Protein AF-A0A7V5EY12-F1 (afdb_monomer_lite)

Radius of gyration: 41.24 Å; chains: 1; bounding box: 107×88×131 Å

Secondary structure (DSSP, 8-state):
------------------S--------TTPPPPP--S-EEEEESSTTHHHHHHHHHHTT-TTEEEEEEE--TT--------PPTT-SEEEEE-TTS-TTTS---TT---EETTTEEEEEEEEEETTEEEEEEE-TT--TT----------SSHHHHHHHHHHHHHHHTT--GGGEEEEEEPTT-HHHHHHPPTT-----TTS-SB-----TT-S--HHHHHHSSTT---BSSHHHHHHHHHHHHHHH--SEEEEE-TTSSSHHHHHHHHHHHHHHHHHHHH-TT---EEEEE--S--TT-HHHHHHSSPPP-SSSSPPPPPPPPPHHHHHHTT--S--SS-GGG-EEEEPPGGGG-S-TTT-HHHHHHHT-GGGTGGGGHHHHGGG-SSEEEEEEE--SS--B---EEEEEE-TT-EEEES-S-TT-BSSS-EEEEEE--SSEEEEE-TTS-EEEEE-S-S-SEEEEEEEEE-TTS-EEEEEEEEEEPPPPPPPPPPPPP--EEEETTTTEEEEE-TTS-EEEEEE-S-TTPPEEEE-SSSSS--EEEE-

pLDDT: mean 76.14, std 19.93, range [20.84, 98.62]

Foldseek 3Di:
DDDDDDYDDDDDDDDDDDDDDDPDPPFQPDADDQDDWAEEEEEQELQLCLLFDLQNQQPPARYAYEYAALQQQDFQQFWWWDAFPDLKIKTFQPLLPQQLVHDDVPFAWDWPQQKGKDWPADPDSGMTMIRIGHPDDDGPDTDTTTTDGADDSSQLSLVLSQVLVVLSVYHPVSYAYLAAAPLCLLVQQPFDPPDFDQHPNRDFWGDDDDPPDDDHLCCVQPVDPDDTFGSHNVSLLVSLLCVCLVSLTQEYEAADCQEARPSRNSSVVSNLSSLLVNCVVPVQRFHKYWHDHSHDRPVQCQCVQCFQHFDPLPDWFAATDDRDAQVRCVVVVHHDGDPPDSSQKNKHARDPQCRDSPLVRRSSSVSQLSSVSVVRCPVVRRSSSSSHRIRITRIDGRPNFKAQEAAEDEPAEQQAKDKDDFSCPPIHYAQKFKAWDFDKPFWDKDAGGRGIIMTGGNNDQDQKIKTKIWTAHPNGGIDIYIYIYGYDGDDDDDPDPDPQDQWDADLQQQKIFGADSVRHGPDIDHDDHRNWDWDWDPPPPPPDIDIDTD

Structure (mmCIF, N/CA/C/O backbone):
data_AF-A0A7V5EY12-F1
#
_entry.id   AF-A0A7V5EY12-F1
#
loop_
_atom_site.group_PDB
_atom_site.id
_atom_site.type_symbol
_atom_site.label_atom_id
_atom_site.label_alt_id
_atom_site.label_comp_id
_atom_site.label_asym_id
_atom_site.label_entity_id
_atom_site.label_seq_id
_atom_site.pdbx_PDB_ins_code
_atom_site.Cartn_x
_atom_site.Cartn_y
_atom_site.Cartn_z
_atom_site.occupancy
_atom_site.B_iso_or_equiv
_atom_site.auth_seq_id
_atom_site.auth_comp_id
_atom_site.auth_asym_id
_atom_site.auth_atom_id
_atom_site.pdbx_PDB_model_num
ATOM 1 N N . MET A 1 1 ? 23.172 58.862 -14.782 1.00 31.44 1 MET A N 1
ATOM 2 C CA . MET A 1 1 ? 21.941 59.642 -15.037 1.00 31.44 1 MET A CA 1
ATOM 3 C C . MET A 1 1 ? 20.813 58.683 -15.394 1.00 31.44 1 MET A C 1
ATOM 5 O O . MET A 1 1 ? 20.969 57.940 -16.343 1.00 31.44 1 MET A O 1
ATOM 9 N N . ARG A 1 2 ? 19.718 58.744 -14.622 1.00 27.95 2 ARG A N 1
ATOM 10 C CA . ARG A 1 2 ? 18.311 58.471 -14.994 1.00 27.95 2 ARG A CA 1
ATOM 11 C C . ARG A 1 2 ? 17.927 57.091 -15.579 1.00 27.95 2 ARG A C 1
ATOM 13 O O . ARG A 1 2 ? 17.988 56.876 -16.774 1.00 27.95 2 ARG A O 1
ATOM 20 N N . ALA A 1 3 ? 17.404 56.242 -14.687 1.00 24.31 3 ALA A N 1
ATOM 21 C CA . ALA A 1 3 ? 15.990 55.834 -14.587 1.00 24.31 3 ALA A CA 1
ATOM 22 C C . ALA A 1 3 ? 15.218 55.392 -15.857 1.00 24.31 3 ALA A C 1
ATOM 24 O O . ALA A 1 3 ? 15.034 56.201 -16.758 1.00 24.31 3 ALA A O 1
ATOM 25 N N . ARG A 1 4 ? 14.547 54.223 -15.806 1.00 27.75 4 ARG A N 1
ATOM 26 C CA . ARG A 1 4 ? 13.090 54.062 -15.522 1.00 27.75 4 ARG A CA 1
ATOM 27 C C . ARG A 1 4 ? 12.548 52.668 -15.927 1.00 27.75 4 ARG A C 1
ATOM 29 O O . ARG A 1 4 ? 12.465 52.345 -17.097 1.00 27.75 4 ARG A O 1
ATOM 36 N N . CYS A 1 5 ? 12.136 51.890 -14.924 1.00 20.84 5 CYS A N 1
ATOM 37 C CA . CYS A 1 5 ? 10.776 51.371 -14.676 1.00 20.84 5 CYS A CA 1
ATOM 38 C C . CYS A 1 5 ? 9.746 51.168 -15.831 1.00 20.84 5 CYS A C 1
ATOM 40 O O . CYS A 1 5 ? 9.327 52.153 -16.431 1.00 20.84 5 CYS A O 1
ATOM 42 N N . ARG A 1 6 ? 9.164 49.942 -15.860 1.00 26.66 6 ARG A N 1
ATOM 43 C CA . ARG A 1 6 ? 7.715 49.546 -15.848 1.00 26.66 6 ARG A CA 1
ATOM 44 C C . ARG A 1 6 ? 7.112 48.765 -17.047 1.00 26.66 6 ARG A C 1
ATOM 46 O O . ARG A 1 6 ? 6.853 49.331 -18.094 1.00 26.66 6 ARG A O 1
ATOM 53 N N . ARG A 1 7 ? 6.726 47.519 -16.709 1.00 26.61 7 ARG A N 1
ATOM 54 C CA . ARG A 1 7 ? 5.396 46.842 -16.731 1.00 26.61 7 ARG A CA 1
ATOM 55 C C . ARG A 1 7 ? 4.658 46.422 -18.036 1.00 26.61 7 ARG A C 1
ATOM 57 O O . ARG A 1 7 ? 4.161 47.266 -18.759 1.00 26.61 7 ARG A O 1
ATOM 64 N N . TRP A 1 8 ? 4.401 45.097 -18.069 1.00 23.83 8 TRP A N 1
ATOM 65 C CA . TRP A 1 8 ? 3.133 44.328 -18.228 1.00 23.83 8 TRP A CA 1
ATOM 66 C C . TRP A 1 8 ? 2.506 44.022 -19.616 1.00 23.83 8 TRP A C 1
ATOM 68 O O . TRP A 1 8 ? 2.031 44.912 -20.304 1.00 23.83 8 TRP A O 1
ATOM 78 N N . TRP A 1 9 ? 2.430 42.699 -19.881 1.00 24.78 9 TRP A N 1
ATOM 79 C CA . TRP A 1 9 ? 1.362 41.849 -20.464 1.00 24.78 9 TRP A CA 1
ATOM 80 C C . TRP A 1 9 ? 0.656 42.250 -21.775 1.00 24.78 9 TRP A C 1
ATOM 82 O O . TRP A 1 9 ? -0.105 43.212 -21.807 1.00 24.78 9 TRP A O 1
ATOM 92 N N . SER A 1 10 ? 0.742 41.390 -22.807 1.00 25.42 10 SER A N 1
ATOM 93 C CA . SER A 1 10 ? -0.372 40.518 -23.261 1.00 25.42 10 SER A CA 1
ATOM 94 C C . SER A 1 10 ? -0.130 39.849 -24.635 1.00 25.42 10 SER A C 1
ATOM 96 O O . SER A 1 10 ? 0.501 40.426 -25.513 1.00 25.42 10 SER A O 1
ATOM 98 N N . LEU A 1 11 ? -0.741 38.660 -24.780 1.00 26.14 11 LEU A N 1
ATOM 99 C CA . LEU A 1 11 ? -1.191 37.958 -25.998 1.00 26.14 11 LEU A CA 1
ATOM 100 C C . LEU A 1 11 ? -0.190 37.186 -26.880 1.00 26.14 11 LEU A C 1
ATOM 102 O O . LEU A 1 11 ? 0.598 37.760 -27.621 1.00 26.14 11 LEU A O 1
ATOM 106 N N . GLY A 1 12 ? -0.449 35.874 -26.970 1.00 24.56 12 GLY A N 1
ATOM 107 C CA . GLY A 1 12 ? -0.705 35.254 -28.274 1.00 24.56 12 GLY A CA 1
ATOM 108 C C . GLY A 1 12 ? 0.095 33.993 -28.572 1.00 24.56 12 GLY A C 1
ATOM 109 O O . GLY A 1 12 ? 1.246 34.072 -28.977 1.00 24.56 12 GLY A O 1
ATOM 110 N N . ALA A 1 13 ? -0.562 32.846 -28.418 1.00 30.70 13 ALA A N 1
ATOM 111 C CA . ALA A 1 13 ? -0.107 31.517 -28.802 1.00 30.70 13 ALA A CA 1
ATOM 112 C C . ALA A 1 13 ? 0.500 31.433 -30.214 1.00 30.70 13 ALA A C 1
ATOM 114 O O . ALA A 1 13 ? -0.079 31.954 -31.166 1.00 30.70 13 ALA A O 1
ATOM 115 N N . ALA A 1 14 ? 1.580 30.659 -30.353 1.00 27.16 14 ALA A N 1
ATOM 116 C CA . ALA A 1 14 ? 1.804 29.801 -31.513 1.00 27.16 14 ALA A CA 1
ATOM 117 C C . ALA A 1 14 ? 2.917 28.772 -31.242 1.00 27.16 14 ALA A C 1
ATOM 119 O O . ALA A 1 14 ? 4.035 29.138 -30.896 1.00 27.16 14 ALA A O 1
ATOM 120 N N . LEU A 1 15 ? 2.592 27.517 -31.568 1.00 28.02 15 LEU A N 1
ATOM 121 C CA . LEU A 1 15 ? 3.494 26.453 -32.019 1.00 28.02 15 LEU A CA 1
ATOM 122 C C . LEU A 1 15 ? 4.228 25.602 -30.961 1.00 28.02 15 LEU A C 1
ATOM 124 O O . LEU A 1 15 ? 5.379 25.849 -30.620 1.00 28.02 15 LEU A O 1
ATOM 128 N N . ALA A 1 16 ? 3.596 24.488 -30.584 1.00 25.48 16 ALA A N 1
ATOM 129 C CA . ALA A 1 16 ? 4.294 23.231 -30.318 1.00 25.48 16 ALA A CA 1
ATOM 130 C C . ALA A 1 16 ? 3.383 22.056 -30.718 1.00 25.48 16 ALA A C 1
ATOM 132 O O . ALA A 1 16 ? 2.504 21.638 -29.972 1.00 25.48 16 ALA A O 1
ATOM 133 N N . VAL A 1 17 ? 3.571 21.567 -31.943 1.00 31.55 17 VAL A N 1
ATOM 134 C CA . VAL A 1 17 ? 3.220 20.201 -32.345 1.00 31.55 17 VAL A CA 1
ATOM 135 C C . VAL A 1 17 ? 4.549 19.498 -32.588 1.00 31.55 17 VAL A C 1
ATOM 137 O O . VAL A 1 17 ? 5.421 20.074 -33.237 1.00 31.55 17 VAL A O 1
ATOM 140 N N . ALA A 1 18 ? 4.637 18.263 -32.097 1.00 34.91 18 ALA A N 1
ATOM 141 C CA . ALA A 1 18 ? 5.746 17.319 -32.212 1.00 34.91 18 ALA A CA 1
ATOM 142 C C . ALA A 1 18 ? 6.940 17.591 -31.285 1.00 34.91 18 ALA A C 1
ATOM 144 O O . ALA A 1 18 ? 7.866 18.312 -31.637 1.00 34.91 18 ALA A O 1
ATOM 145 N N . LEU A 1 19 ? 6.897 16.975 -30.102 1.00 29.47 19 LEU A N 1
ATOM 146 C CA . LEU A 1 19 ? 7.874 16.020 -29.557 1.00 29.47 19 LEU A CA 1
ATOM 147 C C . LEU A 1 19 ? 7.265 15.448 -28.260 1.00 29.47 19 LEU A C 1
ATOM 149 O O . LEU A 1 19 ? 6.504 16.151 -27.603 1.00 29.47 19 LEU A O 1
ATOM 153 N N . GLY A 1 20 ? 7.535 14.167 -27.988 1.00 28.81 20 GLY A N 1
ATOM 154 C CA . GLY A 1 20 ? 6.926 13.293 -26.972 1.00 28.81 20 GLY A CA 1
ATOM 155 C C . GLY A 1 20 ? 6.259 13.982 -25.783 1.00 28.81 20 GLY A C 1
ATOM 156 O O . GLY A 1 20 ? 6.886 14.769 -25.078 1.00 28.81 20 GLY A O 1
ATOM 157 N N . GLY A 1 21 ? 4.978 13.661 -25.585 1.00 25.55 21 GLY A N 1
ATOM 158 C CA . GLY A 1 21 ? 4.226 14.054 -24.405 1.00 25.55 21 GLY A CA 1
ATOM 159 C C . GLY A 1 21 ? 4.934 13.527 -23.168 1.00 25.55 21 GLY A C 1
ATOM 160 O O . GLY A 1 21 ? 5.032 12.324 -22.959 1.00 25.55 21 GLY A O 1
ATOM 161 N N . TRP A 1 22 ? 5.464 14.453 -22.387 1.00 31.34 22 TRP A N 1
ATOM 162 C CA . TRP A 1 22 ? 5.872 14.193 -21.027 1.00 31.34 22 TRP A CA 1
ATOM 163 C C . TRP A 1 22 ? 4.587 13.916 -20.251 1.00 31.34 22 TRP A C 1
ATOM 165 O O . TRP A 1 22 ? 3.734 14.799 -20.171 1.00 31.34 22 TRP A O 1
ATOM 175 N N . ALA A 1 23 ? 4.446 12.726 -19.675 1.00 28.19 23 ALA A N 1
ATOM 176 C CA . ALA A 1 23 ? 3.759 12.651 -18.398 1.00 28.19 23 ALA A CA 1
ATOM 177 C C . ALA A 1 23 ? 4.710 13.334 -17.409 1.00 28.19 23 ALA A C 1
ATOM 179 O O . ALA A 1 23 ? 5.712 12.767 -16.978 1.00 28.19 23 ALA A O 1
ATOM 180 N N . THR A 1 24 ? 4.492 14.625 -17.168 1.00 30.28 24 THR A N 1
ATOM 181 C CA . THR A 1 24 ? 4.991 15.239 -15.940 1.00 30.28 24 THR A CA 1
ATOM 182 C C . THR A 1 24 ? 4.401 14.452 -14.769 1.00 30.28 24 THR A C 1
ATOM 184 O O . THR A 1 24 ? 3.261 14.001 -14.903 1.00 30.28 24 THR A O 1
ATOM 187 N N . PRO A 1 25 ? 5.107 14.301 -13.633 1.00 35.91 25 PRO A N 1
ATOM 188 C CA . PRO A 1 25 ? 4.427 13.945 -12.392 1.00 35.91 25 PRO A CA 1
ATOM 189 C C . PRO A 1 25 ? 3.216 14.867 -12.272 1.00 35.91 25 PRO A C 1
ATOM 191 O O . PRO A 1 25 ? 3.359 16.063 -12.571 1.00 35.91 25 PRO A O 1
ATOM 194 N N . ALA A 1 26 ? 2.047 14.310 -11.946 1.00 36.25 26 ALA A N 1
ATOM 195 C CA . ALA A 1 26 ? 0.848 15.092 -11.688 1.00 36.25 26 ALA A CA 1
ATOM 196 C C . ALA A 1 26 ? 1.258 16.315 -10.859 1.00 36.25 26 ALA A C 1
ATOM 198 O O . ALA A 1 26 ? 1.960 16.194 -9.849 1.00 36.25 26 ALA A O 1
ATOM 199 N N . ALA A 1 27 ? 0.953 17.517 -11.352 1.00 34.47 27 ALA A N 1
ATOM 200 C CA . ALA A 1 27 ? 1.203 18.705 -10.553 1.00 34.47 27 ALA A CA 1
ATOM 201 C C . ALA A 1 27 ? 0.432 18.515 -9.243 1.00 34.47 27 ALA A C 1
ATOM 203 O O . ALA A 1 27 ? -0.738 18.148 -9.301 1.00 34.47 27 ALA A O 1
ATOM 204 N N . ALA A 1 28 ? 1.075 18.725 -8.089 1.00 38.31 28 ALA A N 1
ATOM 205 C CA . ALA A 1 28 ? 0.439 18.584 -6.779 1.00 38.31 28 ALA A CA 1
ATOM 206 C C . ALA A 1 28 ? -0.976 19.204 -6.791 1.00 38.31 28 ALA A C 1
ATOM 208 O O . ALA A 1 28 ? -1.113 20.426 -6.891 1.00 38.31 28 ALA A O 1
ATOM 209 N N . GLY A 1 29 ? -2.009 18.352 -6.739 1.00 43.53 29 GLY A N 1
ATOM 210 C CA . GLY A 1 29 ? -3.421 18.745 -6.824 1.00 43.53 29 GLY A CA 1
ATOM 211 C C . GLY A 1 29 ? -4.194 18.306 -8.079 1.00 43.53 29 GLY A C 1
ATOM 212 O O . GLY A 1 29 ? -5.379 18.621 -8.171 1.00 43.53 29 GLY A O 1
ATOM 213 N N . GLU A 1 30 ? -3.593 17.594 -9.037 1.00 53.31 30 GLU A N 1
ATOM 214 C CA . GLU A 1 30 ? -4.373 16.799 -9.998 1.00 53.31 30 GLU A CA 1
ATOM 215 C C . GLU A 1 30 ? -4.823 15.495 -9.327 1.00 53.31 30 GLU A C 1
ATOM 217 O O . GLU A 1 30 ? -4.020 14.804 -8.711 1.00 53.31 30 GLU A O 1
ATOM 222 N N . VAL A 1 31 ? -6.124 15.205 -9.401 1.00 60.59 31 VAL A N 1
ATOM 223 C CA . VAL A 1 31 ? -6.710 13.969 -8.869 1.00 60.59 31 VAL A CA 1
ATOM 224 C C . VAL A 1 31 ? -6.180 12.801 -9.692 1.00 60.59 31 VAL A C 1
ATOM 226 O O . VAL A 1 31 ? -6.331 12.805 -10.920 1.00 60.59 31 VAL A O 1
ATOM 229 N N . ASP A 1 32 ? -5.581 11.817 -9.026 1.00 63.62 32 ASP A N 1
ATOM 230 C CA . ASP A 1 32 ? -5.100 10.612 -9.686 1.00 63.62 32 ASP A CA 1
ATOM 231 C C . ASP A 1 32 ? -6.276 9.849 -10.319 1.00 63.62 32 ASP A C 1
ATOM 233 O O . ASP A 1 32 ? -7.423 9.934 -9.851 1.00 63.62 32 ASP A O 1
ATOM 237 N N . PRO A 1 33 ? -6.042 9.111 -11.419 1.00 61.25 33 PRO A N 1
ATOM 238 C CA . PRO A 1 33 ? -7.063 8.225 -11.958 1.00 61.25 33 PRO A CA 1
ATOM 239 C C . PRO A 1 33 ? -7.575 7.268 -10.865 1.00 61.25 33 PRO A C 1
ATOM 241 O O . PRO A 1 33 ? -6.846 6.959 -9.921 1.00 61.25 33 PRO A O 1
ATOM 244 N N . PRO A 1 34 ? -8.825 6.780 -10.969 1.00 67.56 34 PRO A N 1
ATOM 245 C CA . PRO A 1 34 ? -9.364 5.840 -9.994 1.00 67.56 34 PRO A CA 1
ATOM 246 C C . PRO A 1 34 ? -8.422 4.645 -9.804 1.00 67.56 34 PRO A C 1
ATOM 248 O O . PRO A 1 34 ? -7.968 4.080 -10.794 1.00 67.56 34 PRO A O 1
ATOM 251 N N . ILE A 1 35 ? -8.181 4.246 -8.552 1.00 76.88 35 ILE A N 1
ATOM 252 C CA . ILE A 1 35 ? -7.358 3.076 -8.205 1.00 76.88 35 ILE A CA 1
ATOM 253 C C . ILE A 1 35 ? -7.877 1.834 -8.945 1.00 76.88 35 ILE A C 1
ATOM 255 O O . ILE A 1 35 ? -8.994 1.385 -8.697 1.00 76.88 35 ILE A O 1
ATOM 259 N N . GLU A 1 36 ? -7.113 1.284 -9.879 1.00 81.38 36 GLU A N 1
ATOM 260 C CA . GLU A 1 36 ? -7.493 0.039 -10.551 1.00 81.38 36 GLU A CA 1
ATOM 261 C C . GLU A 1 36 ? -7.048 -1.169 -9.716 1.00 81.38 36 GLU A C 1
ATOM 263 O O . GLU A 1 36 ? -6.007 -1.132 -9.072 1.00 81.38 36 GLU A O 1
ATOM 268 N N . GLY A 1 37 ? -7.824 -2.254 -9.743 1.00 85.69 37 GLY A N 1
ATOM 269 C CA . GLY A 1 37 ? -7.493 -3.477 -9.012 1.00 85.69 37 GLY A CA 1
ATOM 270 C C . GLY A 1 37 ? -8.073 -3.546 -7.598 1.00 85.69 37 GLY A C 1
ATOM 271 O O . GLY A 1 37 ? -8.830 -2.688 -7.149 1.00 85.69 37 GLY A O 1
ATOM 272 N N . THR A 1 38 ? -7.729 -4.637 -6.926 1.00 91.38 38 THR A N 1
ATOM 273 C CA . THR A 1 38 ? -8.257 -5.032 -5.619 1.00 91.38 38 THR A CA 1
ATOM 274 C C . THR A 1 38 ? -7.654 -4.209 -4.486 1.00 91.38 38 THR A C 1
ATOM 276 O O . THR A 1 38 ? -6.450 -3.942 -4.452 1.00 91.38 38 THR A O 1
ATOM 279 N N . VAL A 1 39 ? -8.494 -3.829 -3.523 1.00 93.00 39 VAL A N 1
ATOM 280 C CA . VAL A 1 39 ? -8.112 -2.953 -2.410 1.00 93.00 39 VAL A CA 1
ATOM 281 C C . VAL A 1 39 ? -8.256 -3.698 -1.088 1.00 93.00 39 VAL A C 1
ATOM 283 O O . VAL A 1 39 ? -9.282 -4.318 -0.816 1.00 93.00 39 VAL A O 1
ATOM 286 N N . LEU A 1 40 ? -7.242 -3.598 -0.234 1.00 95.81 40 LEU A N 1
ATOM 287 C CA . LEU A 1 40 ? -7.321 -3.964 1.175 1.00 95.81 40 LEU A CA 1
ATOM 288 C C . LEU A 1 40 ? -7.097 -2.714 2.023 1.00 95.81 40 LEU A C 1
ATOM 290 O O . LEU A 1 40 ? -6.038 -2.100 1.953 1.00 95.81 40 LEU A O 1
ATOM 294 N N . VAL A 1 41 ? -8.065 -2.366 2.858 1.00 97.00 41 VAL A N 1
ATOM 295 C CA . VAL A 1 41 ? -7.895 -1.371 3.920 1.00 97.00 41 VAL A CA 1
ATOM 296 C C . VAL A 1 41 ? -7.592 -2.112 5.215 1.00 97.00 41 VAL A C 1
ATOM 298 O O . VAL A 1 41 ? -8.357 -2.988 5.598 1.00 97.00 41 VAL A O 1
ATOM 301 N N . VAL A 1 42 ? -6.493 -1.784 5.891 1.00 97.50 42 VAL A N 1
ATOM 302 C CA . VAL A 1 42 ? -6.160 -2.295 7.227 1.00 97.50 42 VAL A CA 1
ATOM 303 C C . VAL A 1 42 ? -6.227 -1.133 8.213 1.00 97.50 42 VAL A C 1
ATOM 305 O O . VAL A 1 42 ? -5.315 -0.313 8.298 1.00 97.50 42 VAL A O 1
ATOM 308 N N . ALA A 1 43 ? -7.342 -1.049 8.929 1.00 95.62 43 ALA A N 1
ATOM 309 C CA . ALA A 1 43 ? -7.620 -0.029 9.925 1.00 95.62 43 ALA A CA 1
ATOM 310 C C . ALA A 1 43 ? -7.186 -0.502 11.328 1.00 95.62 43 ALA A C 1
ATOM 312 O O . ALA A 1 43 ? -7.431 -1.660 11.686 1.00 95.62 43 ALA A O 1
ATOM 313 N N . PRO A 1 44 ? -6.555 0.356 12.147 1.00 94.31 44 PRO A N 1
ATOM 314 C CA . PRO A 1 44 ? -6.246 0.033 13.539 1.00 94.31 44 PRO A CA 1
ATOM 315 C C . PRO A 1 44 ? -7.514 -0.215 14.360 1.00 94.31 44 PRO A C 1
ATOM 317 O O . PRO A 1 44 ? -7.605 -1.238 15.055 1.00 94.31 44 PRO A O 1
ATOM 320 N N . HIS A 1 45 ? -8.501 0.678 14.234 1.00 90.44 45 HIS A N 1
ATOM 321 C CA . HIS A 1 45 ? -9.742 0.657 15.000 1.00 90.44 45 HIS A CA 1
ATOM 322 C C . HIS A 1 45 ? -10.999 0.749 14.115 1.00 90.44 45 HIS A C 1
ATOM 324 O O . HIS A 1 45 ? -10.922 1.188 12.963 1.00 90.44 45 HIS A O 1
ATOM 330 N N . PRO A 1 46 ? -12.173 0.309 14.619 1.00 88.38 46 PRO A N 1
ATOM 331 C CA . PRO A 1 46 ? -13.434 0.404 13.885 1.00 88.38 46 PRO A CA 1
ATOM 332 C C . PRO A 1 46 ? -13.961 1.843 13.779 1.00 88.38 46 PRO A C 1
ATOM 334 O O . PRO A 1 46 ? -14.826 2.213 14.561 1.00 88.38 46 PRO A O 1
ATOM 337 N N . ASP A 1 47 ? -13.455 2.635 12.836 1.00 86.56 47 ASP A N 1
ATOM 338 C CA . ASP A 1 47 ? -13.846 4.017 12.469 1.00 86.56 47 ASP A CA 1
ATOM 339 C C . ASP A 1 47 ? -12.771 4.660 11.576 1.00 86.56 47 ASP A C 1
ATOM 341 O O . ASP A 1 47 ? -13.077 5.457 10.680 1.00 86.56 47 ASP A O 1
ATOM 345 N N . ASP A 1 48 ? -11.508 4.275 11.785 1.00 90.12 48 ASP A N 1
ATOM 346 C CA . ASP A 1 48 ? -10.361 4.769 11.019 1.00 90.12 48 ASP A CA 1
ATOM 347 C C . ASP A 1 48 ? -10.465 4.466 9.521 1.00 90.12 48 ASP A C 1
ATOM 349 O O . ASP A 1 48 ? -9.974 5.229 8.692 1.00 90.12 48 ASP A O 1
ATOM 353 N N . ASP A 1 49 ? -11.120 3.365 9.153 1.00 92.38 49 ASP A N 1
ATOM 354 C CA . ASP A 1 49 ? -11.388 2.969 7.772 1.00 92.38 49 ASP A CA 1
ATOM 355 C C . ASP A 1 49 ? -12.198 4.032 7.018 1.00 92.38 49 ASP A C 1
ATOM 357 O O . ASP A 1 49 ? -11.876 4.377 5.878 1.00 92.38 49 ASP A O 1
ATOM 361 N N . VAL A 1 50 ? -13.219 4.597 7.667 1.00 90.56 50 VAL A N 1
ATOM 362 C CA . VAL A 1 50 ? -14.063 5.652 7.092 1.00 90.56 50 VAL A CA 1
ATOM 363 C C . VAL A 1 50 ? -13.303 6.976 7.026 1.00 90.56 50 VAL A C 1
ATOM 365 O O . VAL A 1 50 ? -13.438 7.726 6.054 1.00 90.56 50 VAL A O 1
ATOM 368 N N . ILE A 1 51 ? -12.497 7.282 8.045 1.00 86.31 51 ILE A N 1
ATOM 369 C CA . ILE A 1 51 ? -11.717 8.526 8.093 1.00 86.31 51 ILE A CA 1
ATOM 370 C C . ILE A 1 51 ? -10.650 8.520 6.991 1.00 86.31 51 ILE A C 1
ATOM 372 O O . ILE A 1 51 ? -10.514 9.502 6.258 1.00 86.31 51 ILE A O 1
ATOM 376 N N . MET A 1 52 ? -9.948 7.397 6.843 1.00 87.88 52 MET A N 1
ATOM 377 C CA . MET A 1 52 ? -8.835 7.225 5.916 1.00 87.88 52 MET A CA 1
ATOM 378 C C . MET A 1 52 ? -9.269 7.026 4.462 1.00 87.88 52 MET A C 1
ATOM 380 O O . MET A 1 52 ? -8.602 7.541 3.567 1.00 87.88 52 MET A O 1
ATOM 384 N N . ALA A 1 53 ? -10.322 6.237 4.220 1.00 91.56 53 ALA A N 1
ATOM 385 C CA . ALA A 1 53 ? -10.528 5.614 2.911 1.00 91.56 53 ALA A CA 1
ATOM 386 C C . ALA A 1 53 ? -11.993 5.548 2.442 1.00 91.56 53 ALA A C 1
ATOM 388 O O . ALA A 1 53 ? -12.316 4.759 1.550 1.00 91.56 53 ALA A O 1
ATOM 389 N N . ALA A 1 54 ? -12.915 6.338 3.002 1.00 91.31 54 ALA A N 1
ATOM 390 C CA . ALA A 1 54 ? -14.315 6.308 2.563 1.00 91.31 54 ALA A CA 1
ATOM 391 C C . ALA A 1 54 ? -14.483 6.644 1.070 1.00 91.31 54 ALA A C 1
ATOM 393 O O . ALA A 1 54 ? -15.282 6.010 0.388 1.00 91.31 54 ALA A O 1
ATOM 394 N N . GLY A 1 55 ? -13.735 7.611 0.541 1.00 89.25 55 GLY A N 1
ATOM 395 C CA . GLY A 1 55 ? -13.722 7.972 -0.878 1.00 89.25 55 GLY A CA 1
ATOM 396 C C . GLY A 1 55 ? -13.158 6.875 -1.769 1.00 89.25 55 GLY A C 1
ATOM 397 O O . GLY A 1 55 ? -13.714 6.610 -2.836 1.00 89.25 55 GLY A O 1
ATOM 398 N N . ILE A 1 56 ? -12.116 6.191 -1.303 1.00 89.31 56 ILE A N 1
ATOM 399 C CA . ILE A 1 56 ? -11.513 5.044 -1.996 1.00 89.31 56 ILE A CA 1
ATOM 400 C C . ILE A 1 56 ? -12.484 3.855 -2.062 1.00 89.31 56 ILE A C 1
ATOM 402 O O . ILE A 1 56 ? -12.637 3.244 -3.124 1.00 89.31 56 ILE A O 1
ATOM 406 N N . THR A 1 57 ? -13.149 3.546 -0.947 1.00 90.31 57 THR A N 1
ATOM 407 C CA . THR A 1 57 ? -13.956 2.324 -0.750 1.00 90.31 57 THR A CA 1
ATOM 408 C C . THR A 1 57 ? -15.430 2.465 -1.143 1.00 90.31 57 THR A C 1
ATOM 410 O O . THR A 1 57 ? -16.117 1.460 -1.348 1.00 90.31 57 THR A O 1
ATOM 413 N N . TYR A 1 58 ? -15.937 3.691 -1.294 1.00 90.69 58 TYR A N 1
ATOM 414 C CA . TYR A 1 58 ? -17.334 3.941 -1.644 1.00 90.69 58 TYR A CA 1
ATOM 415 C C . TYR A 1 58 ? -17.730 3.277 -2.965 1.00 90.69 58 TYR A C 1
ATOM 417 O O . TYR A 1 58 ? -17.128 3.519 -4.012 1.00 90.69 58 TYR A O 1
ATOM 425 N N . ASP A 1 59 ? -18.784 2.458 -2.910 1.00 80.81 59 ASP A N 1
ATOM 426 C CA . ASP A 1 59 ? -19.314 1.710 -4.058 1.00 80.81 59 ASP A CA 1
ATOM 427 C C . ASP A 1 59 ? -18.279 0.816 -4.787 1.00 80.81 59 ASP A C 1
ATOM 429 O O . ASP A 1 59 ? -18.469 0.457 -5.953 1.00 80.81 59 ASP A O 1
ATOM 433 N N . ARG A 1 60 ? -17.210 0.391 -4.090 1.00 85.81 60 ARG A N 1
ATOM 434 C CA . ARG A 1 60 ? -16.147 -0.473 -4.628 1.00 85.81 60 ARG A CA 1
ATOM 435 C C . ARG A 1 60 ? -16.268 -1.948 -4.179 1.00 85.81 60 ARG A C 1
ATOM 437 O O . ARG A 1 60 ? -15.826 -2.290 -3.085 1.00 85.81 60 ARG A O 1
ATOM 444 N N . PRO A 1 61 ? -16.865 -2.848 -4.992 1.00 79.12 61 PRO A N 1
ATOM 445 C CA . PRO A 1 61 ? -17.156 -4.246 -4.618 1.00 79.12 61 PRO A CA 1
ATOM 446 C C . PRO A 1 61 ? -15.932 -5.163 -4.462 1.00 79.12 61 PRO A C 1
ATOM 448 O O . PRO A 1 61 ? -16.078 -6.323 -4.094 1.00 79.12 61 PRO A O 1
ATOM 451 N N . ASP A 1 62 ? -14.742 -4.682 -4.796 1.00 83.12 62 ASP A N 1
ATOM 452 C CA . ASP A 1 62 ? -13.452 -5.376 -4.740 1.00 83.12 62 ASP A CA 1
ATOM 453 C C . ASP A 1 62 ? -12.579 -4.917 -3.560 1.00 83.12 62 ASP A C 1
ATOM 455 O O . ASP A 1 62 ? -11.369 -5.155 -3.541 1.00 83.12 62 ASP A O 1
ATOM 459 N N . THR A 1 63 ? -13.197 -4.264 -2.572 1.00 90.06 63 THR A N 1
ATOM 460 C CA . THR A 1 63 ? -12.545 -3.830 -1.335 1.00 90.06 63 THR A CA 1
ATOM 461 C C . THR A 1 63 ? -12.770 -4.838 -0.215 1.00 90.06 63 THR A C 1
ATOM 463 O O . THR A 1 63 ? -13.902 -5.232 0.054 1.00 90.06 63 THR A O 1
ATOM 466 N N . ILE A 1 64 ? -11.694 -5.185 0.488 1.00 93.19 64 ILE A N 1
ATOM 467 C CA . ILE A 1 64 ? -11.736 -5.824 1.804 1.00 93.19 64 ILE A CA 1
ATOM 468 C C . ILE A 1 64 ? -11.306 -4.803 2.854 1.00 93.19 64 ILE A C 1
ATOM 470 O O . ILE A 1 64 ? -10.351 -4.057 2.642 1.00 93.19 64 ILE A O 1
ATOM 474 N N . ILE A 1 65 ? -11.994 -4.774 3.991 1.00 94.19 65 ILE A N 1
ATOM 475 C CA . ILE A 1 65 ? -11.689 -3.876 5.107 1.00 94.19 65 ILE A CA 1
ATOM 476 C C . ILE A 1 65 ? -11.392 -4.735 6.326 1.00 94.19 65 ILE A C 1
ATOM 478 O O . ILE A 1 65 ? -12.248 -5.483 6.788 1.00 94.19 65 ILE A O 1
ATOM 482 N N . ALA A 1 66 ? -10.170 -4.653 6.829 1.00 94.69 66 ALA A N 1
ATOM 483 C CA . ALA A 1 66 ? -9.711 -5.386 7.988 1.00 94.69 66 ALA A CA 1
ATOM 484 C C . ALA A 1 66 ? -9.457 -4.442 9.161 1.00 94.69 66 ALA A C 1
ATOM 486 O O . ALA A 1 66 ? -8.819 -3.407 8.999 1.00 94.69 66 ALA A O 1
ATOM 487 N N . PHE A 1 67 ? -9.902 -4.840 10.345 1.00 94.00 67 PHE A N 1
ATOM 488 C CA . PHE A 1 67 ? -9.688 -4.125 11.595 1.00 94.00 67 PHE A CA 1
ATOM 489 C C . PHE A 1 67 ? -8.711 -4.906 12.465 1.00 94.00 67 PHE A C 1
ATOM 491 O O . PHE A 1 67 ? -8.944 -6.084 12.763 1.00 94.00 67 PHE A O 1
ATOM 498 N N . MET A 1 68 ? -7.617 -4.261 12.873 1.00 94.94 68 MET A N 1
ATOM 499 C CA . MET A 1 68 ? -6.622 -4.869 13.758 1.00 94.94 68 MET A CA 1
ATOM 500 C C . MET A 1 68 ? -7.230 -5.146 15.128 1.00 94.94 68 MET A C 1
ATOM 502 O O . MET A 1 68 ? -7.145 -6.266 15.633 1.00 94.94 68 MET A O 1
ATOM 506 N N . THR A 1 69 ? -7.873 -4.133 15.703 1.00 92.12 69 THR A N 1
ATOM 507 C CA . THR A 1 69 ? -8.479 -4.189 17.031 1.00 92.12 69 THR A CA 1
ATOM 508 C C . THR A 1 69 ? -9.993 -4.019 16.953 1.00 92.12 69 THR A C 1
ATOM 510 O O . THR A 1 69 ? -10.529 -3.516 15.966 1.00 92.12 69 THR A O 1
ATOM 513 N N . ASN A 1 70 ? -10.693 -4.415 18.016 1.00 85.12 70 ASN A N 1
ATOM 514 C CA . ASN A 1 70 ? -12.136 -4.176 18.137 1.00 85.12 70 ASN A CA 1
ATOM 515 C C . ASN A 1 70 ? -12.461 -2.845 18.831 1.00 85.12 70 ASN A C 1
ATOM 517 O O . ASN A 1 70 ? -13.632 -2.564 19.083 1.00 85.12 70 ASN A O 1
ATOM 521 N N . GLY A 1 71 ? -11.448 -2.043 19.178 1.00 83.69 71 GLY A N 1
ATOM 522 C CA . GLY A 1 71 ? -11.676 -0.798 19.896 1.00 83.69 71 GLY A CA 1
ATOM 523 C C . GLY A 1 71 ? -12.123 -0.985 21.353 1.00 83.69 71 GLY A C 1
ATOM 524 O O . GLY A 1 71 ? -12.910 -0.194 21.877 1.00 83.69 71 GLY A O 1
ATOM 525 N N . ASP A 1 72 ? -11.688 -2.080 21.976 1.00 79.25 72 ASP A N 1
ATOM 526 C CA . ASP A 1 72 ? -12.199 -2.625 23.234 1.00 79.25 72 ASP A CA 1
ATOM 527 C C . ASP A 1 72 ? -11.585 -2.018 24.501 1.00 79.25 72 ASP A C 1
ATOM 529 O O . ASP A 1 72 ? -11.877 -2.460 25.615 1.00 79.25 72 ASP A O 1
ATOM 533 N N . SER A 1 73 ? -10.742 -1.004 24.327 1.00 71.62 73 SER A N 1
ATOM 534 C CA . SER A 1 73 ? -10.069 -0.284 25.405 1.00 71.62 73 SER A CA 1
ATOM 535 C C . SER A 1 73 ? -10.629 1.124 25.629 1.00 71.62 73 SER A C 1
ATOM 537 O O . SER A 1 73 ? -10.233 1.799 26.582 1.00 71.62 73 SER A O 1
ATOM 539 N N . HIS A 1 74 ? -11.563 1.563 24.774 1.00 58.88 74 HIS A N 1
ATOM 540 C CA . HIS A 1 74 ? -12.204 2.862 24.916 1.00 58.88 74 HIS A CA 1
ATOM 541 C C . HIS A 1 74 ? -13.082 2.887 26.170 1.00 58.88 74 HIS A C 1
ATOM 543 O O . HIS A 1 74 ? -13.956 2.042 26.367 1.00 58.88 74 HIS A O 1
ATOM 549 N N . THR A 1 75 ? -12.825 3.862 27.036 1.00 44.72 75 THR A N 1
ATOM 550 C CA . THR A 1 75 ? -13.639 4.130 28.217 1.00 44.72 75 THR A CA 1
ATOM 551 C C . THR A 1 75 ? -14.918 4.835 27.793 1.00 44.72 75 THR A C 1
ATOM 553 O O . THR A 1 75 ? -14.845 5.895 27.169 1.00 44.72 75 THR A O 1
ATOM 556 N N . ASP A 1 76 ? -16.080 4.332 28.206 1.00 43.56 76 ASP A N 1
ATOM 557 C CA . ASP A 1 76 ? -17.268 5.179 28.274 1.00 43.56 76 ASP A CA 1
ATOM 558 C C . ASP A 1 76 ? -16.960 6.347 29.221 1.00 43.56 76 ASP A C 1
ATOM 560 O O . ASP A 1 76 ? -16.803 6.177 30.435 1.00 43.56 76 ASP A O 1
ATOM 564 N N . PHE A 1 77 ? -16.830 7.555 28.666 1.00 37.47 77 PHE A N 1
ATOM 565 C CA . PHE A 1 77 ? -16.646 8.771 29.450 1.00 37.47 77 PHE A CA 1
ATOM 566 C C . PHE A 1 77 ? -17.931 9.087 30.210 1.00 37.47 77 PHE A C 1
ATOM 568 O O . PHE A 1 77 ? -18.757 9.897 29.789 1.00 37.47 77 PHE A O 1
ATOM 575 N N . VAL A 1 78 ? -18.086 8.496 31.387 1.00 39.25 78 VAL A N 1
ATOM 576 C CA . VAL A 1 78 ? -19.097 8.951 32.332 1.00 39.25 78 VAL A CA 1
ATOM 577 C C . VAL A 1 78 ? -18.521 10.107 33.141 1.00 39.25 78 VAL A C 1
ATOM 579 O O . VAL A 1 78 ? -17.857 9.922 34.159 1.00 39.25 78 VAL A O 1
ATOM 582 N N . THR A 1 79 ? -18.809 11.333 32.711 1.00 36.19 79 THR A N 1
ATOM 583 C CA . THR A 1 79 ? -18.552 12.528 33.523 1.00 36.19 79 THR A CA 1
ATOM 584 C C . THR A 1 79 ? -19.690 12.723 34.527 1.00 36.19 79 THR A C 1
ATOM 586 O O . THR A 1 79 ? -20.774 13.197 34.198 1.00 36.19 79 THR A O 1
ATOM 589 N N . GLY A 1 80 ? -19.452 12.343 35.783 1.00 39.78 80 GLY A N 1
ATOM 590 C CA . GLY A 1 80 ? -20.333 12.663 36.907 1.00 39.78 80 GLY A CA 1
ATOM 591 C C . GLY A 1 80 ? -19.851 13.909 37.651 1.00 39.78 80 GLY A C 1
ATOM 592 O O . GLY A 1 80 ? -18.665 14.041 37.930 1.00 39.78 80 GLY A O 1
ATOM 593 N N . THR A 1 81 ? -20.761 14.817 38.010 1.00 39.59 81 THR A N 1
ATOM 594 C CA . THR A 1 81 ? -20.482 15.910 38.959 1.00 39.59 81 THR A CA 1
ATOM 595 C C . THR A 1 81 ? -20.976 15.504 40.346 1.00 39.59 81 THR A C 1
ATOM 597 O O . THR A 1 81 ? -22.178 15.363 40.574 1.00 39.59 81 THR A O 1
ATOM 600 N N . ALA A 1 82 ? -20.059 15.304 41.294 1.00 43.75 82 ALA A N 1
ATOM 601 C CA . ALA A 1 82 ? -20.419 15.085 42.692 1.00 43.75 82 ALA A CA 1
ATOM 602 C C . ALA A 1 82 ? -20.709 16.429 43.380 1.00 43.75 82 ALA A C 1
ATOM 604 O O . ALA A 1 82 ? -19.941 17.381 43.271 1.00 43.75 82 ALA A O 1
ATOM 605 N N . SER A 1 83 ? -21.823 16.513 44.109 1.00 42.16 83 SER A N 1
ATOM 606 C CA . SER A 1 83 ? -22.148 17.669 44.954 1.00 42.16 83 SER A CA 1
ATOM 607 C C . SER A 1 83 ? -21.736 17.390 46.400 1.00 42.16 83 SER A C 1
ATOM 609 O O . SER A 1 83 ? -21.983 16.296 46.919 1.00 42.16 83 SER A O 1
ATOM 611 N N . ALA A 1 84 ? -21.162 18.386 47.080 1.00 42.88 84 ALA A N 1
ATOM 612 C CA . ALA A 1 84 ? -20.719 18.278 48.470 1.00 42.88 84 ALA A CA 1
ATOM 613 C C . ALA A 1 84 ? -21.787 17.650 49.395 1.00 42.88 84 ALA A C 1
ATOM 615 O O . ALA A 1 84 ? -22.906 18.153 49.503 1.00 42.88 84 ALA A O 1
ATOM 616 N N . GLY A 1 85 ? -21.418 16.573 50.100 1.00 49.94 85 GLY A N 1
ATOM 617 C CA . GLY A 1 85 ? -22.260 15.927 51.117 1.00 49.94 85 GLY A CA 1
ATOM 618 C C . GLY A 1 85 ? -23.133 14.764 50.634 1.00 49.94 85 GLY A C 1
ATOM 619 O O . GLY A 1 85 ? -23.968 14.293 51.405 1.00 49.94 85 GLY A O 1
ATOM 620 N N . THR A 1 86 ? -22.945 14.280 49.404 1.00 52.94 86 THR A N 1
ATOM 621 C CA . THR A 1 86 ? -23.601 13.058 48.911 1.00 52.94 86 THR A CA 1
ATOM 622 C C . THR A 1 86 ? -22.596 11.910 48.789 1.00 52.94 86 THR A C 1
ATOM 624 O O . THR A 1 86 ? -21.522 12.073 48.222 1.00 52.94 86 THR A O 1
ATOM 627 N N . THR A 1 87 ? -22.930 10.742 49.349 1.00 55.00 87 THR A N 1
ATOM 628 C CA . THR A 1 87 ? -22.216 9.469 49.108 1.00 55.00 87 THR A CA 1
ATOM 629 C C . THR A 1 87 ? -22.707 8.774 47.838 1.00 55.00 87 THR A C 1
ATOM 631 O O . THR A 1 87 ? -22.226 7.696 47.515 1.00 55.00 87 THR A O 1
ATOM 634 N N . GLN A 1 88 ? -23.674 9.379 47.139 1.00 55.34 88 GLN A N 1
ATOM 635 C CA . GLN A 1 88 ? -24.342 8.828 45.967 1.00 55.34 88 GLN A CA 1
ATOM 636 C C . GLN A 1 88 ? -24.032 9.660 44.732 1.00 55.34 88 GLN A C 1
ATOM 638 O O . GLN A 1 88 ? -24.267 10.867 44.714 1.00 55.34 88 GLN A O 1
ATOM 643 N N . TRP A 1 89 ? -23.476 9.000 43.724 1.00 58.28 89 TRP A N 1
ATOM 644 C CA . TRP A 1 89 ? -23.061 9.584 42.458 1.00 58.28 89 TRP A CA 1
ATOM 645 C C . TRP A 1 89 ? -24.021 9.109 41.380 1.00 58.28 89 TRP A C 1
ATOM 647 O O . TRP A 1 89 ? -24.294 7.915 41.272 1.00 58.28 89 TRP A O 1
ATOM 657 N N . ARG A 1 90 ? -24.540 10.051 40.593 1.00 56.06 90 ARG A N 1
ATOM 658 C CA . ARG A 1 90 ? -25.476 9.768 39.507 1.00 5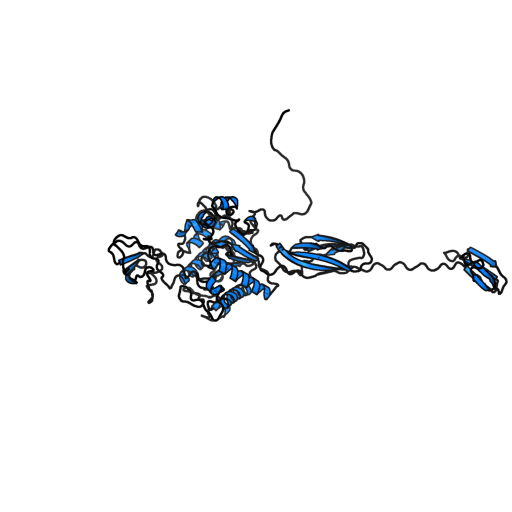6.06 90 ARG A CA 1
ATOM 659 C C . ARG A 1 90 ? -24.702 9.665 38.202 1.00 56.06 90 ARG A C 1
ATOM 661 O O . ARG A 1 90 ? -24.078 10.640 37.786 1.00 56.06 90 ARG A O 1
ATOM 668 N N . ILE A 1 91 ? -24.759 8.500 37.575 1.00 54.78 91 ILE A N 1
ATOM 669 C CA . ILE A 1 91 ? -24.192 8.242 36.257 1.00 54.78 91 ILE A CA 1
ATOM 670 C C . ILE A 1 91 ? -25.331 8.278 35.246 1.00 54.78 91 ILE A C 1
ATOM 672 O O . ILE A 1 91 ? -26.301 7.529 35.360 1.00 54.78 91 ILE A O 1
ATOM 676 N N . VAL A 1 92 ? -25.202 9.167 34.265 1.00 50.34 92 VAL A N 1
ATOM 677 C CA . VAL A 1 92 ? -26.075 9.204 33.094 1.00 50.34 92 VAL A CA 1
ATOM 678 C C . VAL A 1 92 ? -25.282 8.605 31.944 1.00 50.34 92 VAL A C 1
ATOM 680 O O . VAL A 1 92 ? -24.307 9.203 31.494 1.00 50.34 92 VAL A O 1
ATOM 683 N N . ASP A 1 93 ? -25.684 7.417 31.504 1.00 47.25 93 ASP A N 1
ATOM 684 C CA . ASP A 1 93 ? -25.190 6.818 30.271 1.00 47.25 93 ASP A CA 1
ATOM 685 C C . ASP A 1 93 ? -25.781 7.609 29.097 1.00 47.25 93 ASP A C 1
ATOM 687 O O . ASP A 1 93 ? -26.952 7.463 28.742 1.00 47.25 93 ASP A O 1
ATOM 691 N N . ALA A 1 94 ? -24.971 8.499 28.524 1.00 38.88 94 ALA A N 1
ATOM 692 C CA . ALA A 1 94 ? -25.370 9.322 27.389 1.00 38.88 94 ALA A CA 1
ATOM 693 C C . ALA A 1 94 ? -25.560 8.505 26.096 1.00 38.88 94 ALA A C 1
ATOM 695 O O . ALA A 1 94 ? -26.218 8.992 25.176 1.00 38.88 94 ALA A O 1
ATOM 696 N N . SER A 1 95 ? -25.011 7.285 26.031 1.00 42.47 95 SER A N 1
ATOM 697 C CA . SER A 1 95 ? -25.105 6.392 24.871 1.00 42.47 95 SER A CA 1
ATOM 698 C C . SER A 1 95 ? -26.366 5.518 24.885 1.00 42.47 95 SER A C 1
ATOM 700 O O . SER A 1 95 ? -26.802 5.069 23.829 1.00 42.47 95 SER A O 1
ATOM 702 N N . ALA A 1 96 ? -26.974 5.305 26.061 1.00 42.00 96 ALA A N 1
ATOM 703 C CA . ALA A 1 96 ? -28.102 4.393 26.296 1.00 42.00 96 ALA A CA 1
ATOM 704 C C . ALA A 1 96 ? -27.838 2.910 25.950 1.00 42.00 96 ALA A C 1
ATOM 706 O O . ALA A 1 96 ? -28.782 2.117 25.859 1.00 42.00 96 ALA A O 1
ATOM 707 N N . THR A 1 97 ? -26.579 2.523 25.743 1.00 45.25 97 THR A N 1
ATOM 708 C CA . THR A 1 97 ? -26.202 1.165 25.320 1.00 45.25 97 THR A CA 1
ATOM 709 C C . THR A 1 97 ? -25.826 0.263 26.493 1.00 45.25 97 THR A C 1
ATOM 711 O O . THR A 1 97 ? -26.036 -0.943 26.431 1.00 45.25 97 THR A O 1
ATOM 714 N N . PHE A 1 98 ? -25.340 0.829 27.600 1.00 49.62 98 PHE A N 1
ATOM 715 C CA . PHE A 1 98 ? -24.754 0.048 28.687 1.00 49.62 98 PHE A CA 1
ATOM 716 C C . PHE A 1 98 ? -25.804 -0.548 29.640 1.00 49.62 98 PHE A C 1
ATOM 718 O O . PHE A 1 98 ? -25.689 -1.686 30.095 1.00 49.62 98 PHE A O 1
ATOM 725 N N . LEU A 1 99 ? -26.848 0.215 29.972 1.00 48.06 99 LEU A N 1
ATOM 726 C CA . LEU A 1 99 ? -27.843 -0.190 30.976 1.00 48.06 99 LEU A CA 1
ATOM 727 C C . LEU A 1 99 ? -29.079 -0.883 30.384 1.00 48.06 99 LEU A C 1
ATOM 729 O O . LEU A 1 99 ? -29.837 -1.508 31.132 1.00 48.06 99 LEU A O 1
ATOM 733 N N . SER A 1 100 ? -29.270 -0.813 29.065 1.00 42.41 100 SER A N 1
ATOM 734 C CA . SER A 1 100 ? -30.364 -1.470 28.339 1.00 42.41 100 SER A CA 1
ATOM 735 C C . SER A 1 100 ? -30.127 -2.975 28.126 1.00 42.41 100 SER A C 1
ATOM 737 O O . SER A 1 100 ? -31.088 -3.745 28.188 1.00 42.41 100 SER A O 1
ATOM 739 N N . ASP A 1 101 ? -28.868 -3.418 28.016 1.00 42.94 101 ASP A N 1
ATOM 740 C CA . ASP A 1 101 ? -28.489 -4.842 27.902 1.00 42.94 101 ASP A CA 1
ATOM 741 C C . ASP A 1 101 ? -28.415 -5.583 29.257 1.00 42.94 101 ASP A C 1
ATOM 743 O O . ASP A 1 101 ? -28.294 -6.810 29.323 1.00 42.94 101 ASP A O 1
ATOM 747 N N . GLY A 1 102 ? -28.612 -4.844 30.355 1.00 39.41 102 GLY A N 1
ATOM 748 C CA . GLY A 1 102 ? -28.624 -5.342 31.727 1.00 39.41 102 GLY A CA 1
ATOM 749 C C . GLY A 1 102 ? -27.223 -5.442 32.333 1.00 39.41 102 GLY A C 1
ATOM 750 O O . GLY A 1 102 ? -26.285 -5.922 31.708 1.00 39.41 102 GLY A O 1
ATOM 751 N N . LEU A 1 103 ? -27.075 -5.028 33.599 1.00 44.19 103 LEU A N 1
ATOM 752 C CA . LEU A 1 103 ? -25.818 -5.191 34.339 1.00 44.19 103 LEU A CA 1
ATOM 753 C C . LEU A 1 103 ? -25.387 -6.667 34.337 1.00 44.19 103 LEU A C 1
ATOM 755 O O . LEU A 1 103 ? -25.990 -7.500 35.025 1.00 44.19 103 LEU A O 1
ATOM 759 N N . HIS A 1 104 ? -24.331 -6.995 33.593 1.00 40.44 104 HIS A N 1
ATOM 760 C CA . HIS A 1 104 ? -23.750 -8.330 33.617 1.00 40.44 104 HIS A CA 1
ATOM 761 C C . HIS A 1 104 ? -23.251 -8.669 35.037 1.00 40.44 104 HIS A C 1
ATOM 763 O O . HIS A 1 104 ? -22.666 -7.822 35.722 1.00 40.44 104 HIS A O 1
ATOM 769 N N . PRO A 1 105 ? -23.452 -9.908 35.527 1.00 33.19 105 PRO A N 1
ATOM 770 C CA . PRO A 1 105 ? -22.854 -10.338 36.784 1.00 33.19 105 PRO A CA 1
ATOM 771 C C . PRO A 1 105 ? -21.325 -10.313 36.648 1.00 33.19 105 PRO A C 1
ATOM 773 O O . PRO A 1 105 ? -20.757 -11.166 35.972 1.00 33.19 105 PRO A O 1
ATOM 776 N N . GLY A 1 106 ? -20.671 -9.334 37.282 1.00 37.62 106 GLY A N 1
ATOM 777 C CA . GLY A 1 106 ? -19.216 -9.150 37.210 1.00 37.62 106 GLY A CA 1
ATOM 778 C C . GLY A 1 106 ? -18.731 -7.726 36.925 1.00 37.62 106 GLY A C 1
ATOM 779 O O . GLY A 1 106 ? -17.523 -7.532 36.878 1.00 37.62 106 GLY A O 1
ATOM 780 N N . VAL A 1 107 ? -19.621 -6.736 36.762 1.00 39.88 107 VAL A N 1
ATOM 781 C CA . VAL A 1 107 ? -19.220 -5.319 36.659 1.00 39.88 107 VAL A CA 1
ATOM 782 C C . VAL A 1 107 ? -18.526 -4.879 37.957 1.00 39.88 107 VAL A C 1
ATOM 784 O O . VAL A 1 107 ? -19.179 -4.689 38.986 1.00 39.88 107 VAL A O 1
ATOM 787 N N . GLU A 1 108 ? -17.201 -4.728 37.918 1.00 42.00 108 GLU A N 1
ATOM 788 C CA . GLU A 1 108 ? -16.416 -4.094 38.979 1.00 42.00 108 GLU A CA 1
ATOM 789 C C . GLU A 1 108 ? -16.228 -2.609 38.668 1.00 42.00 108 GLU A C 1
ATOM 791 O O . GLU A 1 108 ? -15.722 -2.231 37.616 1.00 42.00 108 GLU A O 1
ATOM 796 N N . VAL A 1 109 ? -16.637 -1.757 39.605 1.00 45.47 109 VAL A N 1
ATOM 797 C CA . VAL A 1 109 ? -16.509 -0.305 39.494 1.00 45.47 109 VAL A CA 1
ATOM 798 C C . VAL A 1 109 ? -15.264 0.124 40.270 1.00 45.47 109 VAL A C 1
ATOM 800 O O . VAL A 1 109 ? -15.262 0.121 41.503 1.00 45.47 109 VAL A O 1
ATOM 803 N N . THR A 1 110 ? -14.200 0.497 39.560 1.00 43.19 110 THR A N 1
ATOM 804 C CA . THR A 1 110 ? -12.936 0.926 40.183 1.00 43.19 110 THR A CA 1
ATOM 805 C C . THR A 1 110 ? -12.840 2.450 40.203 1.00 43.19 110 THR A C 1
ATOM 807 O O . THR A 1 110 ? -13.080 3.096 39.189 1.00 43.19 110 THR A O 1
ATOM 810 N N . VAL A 1 111 ? -12.486 3.035 41.354 1.00 48.00 111 VAL A N 1
ATOM 811 C CA . VAL A 1 111 ? -12.259 4.483 41.510 1.00 48.00 111 VAL A CA 1
ATOM 812 C C . VAL A 1 111 ? -10.754 4.731 41.580 1.00 48.00 111 VAL A C 1
ATOM 814 O O . VAL A 1 111 ? -10.081 4.223 42.474 1.00 48.00 111 VAL A O 1
ATOM 817 N N . THR A 1 112 ? -10.215 5.528 40.660 1.00 41.75 112 THR A N 1
ATOM 818 C CA . THR A 1 112 ? -8.763 5.709 40.454 1.00 41.75 112 THR A CA 1
ATOM 819 C C . THR A 1 112 ? -8.018 6.440 41.586 1.00 41.75 112 THR A C 1
ATOM 821 O O . THR A 1 112 ? -6.791 6.436 41.599 1.00 41.75 112 THR A O 1
ATOM 824 N N . ASN A 1 113 ? -8.720 6.985 42.588 1.00 45.50 113 ASN A N 1
ATOM 825 C CA . ASN A 1 113 ? -8.146 7.760 43.703 1.00 45.50 113 ASN A CA 1
ATOM 826 C C . ASN A 1 113 ? -8.274 7.072 45.085 1.00 45.50 113 ASN A C 1
ATOM 828 O O . ASN A 1 113 ? -8.728 7.691 46.043 1.00 45.50 113 ASN A O 1
ATOM 832 N N . GLU A 1 114 ? -7.902 5.791 45.204 1.00 51.50 114 GLU A N 1
ATOM 833 C CA . GLU A 1 114 ? -7.956 5.007 46.467 1.00 51.50 114 GLU A CA 1
ATOM 834 C C . GLU A 1 114 ? -9.366 4.865 47.094 1.00 51.50 114 GLU A C 1
ATOM 836 O O . GLU A 1 114 ? -9.516 4.578 48.286 1.00 51.50 114 GLU A O 1
ATOM 841 N N . GLY A 1 115 ? -10.418 5.050 46.292 1.00 54.53 115 GLY A N 1
ATOM 842 C CA . GLY A 1 115 ? -11.812 4.884 46.705 1.00 54.53 115 GLY A CA 1
ATOM 843 C C . GLY A 1 115 ? -12.394 3.518 46.340 1.00 54.53 115 GLY A C 1
ATOM 844 O O . GLY A 1 115 ? -11.841 2.772 45.537 1.00 54.53 115 GLY A O 1
ATOM 845 N N . SER A 1 116 ? -13.559 3.205 46.902 1.00 55.44 116 SER A N 1
ATOM 846 C CA . SER A 1 116 ? -14.394 2.080 46.466 1.00 55.44 116 SER A CA 1
ATOM 847 C C . SER A 1 116 ? -15.748 2.594 46.000 1.00 55.44 116 SER A C 1
ATOM 849 O O . SER A 1 116 ? -16.318 3.471 46.654 1.00 55.44 116 SER A O 1
ATOM 851 N N . ALA A 1 117 ? -16.289 2.018 44.930 1.00 58.19 117 ALA A N 1
ATOM 852 C CA . ALA A 1 117 ? -17.653 2.270 44.493 1.00 58.19 117 ALA A CA 1
ATOM 853 C C . ALA A 1 117 ? -18.445 0.961 44.445 1.00 58.19 117 ALA A C 1
ATOM 855 O O . ALA A 1 117 ? -17.935 -0.078 44.030 1.00 58.19 117 ALA A O 1
ATOM 856 N N . THR A 1 118 ? -19.701 1.014 44.869 1.00 59.88 118 THR A N 1
ATOM 857 C CA . THR A 1 118 ? -20.661 -0.083 44.717 1.00 59.88 118 THR A CA 1
ATOM 858 C C . THR A 1 118 ? -21.915 0.437 44.045 1.00 59.88 118 THR A C 1
ATOM 860 O O . THR A 1 118 ? -22.339 1.557 44.312 1.00 59.88 118 THR A O 1
ATOM 863 N N . ILE A 1 119 ? -22.539 -0.371 43.191 1.00 59.28 119 ILE A N 1
ATOM 864 C CA . ILE A 1 119 ? -23.799 0.007 42.546 1.00 59.28 119 ILE A CA 1
ATOM 865 C C . ILE A 1 119 ? -24.901 0.088 43.612 1.00 59.28 119 ILE A C 1
ATOM 867 O O . ILE A 1 119 ? -25.201 -0.911 44.267 1.00 59.28 119 ILE A O 1
ATOM 871 N N . ALA A 1 120 ? -25.485 1.275 43.787 1.00 62.22 120 ALA A N 1
ATOM 872 C CA . ALA A 1 120 ? -26.564 1.533 44.739 1.00 62.22 120 ALA A CA 1
ATOM 873 C C . ALA A 1 120 ? -27.931 1.196 44.128 1.00 62.22 120 ALA A C 1
ATOM 875 O O . ALA A 1 120 ? -28.750 0.514 44.749 1.00 62.22 120 ALA A O 1
ATOM 876 N N . SER A 1 121 ? -28.167 1.644 42.892 1.00 60.03 121 SER A N 1
ATOM 877 C CA . SER A 1 121 ? -29.370 1.338 42.117 1.00 60.03 121 SER A CA 1
ATOM 878 C C . SER A 1 121 ? -29.130 1.466 40.614 1.00 60.03 121 SER A C 1
ATOM 880 O O . SER A 1 121 ? -28.253 2.198 40.164 1.00 60.03 121 SER A O 1
ATOM 882 N N . VAL A 1 122 ? -29.937 0.743 39.837 1.00 60.81 122 VAL A N 1
ATOM 883 C CA . VAL A 1 122 ? -30.148 1.019 38.413 1.00 60.81 122 VAL A CA 1
ATOM 884 C C . VAL A 1 122 ? -31.472 1.753 38.314 1.00 60.81 122 VAL A C 1
ATOM 886 O O . VAL A 1 122 ? -32.515 1.190 38.652 1.00 60.81 122 VAL A O 1
ATOM 889 N N . ASP A 1 123 ? -31.416 3.018 37.923 1.00 59.19 123 ASP A N 1
ATOM 890 C CA . ASP A 1 123 ? -32.561 3.924 37.961 1.00 59.19 123 ASP A CA 1
ATOM 891 C C . ASP A 1 123 ? -33.336 3.902 36.633 1.00 59.19 123 ASP A C 1
ATOM 893 O O . ASP A 1 123 ? -34.554 4.095 36.628 1.00 59.19 123 ASP A O 1
ATOM 897 N N . SER A 1 124 ? -32.659 3.610 35.512 1.00 58.81 124 SER A N 1
ATOM 898 C CA . SER A 1 124 ? -33.267 3.363 34.194 1.00 58.81 124 SER A CA 1
ATOM 899 C C . SER A 1 124 ? -32.316 2.617 33.236 1.00 58.81 124 SER A C 1
ATOM 901 O O . SER A 1 124 ? -31.179 2.333 33.597 1.00 58.81 124 SER A O 1
ATOM 903 N N . GLU A 1 125 ? -32.760 2.356 31.998 1.00 51.62 125 GLU A N 1
ATOM 904 C CA . GLU A 1 125 ? -31.929 1.839 30.886 1.00 51.62 125 GLU A CA 1
ATOM 905 C C . GLU A 1 125 ? -30.767 2.766 30.486 1.00 51.62 125 GLU A C 1
ATOM 907 O O . GLU A 1 125 ? -29.967 2.399 29.635 1.00 51.62 125 GLU A O 1
ATOM 912 N N . THR A 1 126 ? -30.675 3.968 31.061 1.00 48.78 126 THR A N 1
ATOM 913 C CA . THR A 1 126 ? -29.629 4.958 30.758 1.00 48.78 126 THR A CA 1
ATOM 914 C C . THR A 1 126 ? -29.083 5.628 32.019 1.00 48.78 126 THR A C 1
ATOM 916 O O . THR A 1 126 ? -28.386 6.638 31.946 1.00 48.78 126 THR A O 1
ATOM 919 N N . GLU A 1 127 ? -29.456 5.146 33.205 1.00 55.91 127 GLU A N 1
ATOM 920 C CA . GLU A 1 127 ? -29.081 5.791 34.459 1.00 55.91 127 GLU A CA 1
ATOM 921 C C . GLU A 1 127 ? -28.829 4.789 35.587 1.00 55.91 127 GLU A C 1
ATOM 923 O O . GLU A 1 127 ? -29.675 3.938 35.875 1.00 55.91 127 GLU A O 1
ATOM 928 N N . LEU A 1 128 ? -27.682 4.920 36.253 1.00 62.03 128 LEU A N 1
ATOM 929 C CA . LEU A 1 128 ? -27.349 4.155 37.453 1.00 62.03 128 LEU A CA 1
ATOM 930 C C . LEU A 1 128 ? -26.809 5.087 38.543 1.00 62.03 128 LEU A C 1
ATOM 932 O O . LEU A 1 128 ? -26.111 6.065 38.266 1.00 62.03 128 LEU A O 1
ATOM 936 N N . THR A 1 129 ? -27.101 4.762 39.797 1.00 62.44 129 THR A N 1
ATOM 937 C CA . THR A 1 129 ? -26.556 5.451 40.968 1.00 62.44 129 THR A CA 1
ATOM 938 C C . THR A 1 129 ? -25.516 4.563 41.646 1.00 62.44 129 THR A C 1
ATOM 940 O O . THR A 1 129 ? -25.760 3.386 41.924 1.00 62.44 129 THR A O 1
ATOM 943 N N . LEU A 1 130 ? -24.349 5.131 41.945 1.00 62.59 130 LEU A N 1
ATOM 944 C CA . LEU A 1 130 ? -23.266 4.482 42.681 1.00 62.59 130 LEU A CA 1
ATOM 945 C C . LEU A 1 130 ? -23.171 5.032 44.103 1.00 62.59 130 LEU A C 1
ATOM 947 O O . LEU A 1 130 ? -23.195 6.244 44.295 1.00 62.59 130 LEU A O 1
ATOM 951 N N . ASP A 1 131 ? -22.964 4.157 45.083 1.00 61.31 131 ASP A N 1
ATOM 952 C CA . ASP A 1 131 ? -22.452 4.536 46.397 1.00 61.31 131 ASP A CA 1
ATOM 953 C C . ASP A 1 131 ? -20.919 4.590 46.314 1.00 61.31 131 ASP A C 1
ATOM 955 O O . ASP A 1 131 ? -20.264 3.566 46.110 1.00 61.31 131 ASP A O 1
ATOM 959 N N . VAL A 1 132 ? -20.339 5.782 46.459 1.00 60.19 132 VAL A N 1
ATOM 960 C CA . VAL A 1 132 ? -18.893 6.018 46.327 1.00 60.19 132 VAL A CA 1
ATOM 961 C C . VAL A 1 132 ? -18.316 6.453 47.671 1.00 60.19 132 VAL A C 1
ATOM 963 O O . VAL A 1 132 ? -18.770 7.422 48.283 1.00 60.19 132 VAL A O 1
ATOM 966 N N . ALA A 1 133 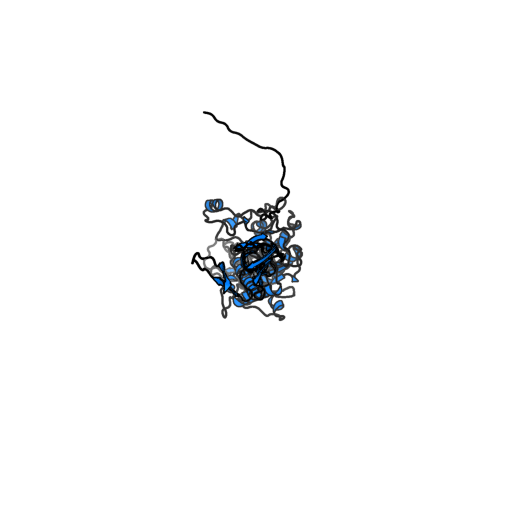? -17.283 5.746 48.126 1.00 58.38 133 ALA A N 1
ATOM 967 C CA . ALA A 1 133 ? -16.536 6.062 49.336 1.00 58.38 133 ALA A CA 1
ATOM 968 C C . ALA A 1 133 ? -15.076 6.361 48.981 1.00 58.38 133 ALA A C 1
ATOM 970 O O . ALA A 1 133 ? -14.314 5.452 48.654 1.00 58.38 133 ALA A O 1
ATOM 971 N N . ILE A 1 134 ? -14.682 7.633 49.073 1.00 56.09 134 ILE A N 1
ATOM 972 C CA . ILE A 1 134 ? -13.293 8.074 48.892 1.00 56.09 134 ILE A CA 1
ATOM 973 C C . ILE A 1 134 ? -12.795 8.635 50.235 1.00 56.09 134 ILE A C 1
ATOM 975 O O . ILE A 1 134 ? -13.372 9.602 50.748 1.00 56.09 134 ILE A O 1
ATOM 979 N N . PRO A 1 135 ? -11.766 8.036 50.859 1.00 54.12 135 PRO A N 1
ATOM 980 C CA . PRO A 1 135 ? -11.203 8.544 52.106 1.00 54.12 135 PRO A CA 1
ATOM 981 C C . PRO A 1 135 ? -10.548 9.924 51.921 1.00 54.12 135 PRO A C 1
ATOM 983 O O . PRO A 1 135 ? -9.640 10.075 51.115 1.00 54.12 135 PRO A O 1
ATOM 986 N N . GLY A 1 136 ? -10.948 10.919 52.723 1.00 54.69 136 GLY A N 1
ATOM 987 C CA . GLY A 1 136 ? -10.215 12.190 52.854 1.00 54.69 136 GLY A CA 1
ATOM 988 C C . GLY A 1 136 ? -10.693 13.379 52.010 1.00 54.69 136 GLY A C 1
ATOM 989 O O . GLY A 1 136 ? -9.973 14.370 51.962 1.00 54.69 136 GLY A O 1
ATOM 990 N N . LEU A 1 137 ? -11.877 13.320 51.389 1.00 54.84 137 LEU A N 1
ATOM 991 C CA . LEU A 1 137 ? -12.431 14.460 50.640 1.00 54.84 137 LEU A CA 1
ATOM 992 C C . LEU A 1 137 ? -13.116 15.485 51.559 1.00 54.84 137 LEU A C 1
ATOM 994 O O . LEU A 1 137 ? -13.910 15.112 52.431 1.00 54.84 137 LEU A O 1
ATOM 998 N N . ASP A 1 138 ? -12.849 16.774 51.330 1.00 51.94 138 ASP A N 1
ATOM 999 C CA . ASP A 1 138 ? -13.519 17.882 52.014 1.00 51.94 138 ASP A CA 1
ATOM 1000 C C . ASP A 1 138 ? -14.832 18.271 51.291 1.00 51.94 138 ASP A C 1
ATOM 1002 O O . ASP A 1 138 ? -14.943 18.168 50.066 1.00 51.94 138 ASP A O 1
ATOM 1006 N N . PRO A 1 139 ? -15.872 18.741 52.011 1.00 46.16 139 PRO A N 1
ATOM 1007 C CA . PRO A 1 139 ? -17.103 19.214 51.381 1.00 46.16 139 PRO A CA 1
ATOM 1008 C C . PRO A 1 139 ? -16.852 20.468 50.522 1.00 46.16 139 PRO A C 1
ATOM 1010 O O . PRO A 1 139 ? -16.648 21.553 51.066 1.00 46.16 139 PRO A O 1
ATOM 1013 N N . GLY A 1 140 ? -16.943 20.342 49.193 1.00 45.94 140 GLY A N 1
ATOM 1014 C CA . GLY A 1 140 ? -16.887 21.482 48.262 1.00 45.94 140 GLY A CA 1
ATOM 1015 C C . GLY A 1 140 ? -16.019 21.285 47.021 1.00 45.94 140 GLY A C 1
ATOM 1016 O O . GLY A 1 140 ? -16.049 22.142 46.143 1.00 45.94 140 GLY A O 1
ATOM 1017 N N . ASP A 1 141 ? -15.285 20.181 46.938 1.00 45.75 141 ASP A N 1
ATOM 1018 C CA . ASP A 1 141 ? -14.432 19.880 45.794 1.00 45.75 141 ASP A CA 1
ATOM 1019 C C . ASP A 1 141 ? -15.235 19.260 44.634 1.00 45.75 141 ASP A C 1
ATOM 1021 O O . ASP A 1 141 ? -16.042 18.349 44.835 1.00 45.75 141 ASP A O 1
ATOM 1025 N N . GLU A 1 142 ? -15.005 19.753 43.415 1.00 46.50 142 GLU A N 1
ATOM 1026 C CA . GLU A 1 142 ? -15.431 19.087 42.180 1.00 46.50 142 GLU A CA 1
ATOM 1027 C C . GLU A 1 142 ? -14.404 18.010 41.816 1.00 46.50 142 GLU A C 1
ATOM 1029 O O . GLU A 1 142 ? -13.202 18.275 41.769 1.00 46.50 142 GLU A O 1
ATOM 1034 N N . TYR A 1 143 ? -14.877 16.799 41.525 1.00 45.88 143 TYR A N 1
ATOM 1035 C CA . TYR A 1 143 ? -14.038 15.696 41.069 1.00 45.88 143 TYR A CA 1
ATOM 1036 C C . TYR A 1 143 ? -14.551 15.173 39.736 1.00 45.88 143 TYR A C 1
ATOM 1038 O O . TYR A 1 143 ? -15.757 15.072 39.525 1.00 45.88 143 TYR A O 1
ATOM 1046 N N . THR A 1 144 ? -13.614 14.796 38.872 1.00 40.19 144 THR A N 1
ATOM 1047 C CA . THR A 1 144 ? -13.884 14.022 37.658 1.00 40.19 144 THR A CA 1
ATOM 1048 C C . THR A 1 144 ? -13.308 12.630 37.910 1.00 40.19 144 THR A C 1
ATOM 1050 O O . THR A 1 144 ? -12.180 12.515 38.388 1.00 40.19 144 THR A O 1
ATOM 1053 N N . THR A 1 145 ? -14.085 11.574 37.689 1.00 40.59 145 THR A N 1
ATOM 1054 C CA . THR A 1 145 ? -13.627 10.179 37.800 1.00 40.59 145 THR A CA 1
ATOM 1055 C C . THR A 1 145 ? -13.906 9.488 36.480 1.00 40.59 145 THR A C 1
ATOM 1057 O O . THR A 1 145 ? -14.988 9.648 35.925 1.00 40.59 145 THR A O 1
ATOM 1060 N N . GLU A 1 146 ? -12.918 8.746 35.996 1.00 40.56 146 GLU A N 1
ATOM 1061 C CA . GLU A 1 146 ? -13.023 7.879 34.827 1.00 40.56 146 GLU A CA 1
ATOM 1062 C C . GLU A 1 146 ? -13.450 6.486 35.296 1.00 40.56 146 GLU A C 1
ATOM 1064 O O . GLU A 1 146 ? -12.893 5.955 36.261 1.00 40.56 146 GLU A O 1
ATOM 1069 N N . TYR A 1 147 ? -14.459 5.913 34.641 1.00 41.84 147 TYR A N 1
ATOM 1070 C CA . TYR A 1 147 ? -14.956 4.576 34.944 1.00 41.84 147 TYR A CA 1
ATOM 1071 C C . TYR A 1 147 ? -14.550 3.609 33.835 1.00 41.84 147 TYR A C 1
ATOM 1073 O O . TYR A 1 147 ? -14.738 3.880 32.654 1.00 41.84 147 TYR A O 1
ATOM 1081 N N . PHE A 1 148 ? -14.011 2.461 34.239 1.00 38.75 148 PHE A N 1
ATOM 1082 C CA . PHE A 1 148 ? -13.723 1.342 33.354 1.00 38.75 148 PHE A CA 1
ATOM 1083 C C . PHE A 1 148 ? -14.846 0.320 33.515 1.00 38.75 148 PHE A C 1
ATOM 1085 O O . PHE A 1 148 ? -15.013 -0.218 34.613 1.00 38.75 148 PHE A O 1
ATOM 1092 N N . ILE A 1 149 ? -15.631 0.072 32.465 1.00 43.38 149 ILE A N 1
ATOM 1093 C CA . ILE A 1 149 ? -16.624 -1.002 32.482 1.00 43.38 149 ILE A CA 1
ATOM 1094 C C . ILE A 1 149 ? -16.238 -2.039 31.430 1.00 43.38 149 ILE A C 1
ATOM 1096 O O . ILE A 1 149 ? -16.437 -1.817 30.238 1.00 43.38 149 ILE A O 1
ATOM 1100 N N . PRO A 1 150 ? -15.647 -3.170 31.843 1.00 45.00 150 PRO A N 1
ATOM 1101 C CA . PRO A 1 150 ? -15.301 -4.222 30.912 1.00 45.00 150 PRO A CA 1
ATOM 1102 C C . PRO A 1 150 ? -16.580 -4.951 30.483 1.00 45.00 150 PRO A C 1
ATOM 1104 O O . PRO A 1 150 ? -17.396 -5.310 31.331 1.00 45.00 150 PRO A O 1
ATOM 1107 N N . THR A 1 151 ? -16.666 -5.253 29.183 1.00 50.44 151 THR A N 1
ATOM 1108 C CA . THR A 1 151 ? -17.602 -6.150 28.461 1.00 50.44 151 THR A CA 1
ATOM 1109 C C . THR A 1 151 ? -18.736 -5.462 27.673 1.00 50.44 151 THR A C 1
ATOM 1111 O O . THR A 1 151 ? -19.633 -4.870 28.258 1.00 50.44 151 THR A O 1
ATOM 1114 N N . GLY A 1 152 ? -18.685 -5.568 26.330 1.00 61.12 152 GLY A N 1
ATOM 1115 C CA . GLY A 1 152 ? -19.748 -5.174 25.382 1.00 61.12 152 GLY A CA 1
ATOM 1116 C C . GLY A 1 152 ? -19.344 -4.171 24.284 1.00 61.12 152 GLY A C 1
ATOM 1117 O O . GLY A 1 152 ? -19.904 -4.179 23.189 1.00 61.12 152 GLY A O 1
ATOM 1118 N N . ILE A 1 153 ? -18.361 -3.303 24.545 1.00 73.19 153 ILE A N 1
ATOM 1119 C CA . ILE A 1 153 ? -18.016 -2.201 23.625 1.00 73.19 153 ILE A CA 1
ATOM 1120 C C . ILE A 1 153 ? -17.416 -2.687 22.294 1.00 73.19 153 ILE A C 1
ATOM 1122 O O . ILE A 1 153 ? -17.652 -2.091 21.245 1.00 73.19 153 ILE A O 1
ATOM 1126 N N . ALA A 1 154 ? -16.691 -3.808 22.322 1.00 78.44 154 ALA A N 1
ATOM 1127 C CA . ALA A 1 154 ? -16.102 -4.435 21.143 1.00 78.44 154 ALA A CA 1
ATOM 1128 C C . ALA A 1 154 ? -17.177 -4.894 20.147 1.00 78.44 154 ALA A C 1
ATOM 1130 O O . ALA A 1 154 ? -17.045 -4.685 18.941 1.00 78.44 154 ALA A O 1
ATOM 1131 N N . GLU A 1 155 ? -18.243 -5.523 20.655 1.00 76.88 155 GLU A N 1
ATOM 1132 C CA . GLU A 1 155 ? -19.406 -5.963 19.882 1.00 76.88 155 GLU A CA 1
ATOM 1133 C C . GLU A 1 155 ? -20.114 -4.761 19.247 1.00 76.88 155 GLU A C 1
ATOM 1135 O O . GLU A 1 155 ? -20.450 -4.782 18.060 1.00 76.88 155 GLU A O 1
ATOM 1140 N N . THR A 1 156 ? -20.312 -3.701 20.035 1.00 78.31 156 THR A N 1
ATOM 1141 C CA . THR A 1 156 ? -20.937 -2.456 19.582 1.00 78.31 156 THR A CA 1
ATOM 1142 C C . THR A 1 156 ? -20.127 -1.820 18.458 1.00 78.31 156 THR A C 1
ATOM 1144 O O . THR A 1 156 ? -20.675 -1.586 17.384 1.00 78.31 156 THR A O 1
ATOM 1147 N N . ARG A 1 157 ? -18.814 -1.622 18.634 1.00 81.94 157 ARG A N 1
ATOM 1148 C CA . ARG A 1 157 ? -17.949 -1.000 17.614 1.00 81.94 157 ARG A CA 1
ATOM 1149 C C . ARG A 1 157 ? -17.853 -1.823 16.328 1.00 81.94 157 ARG A C 1
ATOM 1151 O O . ARG A 1 157 ? -17.832 -1.248 15.243 1.00 81.94 157 ARG A O 1
ATOM 1158 N N . GLN A 1 158 ? -17.875 -3.155 16.417 1.00 83.81 158 GLN A N 1
ATOM 1159 C CA . GLN A 1 158 ? -17.988 -4.017 15.233 1.00 83.81 158 GLN A CA 1
ATOM 1160 C C . GLN A 1 158 ? -19.310 -3.781 14.486 1.00 83.81 158 GLN A C 1
ATOM 1162 O O . GLN A 1 158 ? -19.312 -3.623 13.264 1.00 83.81 158 GLN A O 1
ATOM 1167 N N . ALA A 1 159 ? -20.440 -3.732 15.201 1.00 81.25 159 ALA A N 1
ATOM 1168 C CA . ALA A 1 159 ? -21.749 -3.483 14.597 1.00 81.25 159 ALA A CA 1
ATOM 1169 C C . ALA A 1 159 ? -21.850 -2.079 13.977 1.00 81.25 159 ALA A C 1
ATOM 1171 O O . ALA A 1 159 ? -22.429 -1.920 12.900 1.00 81.25 159 ALA A O 1
ATOM 1172 N N . GLU A 1 160 ? -21.256 -1.076 14.623 1.00 85.88 160 GLU A N 1
ATOM 1173 C CA . GLU A 1 160 ? -21.159 0.290 14.109 1.00 85.88 160 GLU A CA 1
ATOM 1174 C C . GLU A 1 160 ? -20.337 0.354 12.822 1.00 85.88 160 GLU A C 1
ATOM 1176 O O . GLU A 1 160 ? -20.811 0.927 11.843 1.00 85.88 160 GLU A O 1
ATOM 1181 N N . ALA A 1 161 ? -19.176 -0.305 12.769 1.00 88.81 161 ALA A N 1
ATOM 1182 C CA . ALA A 1 161 ? -18.366 -0.380 11.553 1.00 88.81 161 ALA A CA 1
ATOM 1183 C C . ALA A 1 161 ? -19.103 -1.076 10.400 1.00 88.81 161 ALA A C 1
ATOM 1185 O O . ALA A 1 161 ? -19.080 -0.594 9.267 1.00 88.81 161 ALA A O 1
ATOM 1186 N N . VAL A 1 162 ? -19.842 -2.158 10.673 1.00 88.06 162 VAL A N 1
ATOM 1187 C CA . VAL A 1 162 ? -20.703 -2.797 9.662 1.00 88.06 162 VAL A CA 1
ATOM 1188 C C . VAL A 1 162 ? -21.771 -1.826 9.158 1.00 88.06 162 VAL A C 1
ATOM 1190 O O . VAL A 1 162 ? -21.973 -1.709 7.949 1.00 88.06 162 VAL A O 1
ATOM 1193 N N . ALA A 1 163 ? -22.449 -1.109 10.056 1.00 87.88 163 ALA A N 1
ATOM 1194 C CA . ALA A 1 163 ? -23.465 -0.130 9.677 1.00 87.88 163 ALA A CA 1
ATOM 1195 C C . ALA A 1 163 ? -22.870 1.039 8.870 1.00 87.88 163 ALA A C 1
ATOM 1197 O O . ALA A 1 163 ? -23.458 1.456 7.868 1.00 87.88 163 ALA A O 1
ATOM 1198 N N . ALA A 1 164 ? -21.697 1.535 9.266 1.00 89.75 164 ALA A N 1
ATOM 1199 C CA . ALA A 1 164 ? -20.966 2.588 8.573 1.00 89.75 164 ALA A CA 1
ATOM 1200 C C . ALA A 1 164 ? -20.593 2.161 7.149 1.00 89.75 164 ALA A C 1
ATOM 1202 O O . ALA A 1 164 ? -20.884 2.866 6.182 1.00 89.75 164 ALA A O 1
ATOM 1203 N N . GLN A 1 165 ? -20.049 0.957 6.994 1.00 92.44 165 GLN A N 1
ATOM 1204 C CA . GLN A 1 165 ? -19.651 0.433 5.691 1.00 92.44 165 GLN A CA 1
ATOM 1205 C C . GLN A 1 165 ? -20.848 0.114 4.784 1.00 92.44 165 GLN A C 1
ATOM 1207 O O . GLN A 1 165 ? -20.808 0.387 3.582 1.00 92.44 165 GLN A O 1
ATOM 1212 N N . GLN A 1 166 ? -21.979 -0.331 5.340 1.00 91.06 166 GLN A N 1
ATOM 1213 C CA . GLN A 1 166 ? -23.232 -0.462 4.582 1.00 91.06 166 GLN A CA 1
ATOM 1214 C C . GLN A 1 166 ? -23.737 0.876 4.024 1.00 91.06 166 GLN A C 1
ATOM 1216 O O . GLN A 1 166 ? -24.301 0.917 2.928 1.00 91.06 166 GLN A O 1
ATOM 1221 N N . ILE A 1 167 ? -23.520 1.988 4.736 1.00 91.25 167 ILE A N 1
ATOM 1222 C CA . ILE A 1 167 ? -23.837 3.336 4.235 1.00 91.25 167 ILE A CA 1
ATOM 1223 C C . ILE A 1 167 ? -22.951 3.701 3.033 1.00 91.25 167 ILE A C 1
ATOM 1225 O O . ILE A 1 167 ? -23.422 4.386 2.122 1.00 91.25 167 ILE A O 1
ATOM 1229 N N . LEU A 1 168 ? -21.711 3.206 2.994 1.00 92.88 168 LEU A N 1
ATOM 1230 C CA . LEU A 1 168 ? -20.762 3.372 1.884 1.00 92.88 168 LEU A CA 1
ATOM 1231 C C . LEU A 1 168 ? -20.958 2.347 0.746 1.00 92.88 168 LEU A C 1
ATOM 1233 O O . LEU A 1 168 ? -20.150 2.267 -0.183 1.00 92.88 168 LEU A O 1
ATOM 1237 N N . GLY A 1 169 ? -22.046 1.572 0.796 1.00 92.31 169 GLY A N 1
ATOM 1238 C CA . GLY A 1 169 ? -22.407 0.591 -0.228 1.00 92.31 169 GLY A CA 1
ATOM 1239 C C . GLY A 1 169 ? -21.672 -0.745 -0.107 1.00 92.31 169 GLY A C 1
ATOM 1240 O O . GLY A 1 169 ? -21.763 -1.557 -1.027 1.00 92.31 169 GLY A O 1
ATOM 1241 N N . ARG A 1 170 ? -20.948 -0.980 0.993 1.00 90.62 170 ARG A N 1
ATOM 1242 C CA . ARG A 1 170 ? -20.250 -2.242 1.275 1.00 90.62 170 ARG A CA 1
ATOM 1243 C C . ARG A 1 170 ? -21.175 -3.262 1.925 1.00 90.62 170 ARG A C 1
ATOM 1245 O O . ARG A 1 170 ? -22.257 -2.934 2.420 1.00 90.62 170 ARG A O 1
ATOM 1252 N N . VAL A 1 171 ? -20.756 -4.520 1.927 1.00 87.75 171 VAL A N 1
ATOM 1253 C CA . VAL A 1 171 ? -21.491 -5.610 2.584 1.00 87.75 171 VAL A CA 1
ATOM 1254 C C . VAL A 1 171 ? -20.670 -6.224 3.706 1.00 87.75 171 VAL A C 1
ATOM 1256 O O . VAL A 1 171 ? -19.450 -6.240 3.658 1.00 87.75 171 VAL A O 1
ATOM 1259 N N . GLU A 1 172 ? -21.340 -6.787 4.710 1.00 84.19 172 GLU A N 1
ATOM 1260 C CA . GLU A 1 172 ? -20.674 -7.348 5.895 1.00 84.19 172 GLU A CA 1
ATOM 1261 C C . GLU A 1 172 ? -19.596 -8.394 5.554 1.00 84.19 172 GLU A C 1
ATOM 1263 O O . GLU A 1 172 ? -18.588 -8.479 6.242 1.00 84.19 172 GLU A O 1
ATOM 1268 N N . SER A 1 173 ? -19.765 -9.165 4.473 1.00 84.12 173 SER A N 1
ATOM 1269 C CA . SER A 1 173 ? -18.777 -10.165 4.043 1.00 84.12 173 SER A CA 1
ATOM 1270 C C . SER A 1 173 ? -17.455 -9.577 3.537 1.00 84.12 173 SER A C 1
ATOM 1272 O O . SER A 1 173 ? -16.520 -10.335 3.303 1.00 84.12 173 SER A O 1
ATOM 1274 N N . GLU A 1 174 ? -17.388 -8.265 3.321 1.00 88.06 174 GLU A N 1
ATOM 1275 C CA . GLU A 1 174 ? -16.171 -7.539 2.939 1.00 88.06 174 GLU A CA 1
ATOM 1276 C C . GLU A 1 174 ? -15.388 -7.044 4.170 1.00 88.06 174 GLU A C 1
ATOM 1278 O O . GLU A 1 174 ? -14.272 -6.548 4.023 1.00 88.06 174 GLU A O 1
ATOM 1283 N N . LEU A 1 175 ? -15.948 -7.180 5.380 1.00 89.38 175 LEU A N 1
ATOM 1284 C CA . LEU A 1 175 ? -15.334 -6.726 6.627 1.00 89.38 175 LEU A CA 1
ATOM 1285 C C . LEU A 1 175 ? -14.712 -7.899 7.391 1.00 89.38 175 LEU A C 1
ATOM 1287 O O . LEU A 1 175 ? -15.317 -8.961 7.557 1.00 89.38 175 LEU A O 1
ATOM 1291 N N . VAL A 1 176 ? -13.503 -7.684 7.901 1.00 89.69 176 VAL A N 1
ATOM 1292 C CA . VAL A 1 176 ? -12.698 -8.662 8.632 1.00 89.69 176 VAL A CA 1
ATOM 1293 C C . VAL A 1 176 ? -12.275 -8.059 9.966 1.00 89.69 176 VAL A C 1
ATOM 1295 O O . VAL A 1 176 ? -11.636 -7.018 10.005 1.00 89.69 176 VAL A O 1
ATOM 1298 N N . PHE A 1 177 ? -12.573 -8.731 11.073 1.00 89.19 177 PHE A N 1
ATOM 1299 C CA . PHE A 1 177 ? -12.106 -8.323 12.399 1.00 89.19 177 PHE A CA 1
ATOM 1300 C C . PHE A 1 177 ? -11.047 -9.314 12.882 1.00 89.19 177 PHE A C 1
ATOM 1302 O O . PHE A 1 177 ? -11.324 -10.512 12.966 1.00 89.19 177 PHE A O 1
ATOM 1309 N N . LEU A 1 178 ? -9.834 -8.825 13.164 1.00 90.69 178 LEU A N 1
ATOM 1310 C CA . LEU A 1 178 ? -8.744 -9.643 13.709 1.00 90.69 178 LEU A CA 1
ATOM 1311 C C . LEU A 1 178 ? -8.842 -9.777 15.233 1.00 90.69 178 LEU A C 1
ATOM 1313 O O . LEU A 1 178 ? -8.411 -10.782 15.784 1.00 90.69 178 LEU A O 1
ATOM 1317 N N . GLY A 1 179 ? -9.426 -8.796 15.922 1.00 89.19 179 GLY A N 1
ATOM 1318 C CA . GLY A 1 179 ? -9.735 -8.899 17.347 1.00 89.19 179 GLY A CA 1
ATOM 1319 C C . GLY A 1 179 ? -8.530 -8.835 18.284 1.00 89.19 179 GLY A C 1
ATOM 1320 O O . GLY A 1 179 ? -8.584 -9.416 19.366 1.00 89.19 179 GLY A O 1
ATOM 1321 N N . TYR A 1 180 ? -7.446 -8.162 17.888 1.00 93.25 180 TYR A N 1
ATOM 1322 C CA . TYR A 1 180 ? -6.340 -7.826 18.791 1.00 93.25 180 TYR A CA 1
ATOM 1323 C C . TYR A 1 180 ? -6.744 -6.733 19.798 1.00 93.25 180 TYR A C 1
ATOM 1325 O O . TYR A 1 180 ? -7.728 -6.025 19.567 1.00 93.25 180 TYR A O 1
ATOM 1333 N N . PRO A 1 181 ? -6.024 -6.593 20.928 1.00 90.62 181 PRO A N 1
ATOM 1334 C CA . PRO A 1 181 ? -6.430 -5.678 21.984 1.00 90.62 181 PRO A CA 1
ATOM 1335 C C . PRO A 1 181 ? -6.084 -4.233 21.615 1.00 90.62 181 PRO A C 1
ATOM 1337 O O . PRO A 1 181 ? -4.942 -3.926 21.263 1.00 90.62 181 PRO A O 1
ATOM 1340 N N . ASP A 1 182 ? -7.068 -3.354 21.749 1.00 87.25 182 ASP A N 1
ATOM 1341 C CA . ASP A 1 182 ? -6.917 -1.906 21.610 1.00 87.25 182 ASP A CA 1
ATOM 1342 C C . ASP A 1 182 ? -6.036 -1.317 22.741 1.00 87.25 182 ASP A C 1
ATOM 1344 O O . ASP A 1 182 ? -5.964 -1.875 23.840 1.00 87.25 182 ASP A O 1
ATOM 1348 N N . TYR A 1 183 ? -5.282 -0.255 22.441 1.00 87.56 183 TYR A N 1
ATOM 1349 C CA . TYR A 1 183 ? -4.163 0.351 23.189 1.00 87.56 183 TYR A CA 1
ATOM 1350 C C . TYR A 1 183 ? -2.977 -0.566 23.537 1.00 87.56 183 TYR A C 1
ATOM 1352 O O . TYR A 1 183 ? -1.988 -0.101 24.111 1.00 87.56 183 TYR A O 1
ATOM 1360 N N . HIS A 1 184 ? -3.020 -1.847 23.171 1.00 90.25 184 HIS A N 1
ATOM 1361 C CA . HIS A 1 184 ? -1.982 -2.829 23.494 1.00 90.25 184 HIS A CA 1
ATOM 1362 C C . HIS A 1 184 ? -1.293 -3.411 22.252 1.00 90.25 184 HIS A C 1
ATOM 1364 O O . HIS A 1 184 ? -0.434 -4.287 22.388 1.00 90.25 184 HIS A O 1
ATOM 1370 N N . LEU A 1 185 ? -1.593 -2.934 21.037 1.00 93.62 185 LEU A N 1
ATOM 1371 C CA . LEU A 1 185 ? -1.061 -3.535 19.810 1.00 93.62 185 LEU A CA 1
ATOM 1372 C C . LEU A 1 185 ? 0.472 -3.448 19.754 1.00 93.62 185 LEU A C 1
ATOM 1374 O O . LEU A 1 185 ? 1.133 -4.410 19.360 1.00 93.62 185 LEU A O 1
ATOM 1378 N N . THR A 1 186 ? 1.063 -2.342 20.223 1.00 93.81 186 THR A N 1
ATOM 1379 C CA . THR A 1 186 ? 2.529 -2.202 20.346 1.00 93.81 186 THR A CA 1
ATOM 1380 C C . THR A 1 186 ? 3.134 -3.230 21.303 1.00 93.81 186 THR A C 1
ATOM 1382 O O . THR A 1 186 ? 4.202 -3.785 21.030 1.00 93.81 186 THR A O 1
ATOM 1385 N N . GLU A 1 187 ? 2.471 -3.505 22.426 1.00 96.38 187 GLU A N 1
ATOM 1386 C CA . GLU A 1 187 ? 2.931 -4.509 23.391 1.00 96.38 187 GLU A CA 1
ATOM 1387 C C . GLU A 1 187 ? 2.885 -5.902 22.765 1.00 96.38 187 GLU A C 1
ATOM 1389 O O . GLU A 1 187 ? 3.849 -6.661 22.881 1.00 96.38 187 GLU A O 1
ATOM 1394 N N . VAL A 1 188 ? 1.813 -6.217 22.030 1.00 97.62 188 VAL A N 1
ATOM 1395 C CA . VAL A 1 188 ? 1.688 -7.477 21.283 1.00 97.62 188 VAL A CA 1
ATOM 1396 C C . VAL A 1 188 ? 2.822 -7.607 20.271 1.00 97.62 188 VAL A C 1
ATOM 1398 O O . VAL A 1 188 ? 3.516 -8.622 20.251 1.00 97.62 188 VAL A O 1
ATOM 1401 N N . TRP A 1 189 ? 3.059 -6.564 19.473 1.00 97.44 189 TRP A N 1
ATOM 1402 C CA . TRP A 1 189 ? 4.082 -6.549 18.425 1.00 97.44 189 TRP A CA 1
ATOM 1403 C C . TRP A 1 189 ? 5.515 -6.694 18.948 1.00 97.44 189 TRP A C 1
ATOM 1405 O O . TRP A 1 189 ? 6.392 -7.171 18.230 1.00 97.44 189 TRP A O 1
ATOM 1415 N N . THR A 1 190 ? 5.767 -6.306 20.196 1.00 96.25 190 THR A N 1
ATOM 1416 C CA . THR A 1 190 ? 7.099 -6.367 20.823 1.00 96.25 190 THR A CA 1
ATOM 1417 C C . THR A 1 190 ? 7.278 -7.554 21.773 1.00 96.25 190 THR A C 1
ATOM 1419 O O . THR A 1 190 ? 8.366 -7.737 22.322 1.00 96.25 190 THR A O 1
ATOM 1422 N N . THR A 1 191 ? 6.246 -8.385 21.946 1.00 97.19 191 THR A N 1
ATOM 1423 C CA . THR A 1 191 ? 6.269 -9.566 22.817 1.00 97.19 191 THR A CA 1
ATOM 1424 C C . THR A 1 191 ? 6.494 -10.837 22.005 1.00 97.19 191 THR A C 1
ATOM 1426 O O . THR A 1 191 ? 5.642 -11.230 21.213 1.00 97.19 191 THR A O 1
ATOM 1429 N N . ASP A 1 192 ? 7.612 -11.524 22.239 1.00 94.31 192 ASP A N 1
ATOM 1430 C CA . ASP A 1 192 ? 7.898 -12.827 21.629 1.00 94.31 192 ASP A CA 1
ATOM 1431 C C . ASP A 1 192 ? 7.348 -13.999 22.474 1.00 94.31 192 ASP A C 1
ATOM 1433 O O . ASP A 1 192 ? 7.334 -13.930 23.712 1.00 94.31 192 ASP A O 1
ATOM 1437 N N . PRO A 1 193 ? 6.934 -15.117 21.846 1.00 92.25 193 PRO A N 1
ATOM 1438 C CA . PRO A 1 193 ? 6.491 -16.301 22.573 1.00 92.25 193 PRO A CA 1
ATOM 1439 C C . PRO A 1 193 ? 7.606 -16.897 23.460 1.00 92.25 193 PRO A C 1
ATOM 1441 O O . PRO A 1 193 ? 8.796 -16.784 23.156 1.00 92.25 193 PRO A O 1
ATOM 1444 N N . PRO A 1 194 ? 7.252 -17.576 24.570 1.00 94.94 194 PRO A N 1
ATOM 1445 C CA . PRO A 1 194 ? 5.900 -17.975 24.968 1.00 94.94 194 PRO A CA 1
ATOM 1446 C C . PRO A 1 194 ? 5.152 -16.913 25.794 1.00 94.94 194 PRO A C 1
ATOM 1448 O O . PRO A 1 194 ? 4.126 -17.237 26.389 1.00 94.94 194 PRO A O 1
ATOM 1451 N N . ALA A 1 195 ? 5.678 -15.687 25.910 1.00 97.06 195 ALA A N 1
ATOM 1452 C CA . ALA A 1 195 ? 4.974 -14.612 26.600 1.00 97.06 195 ALA A CA 1
ATOM 1453 C C . ALA A 1 195 ? 3.734 -14.182 25.802 1.00 97.06 195 ALA A C 1
ATOM 1455 O O . ALA A 1 195 ? 3.710 -14.282 24.577 1.00 97.06 195 ALA A O 1
ATOM 1456 N N . VAL A 1 196 ? 2.703 -13.729 26.517 1.00 97.06 196 VAL A N 1
ATOM 1457 C CA . VAL A 1 196 ? 1.425 -13.289 25.950 1.00 97.06 196 VAL A CA 1
ATOM 1458 C C . VAL A 1 196 ? 0.984 -12.028 26.685 1.00 97.06 196 VAL A C 1
ATOM 1460 O O . VAL A 1 196 ? 1.079 -11.961 27.913 1.00 97.06 196 VAL A O 1
ATOM 1463 N N . VAL A 1 197 ? 0.525 -11.029 25.938 1.00 94.50 197 VAL A N 1
ATOM 1464 C CA . VAL A 1 197 ? -0.019 -9.780 26.481 1.00 94.50 197 VAL A CA 1
ATOM 1465 C C . VAL A 1 197 ? -1.431 -10.021 27.010 1.00 94.50 197 VAL A C 1
ATOM 1467 O O . VAL A 1 197 ? -2.195 -10.801 26.450 1.00 94.50 197 VAL A O 1
ATOM 1470 N N . THR A 1 198 ? -1.788 -9.357 28.107 1.00 91.25 198 THR A N 1
ATOM 1471 C CA . THR A 1 198 ? -3.171 -9.307 28.598 1.00 91.25 198 THR A CA 1
ATOM 1472 C C . THR A 1 198 ? -3.743 -7.946 28.232 1.00 91.25 198 THR A C 1
ATOM 1474 O O . THR A 1 198 ? -3.237 -6.940 28.718 1.00 91.25 198 THR A O 1
ATOM 1477 N N . GLY A 1 199 ? -4.752 -7.913 27.362 1.00 84.62 199 GLY A N 1
ATOM 1478 C CA . GLY A 1 199 ? -5.404 -6.666 26.957 1.00 84.62 199 GLY A CA 1
ATOM 1479 C C . GLY A 1 199 ? -6.267 -6.066 28.068 1.00 84.62 199 GLY A C 1
ATOM 1480 O O . GLY A 1 199 ? -6.512 -6.703 29.097 1.00 84.62 199 GLY A O 1
ATOM 1481 N N . ALA A 1 200 ? -6.802 -4.868 27.827 1.00 78.44 200 ALA A N 1
ATOM 1482 C CA . ALA A 1 200 ? -7.633 -4.130 28.783 1.00 78.44 200 ALA A CA 1
ATOM 1483 C C . ALA A 1 200 ? -8.867 -4.926 29.267 1.00 78.44 200 ALA A C 1
ATOM 1485 O O . ALA A 1 200 ? -9.281 -4.817 30.419 1.00 78.44 200 ALA A O 1
ATOM 1486 N N . THR A 1 201 ? -9.415 -5.800 28.418 1.00 73.75 201 THR A N 1
ATOM 1487 C CA . THR A 1 201 ? -10.551 -6.686 28.734 1.00 73.75 201 THR A CA 1
ATOM 1488 C C . THR A 1 201 ? -10.168 -7.947 29.525 1.00 73.75 201 THR A C 1
ATOM 1490 O O . THR A 1 201 ? -11.018 -8.797 29.791 1.00 73.75 201 THR A O 1
ATOM 1493 N N . GLY A 1 202 ? -8.891 -8.119 29.886 1.00 80.62 202 GLY A N 1
ATOM 1494 C CA . GLY A 1 202 ? -8.367 -9.317 30.552 1.00 80.62 202 GLY A CA 1
ATOM 1495 C C . GLY A 1 202 ? -8.129 -10.509 29.615 1.00 80.62 202 GLY A C 1
ATOM 1496 O O . GLY A 1 202 ? -7.701 -11.573 30.066 1.00 80.62 202 GLY A O 1
ATOM 1497 N N . LYS A 1 203 ? -8.399 -10.353 28.314 1.00 84.19 203 LYS A N 1
ATOM 1498 C CA . LYS A 1 203 ? -8.157 -11.379 27.292 1.00 84.19 203 LYS A CA 1
ATOM 1499 C C . LYS A 1 203 ? -6.675 -11.482 26.939 1.00 84.19 203 LYS A C 1
ATOM 1501 O O . LYS A 1 203 ? -5.928 -10.514 27.046 1.00 84.19 203 LYS A O 1
ATOM 1506 N N . THR A 1 204 ? -6.274 -12.668 26.495 1.00 92.06 204 THR A N 1
ATOM 1507 C CA . THR A 1 204 ? -4.893 -12.995 26.085 1.00 92.06 204 THR A CA 1
ATOM 1508 C C . THR A 1 204 ? -4.823 -13.578 24.673 1.00 92.06 204 THR A C 1
ATOM 1510 O O . THR A 1 204 ? -3.763 -13.982 24.203 1.00 92.06 204 THR A O 1
ATOM 1513 N N . GLU A 1 205 ? -5.958 -13.625 23.988 1.00 90.25 205 GLU A N 1
ATOM 1514 C CA . GLU A 1 205 ? -6.110 -14.152 22.643 1.00 90.25 205 GLU A CA 1
ATOM 1515 C C . GLU A 1 205 ? -7.207 -13.380 21.920 1.00 90.25 205 GLU A C 1
ATOM 1517 O O . GLU A 1 205 ? -8.067 -12.769 22.572 1.00 90.25 205 GLU A O 1
ATOM 1522 N N . THR A 1 206 ? -7.140 -13.397 20.590 1.00 88.69 206 THR A N 1
ATOM 1523 C CA . THR A 1 206 ? -8.077 -12.696 19.719 1.00 88.69 206 THR A CA 1
ATOM 1524 C C . THR A 1 206 ? -9.497 -13.172 19.936 1.00 88.69 206 THR A C 1
ATOM 1526 O O . THR A 1 206 ? -9.765 -14.208 20.536 1.00 88.69 206 THR A O 1
ATOM 1529 N N . TYR A 1 207 ? -10.443 -12.365 19.489 1.00 79.25 207 TYR A N 1
ATOM 1530 C CA . TYR A 1 207 ? -11.845 -12.717 19.528 1.00 79.25 207 TYR A CA 1
ATOM 1531 C C . TYR A 1 207 ? -12.588 -11.869 18.504 1.00 79.25 207 TYR A C 1
ATOM 1533 O O . TYR A 1 207 ? -12.444 -10.648 18.478 1.00 79.25 207 TYR A O 1
ATOM 1541 N N . ALA A 1 208 ? -13.428 -12.492 17.688 1.00 62.41 208 ALA A N 1
ATOM 1542 C CA . ALA A 1 208 ? -14.500 -11.774 17.017 1.00 62.41 208 ALA A CA 1
ATOM 1543 C C . ALA A 1 208 ? -15.774 -11.923 17.846 1.00 62.41 208 ALA A C 1
ATOM 1545 O O . ALA A 1 208 ? -16.155 -13.036 18.221 1.00 62.41 208 ALA A O 1
ATOM 1546 N N . SER A 1 209 ? -16.461 -10.826 18.147 1.00 57.38 209 SER A N 1
ATOM 1547 C CA . SER A 1 209 ? -17.663 -10.894 18.976 1.00 57.38 209 SER A CA 1
ATOM 1548 C C . SER A 1 209 ? -18.909 -10.528 18.184 1.00 57.38 209 SER A C 1
ATOM 1550 O O . SER A 1 209 ? -19.335 -9.386 18.055 1.00 57.38 209 SER A O 1
ATOM 1552 N N . ARG A 1 210 ? -19.518 -11.573 17.621 1.00 56.97 210 ARG A N 1
ATOM 1553 C CA . ARG A 1 210 ? -20.691 -11.467 16.757 1.00 56.97 210 ARG A CA 1
ATOM 1554 C C . ARG A 1 210 ? -22.010 -11.716 17.481 1.00 56.97 210 ARG A C 1
ATOM 1556 O O . ARG A 1 210 ? -22.605 -12.786 17.367 1.00 56.97 210 ARG A O 1
ATOM 1563 N N . GLY A 1 211 ? -22.595 -10.667 18.039 1.00 43.53 211 GLY A N 1
ATOM 1564 C CA . GLY A 1 211 ? -24.040 -10.659 18.297 1.00 43.53 211 GLY A CA 1
ATOM 1565 C C . GLY A 1 211 ? -24.918 -10.886 17.043 1.00 43.53 211 GLY A C 1
ATOM 1566 O O . GLY A 1 211 ? -26.113 -11.118 17.202 1.00 43.53 211 GLY A O 1
ATOM 1567 N N . LEU A 1 212 ? -24.364 -10.847 15.810 1.00 38.19 212 LEU A N 1
ATOM 1568 C CA . LEU A 1 212 ? -25.113 -10.897 14.533 1.00 38.19 212 LEU A CA 1
ATOM 1569 C C . LEU A 1 212 ? -24.502 -11.751 13.370 1.00 38.19 212 LEU A C 1
ATOM 1571 O O . LEU A 1 212 ? -24.851 -11.532 12.224 1.00 38.19 212 LEU A O 1
ATOM 1575 N N . GLY A 1 213 ? -23.681 -12.785 13.628 1.00 36.19 213 GLY A N 1
ATOM 1576 C CA . GLY A 1 213 ? -23.509 -13.977 12.744 1.00 36.19 213 GLY A CA 1
ATOM 1577 C C . GLY A 1 213 ? -22.728 -13.929 11.395 1.00 36.19 213 GLY A C 1
ATOM 1578 O O . GLY A 1 213 ? -23.298 -13.608 10.361 1.00 36.19 213 GLY A O 1
ATOM 1579 N N . GLY A 1 214 ? -21.506 -14.508 11.368 1.00 42.44 214 GLY A N 1
ATOM 1580 C CA . GLY A 1 214 ? -20.908 -15.145 10.176 1.00 42.44 214 GLY A CA 1
ATOM 1581 C C . GLY A 1 214 ? -19.459 -14.816 9.756 1.00 42.44 214 GLY A C 1
ATOM 1582 O O . GLY A 1 214 ? -19.295 -14.257 8.680 1.00 42.44 214 GLY A O 1
ATOM 1583 N N . THR A 1 215 ? -18.432 -15.274 10.504 1.00 52.38 215 THR A N 1
ATOM 1584 C CA . THR A 1 215 ? -16.958 -15.335 10.206 1.00 52.38 215 THR A CA 1
ATOM 1585 C C . THR A 1 215 ? -15.968 -14.340 10.883 1.00 52.38 215 THR A C 1
ATOM 1587 O O . THR A 1 215 ? -15.716 -13.252 10.365 1.00 52.38 215 THR A O 1
ATOM 1590 N N . ASP A 1 216 ? -15.411 -14.721 12.045 1.00 69.69 216 ASP A N 1
ATOM 1591 C CA . ASP A 1 216 ? -14.108 -14.248 12.578 1.00 69.69 216 ASP A CA 1
ATOM 1592 C C . ASP A 1 216 ? -13.015 -14.470 11.513 1.00 69.69 216 ASP A C 1
ATOM 1594 O O . ASP A 1 216 ? -13.103 -15.449 10.768 1.00 69.69 216 ASP A O 1
ATOM 1598 N N . TRP A 1 217 ? -11.973 -13.637 11.430 1.00 79.31 217 TRP A N 1
ATOM 1599 C CA . TRP A 1 217 ? -10.817 -13.954 10.578 1.00 79.31 217 TRP A CA 1
ATOM 1600 C C . TRP A 1 217 ? -10.237 -15.342 10.882 1.00 79.31 217 TRP A C 1
ATOM 1602 O O . TRP A 1 217 ? -9.855 -16.087 9.977 1.00 79.31 217 TRP A O 1
ATOM 1612 N N . HIS A 1 218 ? -10.205 -15.719 12.155 1.00 76.94 218 HIS A N 1
ATOM 1613 C CA . HIS A 1 218 ? -9.652 -16.992 12.588 1.00 76.94 218 HIS A CA 1
ATOM 1614 C C . HIS A 1 218 ? -10.579 -18.151 12.233 1.00 76.94 218 HIS A C 1
ATOM 1616 O O . HIS A 1 218 ? -10.100 -19.159 11.712 1.00 76.94 218 HIS A O 1
ATOM 1622 N N . ASP A 1 219 ? -11.896 -17.986 12.395 1.00 74.31 219 ASP A N 1
ATOM 1623 C CA . ASP A 1 219 ? -12.885 -18.961 11.920 1.00 74.31 219 ASP A CA 1
ATOM 1624 C C . ASP A 1 219 ? -12.792 -19.129 10.392 1.00 74.31 219 ASP A C 1
ATOM 1626 O O . ASP A 1 219 ? -12.823 -20.251 9.881 1.00 74.31 219 ASP A O 1
ATOM 1630 N N . TYR A 1 220 ? -12.634 -18.021 9.656 1.00 75.88 220 TYR A N 1
ATOM 1631 C CA . TYR A 1 220 ? -12.471 -18.005 8.199 1.00 75.88 220 TYR A CA 1
ATOM 1632 C C . TYR A 1 220 ? -11.224 -18.785 7.779 1.00 75.88 220 TYR A C 1
ATOM 1634 O O . TYR A 1 220 ? -11.290 -19.656 6.909 1.00 75.88 220 TYR A O 1
ATOM 1642 N N . ARG A 1 221 ? -10.084 -18.491 8.414 1.00 77.25 221 ARG A N 1
ATOM 1643 C CA . ARG A 1 221 ? -8.786 -19.072 8.062 1.00 77.25 221 ARG A CA 1
ATOM 1644 C C . ARG A 1 221 ? -8.681 -20.547 8.438 1.00 77.25 221 ARG A C 1
ATOM 1646 O O . ARG A 1 221 ? -8.064 -21.319 7.706 1.00 77.25 221 ARG A O 1
ATOM 1653 N N . THR A 1 222 ? -9.219 -20.935 9.591 1.00 74.12 222 THR A N 1
ATOM 1654 C CA . THR A 1 222 ? -9.002 -22.271 10.179 1.00 74.12 222 THR A CA 1
ATOM 1655 C C . THR A 1 222 ? -10.143 -23.243 9.879 1.00 74.12 222 THR A C 1
ATOM 1657 O O . THR A 1 222 ? -9.960 -24.458 9.965 1.00 74.12 222 THR A O 1
ATOM 1660 N N . GLY A 1 223 ? -11.319 -22.738 9.490 1.00 67.69 223 GLY A N 1
ATOM 1661 C CA . GLY A 1 223 ? -12.524 -23.545 9.290 1.00 67.69 223 GLY A CA 1
ATOM 1662 C C . GLY A 1 223 ? -13.082 -24.148 10.586 1.00 67.69 223 GLY A C 1
ATOM 1663 O O . GLY A 1 223 ? -13.950 -25.025 10.521 1.00 67.69 223 GLY A O 1
ATOM 1664 N N . GLY A 1 224 ? -12.581 -23.717 11.747 1.00 62.19 224 GLY A N 1
ATOM 1665 C CA . GLY A 1 224 ? -13.009 -24.140 13.077 1.00 62.19 224 GLY A CA 1
ATOM 1666 C C . GLY A 1 224 ? -13.590 -22.966 13.857 1.00 62.19 224 GLY A C 1
ATOM 1667 O O . GLY A 1 224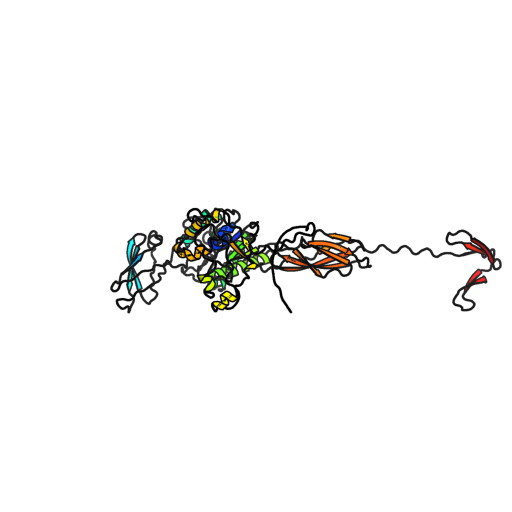 ? -13.079 -21.863 13.765 1.00 62.19 224 GLY A O 1
ATOM 1668 N N . VAL A 1 225 ? -14.662 -23.208 14.616 1.00 63.78 225 VAL A N 1
ATOM 1669 C CA . VAL A 1 225 ? -15.278 -22.188 15.478 1.00 63.78 225 VAL A CA 1
ATOM 1670 C C . VAL A 1 225 ? -14.466 -22.056 16.766 1.00 63.78 225 VAL A C 1
ATOM 1672 O O . VAL A 1 225 ? -14.364 -23.037 17.511 1.00 63.78 225 VAL A O 1
ATOM 1675 N N . GLY A 1 226 ? -13.960 -20.857 17.051 1.00 61.28 226 GLY A N 1
ATOM 1676 C CA . GLY A 1 226 ? -13.312 -20.526 18.328 1.00 61.28 226 GLY A CA 1
ATOM 1677 C C . GLY A 1 226 ? -11.821 -20.860 18.410 1.00 61.28 226 GLY A C 1
ATOM 1678 O O . GLY A 1 226 ? -11.306 -21.060 19.511 1.00 61.28 226 GLY A O 1
ATOM 1679 N N . GLU A 1 227 ? -11.127 -20.956 17.272 1.00 75.25 227 GLU A N 1
ATOM 1680 C CA . GLU A 1 227 ? -9.664 -20.867 17.270 1.00 75.25 227 GLU A CA 1
ATOM 1681 C C . GLU A 1 227 ? -9.267 -19.393 17.342 1.00 75.25 227 GLU A C 1
ATOM 1683 O O . GLU A 1 227 ? -9.656 -18.610 16.487 1.00 75.25 227 GLU A O 1
ATOM 1688 N N . HIS A 1 228 ? -8.492 -19.018 18.356 1.00 84.94 228 HIS A N 1
ATOM 1689 C CA . HIS A 1 228 ? -8.057 -17.644 18.574 1.00 84.94 228 HIS A CA 1
ATOM 1690 C C . HIS A 1 228 ? -6.531 -17.565 18.599 1.00 84.94 228 HIS A C 1
ATOM 1692 O O . HIS A 1 228 ? -5.837 -18.500 19.008 1.00 84.94 228 HIS A O 1
ATOM 1698 N N . ALA A 1 229 ? -5.997 -16.452 18.113 1.00 89.81 229 ALA A N 1
ATOM 1699 C CA . ALA A 1 229 ? -4.573 -16.186 18.089 1.00 89.81 229 ALA A CA 1
ATOM 1700 C C . ALA A 1 229 ? -4.125 -15.589 19.428 1.00 89.81 229 ALA A C 1
ATOM 1702 O O . ALA A 1 229 ? -4.696 -14.595 19.875 1.00 89.81 229 ALA A O 1
ATOM 1703 N N . PRO A 1 230 ? -3.080 -16.130 20.072 1.00 94.88 230 PRO A N 1
ATOM 1704 C CA . PRO A 1 230 ? -2.529 -15.530 21.281 1.00 94.88 230 PRO A CA 1
ATOM 1705 C C . PRO A 1 230 ? -1.963 -14.130 21.001 1.00 94.88 230 PRO A C 1
ATOM 1707 O O . PRO A 1 230 ? -1.410 -13.853 19.935 1.00 94.88 230 PRO A O 1
ATOM 1710 N N . TYR A 1 231 ? -2.047 -13.249 21.993 1.00 96.44 231 TYR A N 1
ATOM 1711 C CA . TYR A 1 231 ? -1.535 -11.878 21.936 1.00 96.44 231 TYR A CA 1
ATOM 1712 C C . TYR A 1 231 ? -0.008 -11.818 22.059 1.00 96.44 231 TYR A C 1
ATOM 1714 O O . TYR A 1 231 ? 0.547 -11.411 23.081 1.00 96.44 231 TYR A O 1
ATOM 1722 N N . HIS A 1 232 ? 0.682 -12.218 20.995 1.00 97.44 232 HIS A N 1
ATOM 1723 C CA . HIS A 1 232 ? 2.125 -12.057 20.839 1.00 97.44 232 HIS A CA 1
ATOM 1724 C C . HIS A 1 232 ? 2.514 -11.826 19.371 1.00 97.44 232 HIS A C 1
ATOM 1726 O O . HIS A 1 232 ? 1.761 -12.148 18.444 1.00 97.44 232 HIS A O 1
ATOM 1732 N N . ARG A 1 233 ? 3.743 -11.362 19.149 1.00 97.06 233 ARG A N 1
ATOM 1733 C CA . ARG A 1 233 ? 4.281 -10.920 17.858 1.00 97.06 233 ARG A CA 1
ATOM 1734 C C . ARG A 1 233 ? 4.111 -11.929 16.725 1.00 97.06 233 ARG A C 1
ATOM 1736 O O . ARG A 1 233 ? 3.675 -11.558 15.640 1.00 97.06 233 ARG A O 1
ATOM 1743 N N . GLU A 1 234 ? 4.464 -13.196 16.960 1.00 96.69 234 GLU A N 1
ATOM 1744 C CA . GLU A 1 234 ? 4.452 -14.220 15.902 1.00 96.69 234 GLU A CA 1
ATOM 1745 C C . GLU A 1 234 ? 3.047 -14.490 15.349 1.00 96.69 234 GLU A C 1
ATOM 1747 O O . GLU A 1 234 ? 2.890 -14.643 14.141 1.00 96.69 234 GLU A O 1
ATOM 1752 N N . ALA A 1 235 ? 2.028 -14.515 16.212 1.00 95.62 235 ALA A N 1
ATOM 1753 C CA . ALA A 1 235 ? 0.646 -14.743 15.809 1.00 95.62 235 ALA A CA 1
ATOM 1754 C C . ALA A 1 235 ? 0.080 -13.522 15.073 1.00 95.62 235 ALA A C 1
ATOM 1756 O O . ALA A 1 235 ? -0.445 -13.680 13.976 1.00 95.62 235 ALA A O 1
ATOM 1757 N N . LEU A 1 236 ? 0.316 -12.316 15.609 1.00 97.00 236 LEU A N 1
ATOM 1758 C CA . LEU A 1 236 ? -0.069 -11.055 14.967 1.00 97.00 236 LEU A CA 1
ATOM 1759 C C . LEU A 1 236 ? 0.478 -10.949 13.543 1.00 97.00 236 LEU A C 1
ATOM 1761 O O . LEU A 1 236 ? -0.270 -10.680 12.604 1.00 97.00 236 LEU A O 1
ATOM 1765 N N . LEU A 1 237 ? 1.771 -11.227 13.360 1.00 97.31 237 LEU A N 1
ATOM 1766 C CA . LEU A 1 237 ? 2.369 -11.230 12.028 1.00 97.31 237 LEU A CA 1
ATOM 1767 C C . LEU A 1 237 ? 1.751 -12.305 11.128 1.00 97.31 237 LEU A C 1
ATOM 1769 O O . LEU A 1 237 ? 1.436 -12.029 9.974 1.00 97.31 237 LEU A O 1
ATOM 1773 N N . ALA A 1 238 ? 1.590 -13.529 11.637 1.00 95.69 238 ALA A N 1
ATOM 1774 C CA . ALA A 1 238 ? 1.063 -14.645 10.857 1.00 95.69 238 ALA A CA 1
ATOM 1775 C C . ALA A 1 238 ? -0.369 -14.394 10.364 1.00 95.69 238 ALA A C 1
ATOM 1777 O O . ALA A 1 238 ? -0.712 -14.798 9.251 1.00 95.69 238 ALA A O 1
ATOM 1778 N N . ASP A 1 239 ? -1.198 -13.717 11.156 1.00 94.94 239 ASP A N 1
ATOM 1779 C CA . ASP A 1 239 ? -2.577 -13.410 10.788 1.00 94.94 239 ASP A CA 1
ATOM 1780 C C . ASP A 1 239 ? -2.652 -12.360 9.681 1.00 94.94 239 ASP A C 1
ATOM 1782 O O . ASP A 1 239 ? -3.362 -12.582 8.700 1.00 94.94 239 ASP A O 1
ATOM 1786 N N . VAL A 1 240 ? -1.858 -11.287 9.764 1.00 96.62 240 VAL A N 1
ATOM 1787 C CA . VAL A 1 240 ? -1.811 -10.256 8.711 1.00 96.62 240 VAL A CA 1
ATOM 1788 C C . VAL A 1 240 ? -1.124 -10.778 7.441 1.00 96.62 240 VAL A C 1
ATOM 1790 O O . VAL A 1 240 ? -1.575 -10.488 6.333 1.00 96.62 240 VAL A O 1
ATOM 1793 N N . VAL A 1 241 ? -0.102 -11.636 7.560 1.00 96.44 241 VAL A N 1
ATOM 1794 C CA . VAL A 1 241 ? 0.477 -12.356 6.408 1.00 96.44 241 VAL A CA 1
ATOM 1795 C C . VAL A 1 241 ? -0.579 -13.219 5.731 1.00 96.44 241 VAL A C 1
ATOM 1797 O O . VAL A 1 241 ? -0.708 -13.185 4.509 1.00 96.44 241 VAL A O 1
ATOM 1800 N N . ALA A 1 242 ? -1.352 -13.982 6.506 1.00 94.06 242 ALA A N 1
ATOM 1801 C CA . ALA A 1 242 ? -2.416 -14.810 5.961 1.00 94.06 242 ALA A CA 1
ATOM 1802 C C . ALA A 1 242 ? -3.514 -13.962 5.302 1.00 94.06 242 ALA A C 1
ATOM 1804 O O . ALA A 1 242 ? -4.026 -14.362 4.258 1.00 94.06 242 ALA A O 1
ATOM 1805 N N . LEU A 1 243 ? -3.849 -12.798 5.867 1.00 93.50 243 LEU A N 1
ATOM 1806 C CA . LEU A 1 243 ? -4.824 -11.858 5.312 1.00 93.50 243 LEU A CA 1
ATOM 1807 C C . LEU A 1 243 ? -4.407 -11.402 3.912 1.00 93.50 243 LEU A C 1
ATOM 1809 O O . LEU A 1 243 ? -5.142 -11.603 2.943 1.00 93.50 243 LEU A O 1
ATOM 1813 N N . ILE A 1 244 ? -3.188 -10.878 3.794 1.00 95.12 244 ILE A N 1
ATOM 1814 C CA . ILE A 1 244 ? -2.643 -10.373 2.529 1.00 95.12 244 ILE A CA 1
ATOM 1815 C C . ILE A 1 244 ? -2.435 -11.518 1.531 1.00 95.12 244 ILE A C 1
ATOM 1817 O O . ILE A 1 244 ? -2.793 -11.386 0.366 1.00 95.12 244 ILE A O 1
ATOM 1821 N N . ALA A 1 245 ? -1.927 -12.673 1.969 1.00 94.38 245 ALA A N 1
ATOM 1822 C CA . ALA A 1 245 ? -1.737 -13.833 1.097 1.00 94.38 245 ALA A CA 1
ATOM 1823 C C . ALA A 1 245 ? -3.059 -14.425 0.581 1.00 94.38 245 ALA A C 1
ATOM 1825 O O . ALA A 1 245 ? -3.077 -15.010 -0.503 1.00 94.38 245 ALA A O 1
ATOM 1826 N N . THR A 1 246 ? -4.149 -14.294 1.344 1.00 92.25 246 THR A N 1
ATOM 1827 C CA . THR A 1 246 ? -5.467 -14.813 0.956 1.00 92.25 246 THR A CA 1
ATOM 1828 C C . THR A 1 246 ? -6.143 -13.920 -0.071 1.00 92.25 246 THR A C 1
ATOM 1830 O O . THR A 1 246 ? -6.642 -14.426 -1.074 1.00 92.25 246 THR A O 1
ATOM 1833 N N . TYR A 1 247 ? -6.158 -12.607 0.167 1.00 92.06 247 TYR A N 1
ATOM 1834 C CA . TYR A 1 247 ? -6.861 -11.667 -0.707 1.00 92.06 247 TYR A CA 1
ATOM 1835 C C . TYR A 1 247 ? -6.006 -11.149 -1.866 1.00 92.06 247 TYR A C 1
ATOM 1837 O O . TYR A 1 247 ? -6.565 -10.774 -2.889 1.00 92.06 247 TYR A O 1
ATOM 1845 N N . ARG A 1 248 ? -4.672 -11.179 -1.732 1.00 92.56 248 ARG A N 1
ATOM 1846 C CA . ARG A 1 248 ? -3.692 -10.687 -2.718 1.00 92.56 248 ARG A CA 1
ATOM 1847 C C . ARG A 1 248 ? -4.051 -9.314 -3.318 1.00 92.56 248 ARG A C 1
ATOM 1849 O O . ARG A 1 248 ? -4.113 -9.211 -4.541 1.00 92.56 248 ARG A O 1
ATOM 1856 N N . PRO A 1 249 ? -4.294 -8.291 -2.477 1.00 92.88 249 PRO A N 1
ATOM 1857 C CA . PRO A 1 249 ? -4.664 -6.957 -2.938 1.00 92.88 249 PRO A CA 1
ATOM 1858 C C . PRO A 1 249 ? -3.591 -6.305 -3.821 1.00 92.88 249 PRO A C 1
ATOM 1860 O O . PRO A 1 249 ? -2.405 -6.366 -3.511 1.00 92.88 249 PRO A O 1
ATOM 1863 N N . ASP A 1 250 ? -4.007 -5.585 -4.858 1.00 88.94 250 ASP A N 1
ATOM 1864 C CA . ASP A 1 250 ? -3.115 -4.730 -5.655 1.00 88.94 250 ASP A CA 1
ATOM 1865 C C . ASP A 1 250 ? -2.697 -3.477 -4.854 1.00 88.94 250 ASP A C 1
ATOM 1867 O O . ASP A 1 250 ? -1.575 -2.978 -4.979 1.00 88.94 250 ASP A O 1
ATOM 1871 N N . HIS A 1 251 ? -3.582 -3.003 -3.968 1.00 90.38 251 HIS A N 1
ATOM 1872 C CA . HIS A 1 251 ? -3.378 -1.832 -3.116 1.00 90.38 251 HIS A CA 1
ATOM 1873 C C . HIS A 1 251 ? -3.713 -2.136 -1.651 1.00 90.38 251 HIS A C 1
ATOM 1875 O O . HIS A 1 251 ? -4.819 -2.577 -1.341 1.00 90.38 251 HIS A O 1
ATOM 1881 N N . VAL A 1 252 ? -2.786 -1.847 -0.735 1.00 94.69 252 VAL A N 1
ATOM 1882 C CA . VAL A 1 252 ? -2.999 -1.941 0.717 1.00 94.69 252 VAL A CA 1
ATOM 1883 C C . VAL A 1 252 ? -2.955 -0.547 1.329 1.00 94.69 252 VAL A C 1
ATOM 1885 O O . VAL A 1 252 ? -1.919 0.109 1.277 1.00 94.69 252 VAL A O 1
ATOM 1888 N N . PHE A 1 253 ? -4.058 -0.106 1.928 1.00 95.50 253 PHE A N 1
ATOM 1889 C CA . PHE A 1 253 ? -4.166 1.156 2.661 1.00 95.50 253 PHE A CA 1
ATOM 1890 C C . PHE A 1 253 ? -4.087 0.903 4.161 1.00 95.50 253 PHE A C 1
ATOM 1892 O O . PHE A 1 253 ? -4.757 0.012 4.675 1.00 95.50 253 PHE A O 1
ATOM 1899 N N . THR A 1 254 ? -3.286 1.687 4.870 1.00 96.31 254 THR A N 1
ATOM 1900 C CA . THR A 1 254 ? -3.127 1.609 6.326 1.00 96.31 254 THR A CA 1
ATOM 1901 C C . THR A 1 254 ? -2.729 2.975 6.884 1.00 96.31 254 THR A C 1
ATOM 1903 O O . THR A 1 254 ? -2.413 3.911 6.149 1.00 96.31 254 THR A O 1
ATOM 1906 N N . THR A 1 255 ? -2.707 3.106 8.202 1.00 93.50 255 THR A N 1
ATOM 1907 C CA . THR A 1 255 ? -2.145 4.273 8.884 1.00 93.50 255 THR A CA 1
ATOM 1908 C C . THR A 1 255 ? -0.635 4.422 8.666 1.00 93.50 255 THR A C 1
ATOM 1910 O O . THR A 1 255 ? 0.031 3.527 8.146 1.00 93.50 255 THR A O 1
ATOM 1913 N N . ALA A 1 256 ? -0.080 5.569 9.054 1.00 89.50 256 ALA A N 1
ATOM 1914 C CA . ALA A 1 256 ? 1.323 5.926 8.849 1.00 89.50 256 ALA A CA 1
ATOM 1915 C C . ALA A 1 256 ? 2.168 5.830 10.140 1.00 89.50 256 ALA A C 1
ATOM 1917 O O . ALA A 1 256 ? 1.638 5.977 11.243 1.00 89.50 256 ALA A O 1
ATOM 1918 N N . PRO A 1 257 ? 3.502 5.655 10.045 1.00 87.06 257 PRO A N 1
ATOM 1919 C CA . PRO A 1 257 ? 4.388 5.698 11.211 1.00 87.06 257 PRO A CA 1
ATOM 1920 C C . PRO A 1 257 ? 4.457 7.091 11.859 1.00 87.06 257 PRO A C 1
ATOM 1922 O O . PRO A 1 257 ? 4.889 7.216 13.004 1.00 87.06 257 PRO A O 1
ATOM 1925 N N . GLU A 1 258 ? 4.037 8.140 11.152 1.00 83.19 258 GLU A N 1
ATOM 1926 C CA . GLU A 1 258 ? 3.970 9.511 11.666 1.00 83.19 258 GLU A CA 1
ATOM 1927 C C . GLU A 1 258 ? 2.683 9.814 12.449 1.00 83.19 258 GLU A C 1
ATOM 1929 O O . GLU A 1 258 ? 2.583 10.866 13.090 1.00 83.19 258 GLU A O 1
ATOM 1934 N N . ASP A 1 259 ? 1.735 8.874 12.442 1.00 83.62 259 ASP A N 1
ATOM 1935 C CA . ASP A 1 259 ? 0.479 8.955 13.177 1.00 83.62 259 ASP A CA 1
ATOM 1936 C C . ASP A 1 259 ? 0.708 8.995 14.703 1.00 83.62 259 ASP A C 1
ATOM 1938 O O . ASP A 1 259 ? 1.688 8.465 15.247 1.00 83.62 259 ASP A O 1
ATOM 1942 N N . GLY A 1 260 ? -0.184 9.673 15.421 1.00 76.31 260 GLY A N 1
ATOM 1943 C CA . GLY A 1 260 ? -0.065 9.907 16.852 1.00 76.31 260 GLY A CA 1
ATOM 1944 C C . GLY A 1 260 ? -0.378 8.731 17.755 1.00 76.31 260 GLY A C 1
ATOM 1945 O O . GLY A 1 260 ? 0.219 8.623 18.836 1.00 76.31 260 GLY A O 1
ATOM 1946 N N . THR A 1 261 ? -1.238 7.818 17.320 1.00 81.75 261 THR A N 1
ATOM 1947 C CA . THR A 1 261 ? -1.665 6.688 18.151 1.00 81.75 261 THR A CA 1
ATOM 1948 C C . THR A 1 261 ? -0.669 5.532 18.038 1.00 81.75 261 THR A C 1
ATOM 1950 O O . THR A 1 261 ? -0.151 5.223 16.965 1.00 81.75 261 THR A O 1
ATOM 1953 N N . ALA A 1 262 ? -0.349 4.884 19.163 1.00 87.62 262 ALA A N 1
ATOM 1954 C CA . ALA A 1 262 ? 0.605 3.772 19.181 1.00 87.62 262 ALA A CA 1
ATOM 1955 C C . ALA A 1 262 ? 0.126 2.584 18.330 1.00 87.62 262 ALA A C 1
ATOM 1957 O O . ALA A 1 262 ? 0.918 2.014 17.576 1.00 87.62 262 ALA A O 1
ATOM 1958 N N . ASP A 1 263 ? -1.170 2.282 18.370 1.00 91.44 263 ASP A N 1
ATOM 1959 C CA . ASP A 1 263 ? -1.776 1.241 17.540 1.00 91.44 263 ASP A CA 1
ATOM 1960 C C . ASP A 1 263 ? -1.754 1.595 16.053 1.00 91.44 263 ASP A C 1
ATOM 1962 O O . ASP A 1 263 ? -1.488 0.718 15.238 1.00 91.44 263 ASP A O 1
ATOM 1966 N N . HIS A 1 264 ? -1.922 2.868 15.680 1.00 92.38 264 HIS A N 1
ATOM 1967 C CA . HIS A 1 264 ? -1.837 3.304 14.280 1.00 92.38 264 HIS A CA 1
ATOM 1968 C C . HIS A 1 264 ? -0.430 3.081 13.725 1.00 92.38 264 HIS A C 1
ATOM 1970 O O . HIS A 1 264 ? -0.252 2.452 12.679 1.00 92.38 264 HIS A O 1
ATOM 1976 N N . ARG A 1 265 ? 0.595 3.525 14.462 1.00 91.38 265 ARG A N 1
ATOM 1977 C CA . ARG A 1 265 ? 1.991 3.271 14.078 1.00 91.38 265 ARG A CA 1
ATOM 1978 C C . ARG A 1 265 ? 2.306 1.781 14.048 1.00 91.38 265 ARG A C 1
ATOM 1980 O O . ARG A 1 265 ? 3.016 1.322 13.164 1.00 91.38 265 ARG A O 1
ATOM 1987 N N . THR A 1 266 ? 1.778 1.012 14.996 1.00 95.50 266 THR A N 1
ATOM 1988 C CA . THR A 1 266 ? 2.020 -0.437 15.042 1.00 95.50 266 THR A CA 1
ATOM 1989 C C . THR A 1 266 ? 1.323 -1.163 13.898 1.00 95.50 266 THR A C 1
ATOM 1991 O O . THR A 1 266 ? 1.906 -2.073 13.323 1.00 95.50 266 THR A O 1
ATOM 1994 N N . THR A 1 267 ? 0.118 -0.738 13.523 1.00 97.44 267 THR A N 1
ATOM 1995 C CA . THR A 1 267 ? -0.616 -1.282 12.375 1.00 97.44 267 THR A CA 1
ATOM 1996 C C . THR A 1 267 ? 0.207 -1.125 11.100 1.00 97.44 267 THR A C 1
ATOM 1998 O O . THR A 1 267 ? 0.424 -2.114 10.406 1.00 97.44 267 THR A O 1
ATOM 2001 N N . TYR A 1 268 ? 0.783 0.060 10.863 1.00 95.31 268 TYR A N 1
ATOM 2002 C CA . TYR A 1 268 ? 1.739 0.280 9.773 1.00 95.31 268 TYR A CA 1
ATOM 2003 C C . TYR A 1 268 ? 2.907 -0.719 9.799 1.00 95.31 268 TYR A C 1
ATOM 2005 O O . TYR A 1 268 ? 3.170 -1.388 8.800 1.00 95.31 268 TYR A O 1
ATOM 2013 N N . GLU A 1 269 ? 3.596 -0.845 10.939 1.00 94.94 269 GLU A N 1
ATOM 2014 C CA . GLU A 1 269 ? 4.768 -1.725 11.071 1.00 94.94 269 GLU A CA 1
ATOM 2015 C C . GLU A 1 269 ? 4.415 -3.195 10.798 1.00 94.94 269 GLU A C 1
ATOM 2017 O O . GLU A 1 269 ? 5.156 -3.905 10.114 1.00 94.94 269 GLU A O 1
ATOM 2022 N N . VAL A 1 270 ? 3.266 -3.657 11.299 1.00 97.44 270 VAL A N 1
ATOM 2023 C CA . VAL A 1 270 ? 2.788 -5.032 11.101 1.00 97.44 270 VAL A CA 1
ATOM 2024 C C . VAL A 1 270 ? 2.399 -5.268 9.644 1.00 97.44 270 VAL A C 1
ATOM 2026 O O . VAL A 1 270 ? 2.816 -6.272 9.067 1.00 97.44 270 VAL A O 1
ATOM 2029 N N . VAL A 1 271 ? 1.636 -4.355 9.033 1.00 97.12 271 VAL A N 1
ATOM 2030 C CA . VAL A 1 271 ? 1.217 -4.449 7.625 1.00 97.12 271 VAL A CA 1
ATOM 2031 C C . VAL A 1 271 ? 2.434 -4.480 6.712 1.00 97.12 271 VAL A C 1
ATOM 2033 O O . VAL A 1 271 ? 2.540 -5.366 5.865 1.00 97.12 271 VAL A O 1
ATOM 2036 N N . LYS A 1 272 ? 3.395 -3.580 6.928 1.00 93.56 272 LYS A N 1
ATOM 2037 C CA . LYS A 1 272 ? 4.640 -3.545 6.163 1.00 93.56 272 LYS A CA 1
ATOM 2038 C C . LYS A 1 272 ? 5.422 -4.851 6.291 1.00 93.56 272 LYS A C 1
ATOM 2040 O O . LYS A 1 272 ? 5.754 -5.458 5.275 1.00 93.56 272 LYS A O 1
ATOM 2045 N N . ALA A 1 273 ? 5.642 -5.337 7.514 1.00 93.44 273 ALA A N 1
ATOM 2046 C CA . ALA A 1 273 ? 6.329 -6.609 7.742 1.00 93.44 273 ALA A CA 1
ATOM 2047 C C . ALA A 1 273 ? 5.584 -7.805 7.118 1.00 93.44 273 ALA A C 1
ATOM 2049 O O . ALA A 1 273 ? 6.209 -8.750 6.631 1.00 93.44 273 ALA A O 1
ATOM 2050 N N . ALA A 1 274 ? 4.250 -7.781 7.108 1.00 96.00 274 ALA A N 1
ATOM 2051 C CA . ALA A 1 274 ? 3.444 -8.818 6.482 1.00 96.00 274 ALA A CA 1
ATOM 2052 C C . ALA A 1 274 ? 3.559 -8.788 4.952 1.00 96.00 274 ALA A C 1
ATOM 2054 O O . ALA A 1 274 ? 3.758 -9.836 4.336 1.00 96.00 274 ALA A O 1
ATOM 2055 N N . MET A 1 275 ? 3.501 -7.604 4.338 1.00 93.31 275 MET A N 1
ATOM 2056 C CA . MET A 1 275 ? 3.715 -7.425 2.898 1.00 93.31 275 MET A CA 1
ATOM 2057 C C . MET A 1 275 ? 5.105 -7.913 2.473 1.00 93.31 275 MET A C 1
ATOM 2059 O O . MET A 1 275 ? 5.217 -8.649 1.492 1.00 93.31 275 MET A O 1
ATOM 2063 N N . GLU A 1 276 ? 6.146 -7.588 3.247 1.00 89.19 276 GLU A N 1
ATOM 2064 C CA . GLU A 1 276 ? 7.511 -8.096 3.041 1.00 89.19 276 GLU A CA 1
ATOM 2065 C C . GLU A 1 276 ? 7.569 -9.627 3.098 1.00 89.19 276 GLU A C 1
ATOM 2067 O O . GLU A 1 276 ? 8.192 -10.263 2.249 1.00 89.19 276 GLU A O 1
ATOM 2072 N N . ALA A 1 277 ? 6.900 -10.242 4.076 1.00 91.44 277 ALA A N 1
ATOM 2073 C CA . ALA A 1 277 ? 6.870 -11.694 4.219 1.00 91.44 277 ALA A CA 1
ATOM 2074 C C . ALA A 1 277 ? 6.117 -12.387 3.069 1.00 91.44 277 ALA A C 1
ATOM 2076 O O . ALA A 1 277 ? 6.565 -13.435 2.597 1.00 91.44 277 ALA A O 1
ATOM 2077 N N . VAL A 1 278 ? 5.010 -11.808 2.584 1.00 92.56 278 VAL A N 1
ATOM 2078 C CA . VAL A 1 278 ? 4.278 -12.332 1.417 1.00 92.56 278 VAL A CA 1
ATOM 2079 C C . VAL A 1 278 ? 5.127 -12.214 0.152 1.00 92.56 278 VAL A C 1
ATOM 2081 O O . VAL A 1 278 ? 5.259 -13.199 -0.573 1.00 92.56 278 VAL A O 1
ATOM 2084 N N . HIS A 1 279 ? 5.762 -11.063 -0.085 1.00 86.94 279 HIS A N 1
ATOM 2085 C CA . HIS A 1 279 ? 6.661 -10.876 -1.227 1.00 86.94 279 HIS A CA 1
ATOM 2086 C C . HIS A 1 279 ? 7.883 -11.808 -1.157 1.00 86.94 279 HIS A C 1
ATOM 2088 O O . HIS A 1 279 ? 8.279 -12.401 -2.155 1.00 86.94 279 HIS A O 1
ATOM 2094 N N . ALA A 1 280 ? 8.459 -12.023 0.029 1.00 85.44 280 ALA A N 1
ATOM 2095 C CA . ALA A 1 280 ? 9.560 -12.971 0.205 1.00 85.44 280 ALA A CA 1
ATOM 2096 C C . ALA A 1 280 ? 9.153 -14.425 -0.109 1.00 85.44 280 ALA A C 1
ATOM 2098 O O . ALA A 1 280 ? 9.981 -15.207 -0.582 1.00 85.44 280 ALA A O 1
ATOM 2099 N N . ALA A 1 281 ? 7.896 -14.797 0.154 1.00 90.56 281 ALA A N 1
ATOM 2100 C CA . ALA A 1 281 ? 7.354 -16.114 -0.176 1.00 90.56 281 ALA A CA 1
ATOM 2101 C C . ALA A 1 281 ? 6.989 -16.254 -1.666 1.00 90.56 281 ALA A C 1
ATOM 2103 O O . ALA A 1 281 ? 7.123 -17.342 -2.229 1.00 90.56 281 ALA A O 1
ATOM 2104 N N . ASP A 1 282 ? 6.550 -15.166 -2.299 1.00 88.25 282 ASP A N 1
ATOM 2105 C CA . ASP A 1 282 ? 6.204 -15.085 -3.716 1.00 88.25 282 ASP A CA 1
ATOM 2106 C C . ASP A 1 282 ? 6.661 -13.739 -4.311 1.00 88.25 282 ASP A C 1
ATOM 2108 O O . ASP A 1 282 ? 5.893 -12.774 -4.317 1.00 88.25 282 ASP A O 1
ATOM 2112 N N . PRO A 1 283 ? 7.888 -13.671 -4.865 1.00 81.69 283 PRO A N 1
ATOM 2113 C CA . PRO A 1 283 ? 8.433 -12.430 -5.416 1.00 81.69 283 PRO A CA 1
ATOM 2114 C C . PRO A 1 283 ? 7.674 -11.883 -6.627 1.00 81.69 283 PRO A C 1
ATOM 2116 O O . PRO A 1 283 ? 7.944 -10.764 -7.046 1.00 81.69 283 PRO A O 1
ATOM 2119 N N . THR A 1 284 ? 6.754 -12.661 -7.217 1.00 82.06 284 THR A N 1
ATOM 2120 C CA . THR A 1 284 ? 5.901 -12.199 -8.325 1.00 82.06 284 THR A CA 1
ATOM 2121 C C . THR A 1 284 ? 4.696 -11.397 -7.844 1.00 82.06 284 THR A C 1
ATOM 2123 O O . THR A 1 284 ? 4.069 -10.698 -8.636 1.00 82.06 284 THR A O 1
ATOM 2126 N N . TYR A 1 285 ? 4.368 -11.480 -6.552 1.00 84.19 285 TYR A N 1
ATOM 2127 C CA . TYR A 1 285 ? 3.362 -10.634 -5.936 1.00 84.19 285 TYR A CA 1
ATOM 2128 C C . TYR A 1 285 ? 3.922 -9.235 -5.705 1.00 84.19 285 TYR A C 1
ATOM 2130 O O . TYR A 1 285 ? 4.910 -9.062 -4.984 1.00 84.19 285 TYR A O 1
ATOM 2138 N N . VAL A 1 286 ? 3.259 -8.239 -6.282 1.00 79.94 286 VAL A N 1
ATOM 2139 C CA . VAL A 1 286 ? 3.605 -6.834 -6.101 1.00 79.94 286 VAL A CA 1
ATOM 2140 C C . VAL A 1 286 ? 2.333 -6.076 -5.760 1.00 79.94 286 VAL A C 1
ATOM 2142 O O . VAL A 1 286 ? 1.340 -6.206 -6.466 1.00 79.94 286 VAL A O 1
ATOM 2145 N N . ALA A 1 287 ? 2.372 -5.307 -4.677 1.00 85.31 287 ALA A N 1
ATOM 2146 C CA . ALA A 1 287 ? 1.261 -4.485 -4.223 1.00 85.31 287 ALA A CA 1
ATOM 2147 C C . ALA A 1 287 ? 1.782 -3.108 -3.806 1.00 85.31 287 ALA A C 1
ATOM 2149 O O . ALA A 1 287 ? 2.931 -2.972 -3.380 1.00 85.31 287 ALA A O 1
ATOM 2150 N N . ALA A 1 288 ? 0.950 -2.082 -3.920 1.00 86.62 288 ALA A N 1
ATOM 2151 C CA . ALA A 1 288 ? 1.280 -0.751 -3.434 1.00 86.62 288 ALA A CA 1
ATOM 2152 C C . ALA A 1 288 ? 0.872 -0.609 -1.961 1.00 86.62 288 ALA A C 1
ATOM 2154 O O . ALA A 1 288 ? -0.280 -0.874 -1.617 1.00 86.62 288 ALA A O 1
ATOM 2155 N N . LEU A 1 289 ? 1.793 -0.168 -1.099 1.00 91.12 289 LEU A N 1
ATOM 2156 C CA . LEU A 1 289 ? 1.466 0.249 0.265 1.00 91.12 289 LEU A CA 1
ATOM 2157 C C . LEU A 1 289 ? 1.129 1.740 0.259 1.00 91.12 289 LEU A C 1
ATOM 2159 O O . LEU A 1 289 ? 1.920 2.558 -0.200 1.00 91.12 289 LEU A O 1
ATOM 2163 N N . HIS A 1 290 ? -0.031 2.089 0.792 1.00 92.38 290 HIS A N 1
ATOM 2164 C CA . HIS A 1 290 ? -0.542 3.447 0.919 1.00 92.38 290 HIS A CA 1
ATOM 2165 C C . HIS A 1 290 ? -0.696 3.768 2.397 1.00 92.38 290 HIS A C 1
ATOM 2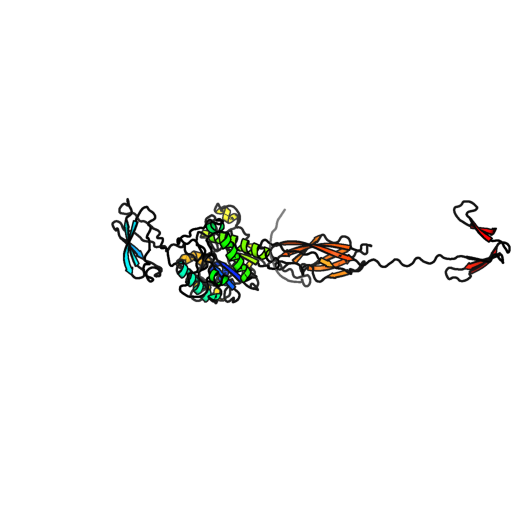167 O O . HIS A 1 290 ? -1.439 3.084 3.099 1.00 92.38 290 HIS A O 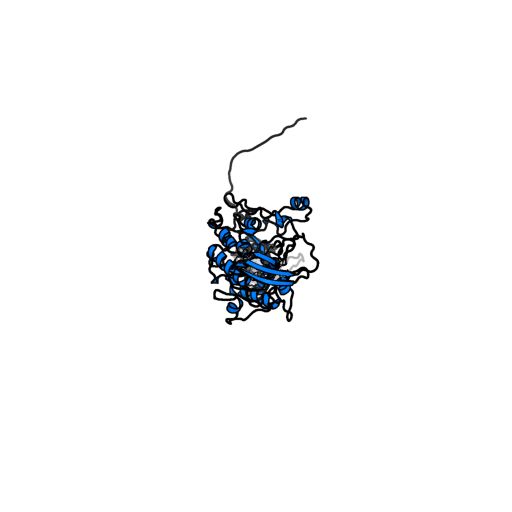1
ATOM 2173 N N . ARG A 1 291 ? 0.004 4.798 2.877 1.00 91.44 291 ARG A N 1
ATOM 2174 C CA . ARG A 1 291 ? -0.047 5.204 4.285 1.00 91.44 291 ARG A CA 1
ATOM 2175 C C . ARG A 1 291 ? -0.642 6.593 4.466 1.00 91.44 291 ARG A C 1
ATOM 2177 O O . ARG A 1 291 ? -0.231 7.535 3.789 1.00 91.44 291 ARG A O 1
ATOM 2184 N N . SER A 1 292 ? -1.552 6.730 5.421 1.00 89.25 292 SER A N 1
ATOM 2185 C CA . SER A 1 292 ? -2.219 8.000 5.726 1.00 89.25 292 SER A CA 1
ATOM 2186 C C . SER A 1 292 ? -2.118 8.334 7.212 1.00 89.25 292 SER A C 1
ATOM 2188 O O . SER A 1 292 ? -2.056 7.451 8.065 1.00 89.25 292 SER A O 1
ATOM 2190 N N . VAL A 1 293 ? -2.075 9.626 7.529 1.00 85.00 293 VAL A N 1
ATOM 2191 C CA . VAL A 1 293 ? -2.124 10.108 8.915 1.00 85.00 293 VAL A CA 1
ATOM 2192 C C . VAL A 1 293 ? -3.583 10.383 9.249 1.00 85.00 293 VAL A C 1
ATOM 2194 O O . VAL A 1 293 ? -4.197 11.259 8.644 1.00 85.00 293 VAL A O 1
ATOM 2197 N N . VAL A 1 294 ? -4.122 9.607 10.184 1.00 79.12 294 VAL A N 1
ATOM 2198 C CA . VAL A 1 294 ? -5.541 9.604 10.568 1.00 79.12 294 VAL A CA 1
ATOM 2199 C C . VAL A 1 294 ? -5.716 10.185 11.966 1.00 79.12 294 VAL A C 1
ATOM 2201 O O . VAL A 1 294 ? -6.758 10.776 12.242 1.00 79.12 294 VAL A O 1
ATOM 2204 N N . TRP A 1 295 ? -4.693 10.086 12.828 1.00 72.38 295 TRP A N 1
ATOM 2205 C CA . TRP A 1 295 ? -4.683 10.669 14.168 1.00 72.38 295 TRP A CA 1
ATOM 2206 C C . TRP A 1 295 ? -3.517 11.625 14.455 1.00 72.38 295 TRP A C 1
ATOM 2208 O O . TRP A 1 295 ? -2.381 11.488 13.996 1.00 72.38 295 TRP A O 1
ATOM 2218 N N . GLN A 1 296 ? -3.843 12.615 15.280 1.00 65.50 296 GLN A N 1
ATOM 2219 C CA . GLN A 1 296 ? -3.015 13.713 15.769 1.00 65.50 296 GLN A CA 1
ATOM 2220 C C . GLN A 1 296 ? -1.798 13.245 16.568 1.00 65.50 296 GLN A C 1
ATOM 2222 O O . GLN A 1 296 ? -1.957 12.543 17.565 1.00 65.50 296 GLN A O 1
ATOM 2227 N N . ASN A 1 297 ? -0.589 13.683 16.199 1.00 62.62 297 ASN A N 1
ATOM 2228 C CA . ASN A 1 297 ? 0.635 13.344 16.925 1.00 62.62 297 ASN A CA 1
ATOM 2229 C C . ASN A 1 297 ? 0.784 14.172 18.218 1.00 62.62 297 ASN A C 1
ATOM 2231 O O . ASN A 1 297 ? 1.045 15.374 18.149 1.00 62.62 297 ASN A O 1
ATOM 2235 N N . PRO A 1 298 ? 0.723 13.570 19.425 1.00 54.41 298 PRO A N 1
ATOM 2236 C CA . PRO A 1 298 ? 0.844 14.314 20.683 1.00 54.41 298 PRO A CA 1
ATOM 2237 C C . PRO A 1 298 ? 2.176 15.064 20.831 1.00 54.41 298 PRO A C 1
ATOM 2239 O O . PRO A 1 298 ? 2.256 16.041 21.575 1.00 54.41 298 PRO A O 1
ATOM 2242 N N . ALA A 1 299 ? 3.224 14.620 20.128 1.00 56.81 299 ALA A N 1
ATOM 2243 C CA . ALA A 1 299 ? 4.529 15.276 20.099 1.00 56.81 299 ALA A CA 1
ATOM 2244 C C . ALA A 1 299 ? 4.584 16.495 19.154 1.00 56.81 299 ALA A C 1
ATOM 2246 O O . ALA A 1 299 ? 5.551 17.257 19.214 1.00 56.81 299 ALA A O 1
ATOM 2247 N N . ASP A 1 300 ? 3.563 16.699 18.314 1.00 62.03 300 ASP A N 1
ATOM 2248 C CA . ASP A 1 300 ? 3.431 17.823 17.386 1.00 62.03 300 ASP A CA 1
ATOM 2249 C C . ASP A 1 300 ? 2.056 18.511 17.533 1.00 62.03 300 ASP A C 1
ATOM 2251 O O . ASP A 1 300 ? 1.119 18.228 16.783 1.00 62.03 300 ASP A O 1
ATOM 2255 N N . PRO A 1 301 ? 1.908 19.458 18.480 1.00 57.56 301 PRO A N 1
ATOM 2256 C CA . PRO A 1 301 ? 0.626 20.105 18.760 1.00 57.56 301 PRO A CA 1
ATOM 2257 C C . PRO A 1 301 ? 0.051 20.928 17.588 1.00 57.56 301 PRO A C 1
ATOM 2259 O O . PRO A 1 301 ? -1.081 21.399 17.682 1.00 57.56 301 PRO A O 1
ATOM 2262 N N . LEU A 1 302 ? 0.776 21.101 16.472 1.00 60.09 302 LEU A N 1
ATOM 2263 C CA . LEU A 1 302 ? 0.274 21.794 15.274 1.00 60.09 302 LEU A CA 1
ATOM 2264 C C . LEU A 1 302 ? -0.679 20.943 14.455 1.00 60.09 302 LEU A C 1
ATOM 2266 O O . LEU A 1 302 ? -1.700 21.452 13.985 1.00 60.09 302 LEU A O 1
ATOM 2270 N N . LEU A 1 303 ? -0.368 19.654 14.332 1.00 60.94 303 LEU A N 1
ATOM 2271 C CA . LEU A 1 303 ? -1.282 18.682 13.741 1.00 60.94 303 LEU A CA 1
ATOM 2272 C C . LEU A 1 303 ? -2.534 18.557 14.622 1.00 60.94 303 LEU A C 1
ATOM 2274 O O . LEU A 1 303 ? -3.634 18.347 14.125 1.00 60.94 303 LEU A O 1
ATOM 2278 N N . ASN A 1 304 ? -2.390 18.818 15.926 1.00 55.97 304 ASN A N 1
ATOM 2279 C CA . ASN A 1 304 ? -3.452 18.572 16.893 1.00 55.97 304 ASN A CA 1
ATOM 2280 C C . ASN A 1 304 ? -4.564 19.636 16.901 1.00 55.97 304 ASN A C 1
ATOM 2282 O O . ASN A 1 304 ? -5.693 19.392 17.319 1.00 55.97 304 ASN A O 1
ATOM 2286 N N . GLU A 1 305 ? -4.280 20.846 16.427 1.00 60.69 305 GLU A N 1
ATOM 2287 C CA . GLU A 1 305 ? -5.260 21.937 16.483 1.00 60.69 305 GLU A CA 1
ATOM 2288 C C . GLU A 1 305 ? -5.578 22.535 15.120 1.00 60.69 305 GLU A C 1
ATOM 2290 O O . GLU A 1 305 ? -6.594 23.219 14.984 1.00 60.69 305 GLU A O 1
ATOM 2295 N N . ARG A 1 306 ? -4.761 22.297 14.086 1.00 67.00 306 ARG A N 1
ATOM 2296 C CA . ARG A 1 306 ? -4.814 23.121 12.865 1.00 67.00 306 ARG A CA 1
ATOM 2297 C C . ARG A 1 306 ? -4.758 22.376 11.542 1.00 67.00 306 ARG A C 1
ATOM 2299 O O . ARG A 1 306 ? -5.025 23.021 10.539 1.00 67.00 306 ARG A O 1
ATOM 2306 N N . TRP A 1 307 ? -4.455 21.081 11.541 1.00 75.94 307 TRP A N 1
ATOM 2307 C CA . TRP A 1 307 ? -4.309 20.327 10.302 1.00 75.94 307 TRP A CA 1
ATOM 2308 C C . TRP A 1 307 ? -4.980 18.938 10.376 1.00 75.94 307 TRP A C 1
ATOM 2310 O O . TRP A 1 307 ? -4.834 18.271 11.399 1.00 75.94 307 TRP A O 1
ATOM 2320 N N . PRO A 1 308 ? -5.717 18.506 9.339 1.00 79.50 308 PRO A N 1
ATOM 2321 C CA . PRO A 1 308 ? -6.186 19.340 8.234 1.00 79.50 308 PRO A CA 1
ATOM 2322 C C . PRO A 1 308 ? -7.066 20.501 8.719 1.00 79.50 308 PRO A C 1
ATOM 2324 O O . PRO A 1 308 ? -7.557 20.507 9.861 1.00 79.50 308 PRO A O 1
ATOM 2327 N N . THR A 1 309 ? -7.203 21.527 7.884 1.00 79.38 309 THR A N 1
ATOM 2328 C CA . THR A 1 309 ? -8.060 22.677 8.168 1.00 79.38 309 THR A CA 1
ATOM 2329 C C . THR A 1 309 ? -9.504 22.205 8.311 1.00 79.38 309 THR A C 1
ATOM 2331 O O . THR A 1 309 ? -10.045 21.527 7.446 1.00 79.38 309 THR A O 1
ATOM 2334 N N . LEU A 1 310 ? -10.154 22.597 9.409 1.00 78.94 310 LEU A N 1
ATOM 2335 C CA . LEU A 1 310 ? -11.557 22.280 9.657 1.00 78.94 310 LEU A CA 1
ATOM 2336 C C . LEU A 1 310 ? -12.443 22.820 8.525 1.00 78.94 310 LEU A C 1
ATOM 2338 O O . LEU A 1 310 ? -12.493 24.035 8.315 1.00 78.94 310 LEU A O 1
ATOM 2342 N N . TRP A 1 311 ? -13.191 21.938 7.860 1.00 75.12 311 TRP A N 1
ATOM 2343 C CA . TRP A 1 311 ? -14.260 22.361 6.963 1.00 75.12 311 TRP A CA 1
ATOM 2344 C C . TRP A 1 311 ? -15.348 23.085 7.767 1.00 75.12 311 TRP A C 1
ATOM 2346 O O . TRP A 1 311 ? -15.850 22.578 8.771 1.00 75.12 311 TRP A O 1
ATOM 2356 N N . ASP A 1 312 ? -15.714 24.296 7.344 1.00 73.19 312 ASP A N 1
ATOM 2357 C CA . ASP A 1 312 ? -16.640 25.161 8.088 1.00 73.19 312 ASP A CA 1
ATOM 2358 C C . ASP A 1 312 ? -18.120 24.755 7.951 1.00 73.19 312 ASP A C 1
ATOM 2360 O O . ASP A 1 312 ? -19.006 25.412 8.506 1.00 73.19 312 ASP A O 1
ATOM 2364 N N . GLY A 1 313 ? -18.386 23.662 7.226 1.00 70.56 313 GLY A N 1
ATOM 2365 C CA . GLY A 1 313 ? -19.724 23.143 6.965 1.00 70.56 313 GLY A CA 1
ATOM 2366 C C . GLY A 1 313 ? -20.527 23.992 5.979 1.00 70.56 313 GLY A C 1
ATOM 2367 O O . GLY A 1 313 ? -21.743 23.816 5.873 1.00 70.56 313 GLY A O 1
ATOM 2368 N N . THR A 1 314 ? -19.894 24.944 5.282 1.00 70.94 314 THR A N 1
ATOM 2369 C CA . THR A 1 314 ? -20.550 25.806 4.299 1.00 70.94 314 THR A CA 1
ATOM 2370 C C . THR A 1 314 ? -20.018 25.555 2.890 1.00 70.94 314 THR A C 1
ATOM 2372 O O . THR A 1 314 ? -18.821 25.588 2.630 1.00 70.94 314 THR A O 1
ATOM 2375 N N . GLY A 1 315 ? -20.935 25.326 1.944 1.00 74.06 315 GLY A N 1
ATOM 2376 C CA . GLY A 1 315 ? -20.560 25.028 0.557 1.00 74.06 315 GLY A CA 1
ATOM 2377 C C . GLY A 1 315 ? -19.943 23.633 0.387 1.00 74.06 315 GLY A C 1
ATOM 2378 O O . GLY A 1 315 ? -19.934 22.859 1.333 1.00 74.06 315 GLY A O 1
ATOM 2379 N N . PRO A 1 316 ? -19.502 23.262 -0.823 1.00 74.44 316 PRO A N 1
ATOM 2380 C CA . PRO A 1 316 ? -18.851 21.973 -1.046 1.00 74.44 316 PRO A CA 1
ATOM 2381 C C . PRO A 1 316 ? -17.539 21.866 -0.242 1.00 74.44 316 PRO A C 1
ATOM 2383 O O . PRO A 1 316 ? -16.897 22.894 -0.018 1.00 74.44 316 PRO A O 1
ATOM 2386 N N . PRO A 1 317 ? -17.122 20.653 0.166 1.00 79.81 317 PRO A N 1
ATOM 2387 C CA . PRO A 1 317 ? -15.801 20.435 0.750 1.00 79.81 317 PRO A CA 1
ATOM 2388 C C . PRO A 1 317 ? -14.684 20.941 -0.172 1.00 79.81 317 PRO A C 1
ATOM 2390 O O . PRO A 1 317 ? -14.760 20.777 -1.390 1.00 79.81 317 PRO A O 1
ATOM 2393 N N . GLU A 1 318 ? -13.647 21.540 0.409 1.00 83.25 318 GLU A N 1
ATOM 2394 C CA . GLU A 1 318 ? -12.416 21.932 -0.294 1.00 83.25 318 GLU A CA 1
ATOM 2395 C C . GLU A 1 318 ? -11.372 20.803 -0.191 1.00 83.25 318 GLU A C 1
ATOM 2397 O O . GLU A 1 318 ? -11.483 19.973 0.713 1.00 83.25 318 GLU A O 1
ATOM 2402 N N . PRO A 1 319 ? -10.354 20.730 -1.069 1.00 86.38 319 PRO A N 1
ATOM 2403 C CA . PRO A 1 319 ? -9.254 19.772 -0.920 1.00 86.38 319 PRO A CA 1
ATOM 2404 C C . PRO A 1 319 ? -8.483 19.957 0.396 1.00 86.38 319 PRO A C 1
ATOM 2406 O O . PRO A 1 319 ? -8.482 21.051 0.968 1.00 86.38 319 PRO A O 1
ATOM 2409 N N . HIS A 1 320 ? -7.795 18.913 0.854 1.00 87.00 320 HIS A N 1
ATOM 2410 C CA . HIS A 1 320 ? -6.910 18.979 2.013 1.00 87.00 320 HIS A CA 1
ATOM 2411 C C . HIS A 1 320 ? -5.783 20.003 1.788 1.00 87.00 320 HIS A C 1
ATOM 2413 O O . HIS A 1 320 ? -5.159 20.071 0.721 1.00 87.00 320 HIS A O 1
ATOM 2419 N N . ASP A 1 321 ? -5.493 20.800 2.814 1.00 85.38 321 ASP A N 1
ATOM 2420 C CA . ASP A 1 321 ? -4.393 21.760 2.832 1.00 85.38 321 ASP A CA 1
ATOM 2421 C C . ASP A 1 321 ? -3.052 21.091 3.183 1.00 85.38 321 ASP A C 1
ATOM 2423 O O . ASP A 1 321 ? -3.032 20.067 3.865 1.00 85.38 321 ASP A O 1
ATOM 2427 N N . PRO A 1 322 ? -1.905 21.640 2.737 1.00 85.94 322 PRO A N 1
ATOM 2428 C CA . PRO A 1 322 ? -0.600 21.181 3.205 1.00 85.94 322 PRO A CA 1
ATOM 2429 C C . PRO A 1 322 ? -0.447 21.333 4.726 1.00 85.94 322 PRO A C 1
ATOM 2431 O O . PRO A 1 322 ? -0.924 22.323 5.284 1.00 85.94 322 PRO A O 1
ATOM 2434 N N . PRO A 1 323 ? 0.282 20.421 5.398 1.00 81.31 323 PRO A N 1
ATOM 2435 C CA . PRO A 1 323 ? 0.677 20.624 6.785 1.00 81.31 323 PRO A CA 1
ATOM 2436 C C . PRO A 1 323 ? 1.572 21.869 6.913 1.00 81.31 323 PRO A C 1
ATOM 2438 O O . PRO A 1 323 ? 2.234 22.243 5.939 1.00 81.31 323 PRO A O 1
ATOM 2441 N N . PRO A 1 324 ? 1.645 22.497 8.106 1.00 79.19 324 PRO A N 1
ATOM 2442 C CA . PRO A 1 324 ? 2.432 23.711 8.310 1.00 79.19 324 PRO A CA 1
ATOM 2443 C C . PRO A 1 324 ? 3.893 23.560 7.870 1.00 79.19 324 PRO A C 1
ATOM 2445 O O . PRO A 1 324 ? 4.558 22.577 8.220 1.00 79.19 324 PRO A O 1
ATOM 2448 N N . ASP A 1 325 ? 4.408 24.551 7.141 1.00 82.06 325 ASP A N 1
ATOM 2449 C CA . ASP A 1 325 ? 5.772 24.524 6.607 1.00 82.06 325 ASP A CA 1
ATOM 2450 C C . ASP A 1 325 ? 6.847 24.749 7.693 1.00 82.06 325 ASP A C 1
ATOM 2452 O O . ASP A 1 325 ? 6.556 25.058 8.851 1.00 82.06 325 ASP A O 1
ATOM 2456 N N . ALA A 1 326 ? 8.130 24.608 7.341 1.00 82.75 326 ALA A N 1
ATOM 2457 C CA . ALA A 1 326 ? 9.237 24.790 8.288 1.00 82.75 326 ALA A CA 1
ATOM 2458 C C . ALA A 1 326 ? 9.227 26.158 8.998 1.00 82.75 326 ALA A C 1
ATOM 2460 O O . ALA A 1 326 ? 9.634 26.261 10.158 1.00 82.75 326 ALA A O 1
ATOM 2461 N N . ALA A 1 327 ? 8.809 27.224 8.307 1.00 82.62 327 ALA A N 1
ATOM 2462 C CA . ALA A 1 327 ? 8.781 28.573 8.856 1.00 82.62 327 ALA A CA 1
ATOM 2463 C C . ALA A 1 327 ? 7.596 28.756 9.813 1.00 82.62 327 ALA A C 1
ATOM 2465 O O . ALA A 1 327 ? 7.761 29.356 10.879 1.00 82.62 327 ALA A O 1
ATOM 2466 N N . GLU A 1 328 ? 6.433 28.209 9.468 1.00 79.50 328 GLU A N 1
ATOM 2467 C CA . GLU A 1 328 ? 5.239 28.176 10.316 1.00 79.50 328 GLU A CA 1
ATOM 2468 C C . GLU A 1 328 ? 5.474 27.335 11.574 1.00 79.50 328 GLU A C 1
ATOM 2470 O O . GLU A 1 328 ? 5.183 27.790 12.684 1.00 79.50 328 GLU A O 1
ATOM 2475 N N . ARG A 1 329 ? 6.103 26.162 11.429 1.00 79.00 329 ARG A N 1
ATOM 2476 C CA . ARG A 1 329 ? 6.527 25.303 12.547 1.00 79.00 329 ARG A CA 1
ATOM 2477 C C . ARG A 1 329 ? 7.526 26.024 13.454 1.00 79.00 329 ARG A C 1
ATOM 2479 O O . ARG A 1 329 ? 7.328 26.087 14.671 1.00 79.00 329 ARG A O 1
ATOM 2486 N N . ALA A 1 330 ? 8.541 26.671 12.873 1.00 81.00 330 ALA A N 1
ATOM 2487 C CA . ALA A 1 330 ? 9.544 27.424 13.628 1.00 81.00 330 ALA A CA 1
ATOM 2488 C C . ALA A 1 330 ? 8.947 28.619 14.391 1.00 81.00 330 ALA A C 1
ATOM 2490 O O . ALA A 1 330 ? 9.356 28.888 15.524 1.00 81.00 330 ALA A O 1
ATOM 2491 N N . ALA A 1 331 ? 7.964 29.319 13.813 1.00 78.88 331 ALA A N 1
ATOM 2492 C CA . ALA A 1 331 ? 7.262 30.424 14.472 1.00 78.88 331 ALA A CA 1
ATOM 2493 C C . ALA A 1 331 ? 6.498 29.985 15.735 1.00 78.88 331 ALA A C 1
ATOM 2495 O O . ALA A 1 331 ? 6.219 30.809 16.607 1.00 78.88 331 ALA A O 1
ATOM 2496 N N . LEU A 1 332 ? 6.198 28.691 15.842 1.00 69.31 332 LEU A N 1
ATOM 2497 C CA . LEU A 1 332 ? 5.465 28.070 16.942 1.00 69.31 332 LEU A CA 1
ATOM 2498 C C . LEU A 1 332 ? 6.390 27.271 17.878 1.00 69.31 332 LEU A C 1
ATOM 2500 O O . LEU A 1 332 ? 5.923 26.636 18.818 1.00 69.31 332 LEU A O 1
ATOM 2504 N N . GLY A 1 333 ? 7.711 27.356 17.671 1.00 72.69 333 GLY A N 1
ATOM 2505 C CA . GLY A 1 333 ? 8.720 26.713 18.514 1.00 72.69 333 GLY A CA 1
ATOM 2506 C C . GLY A 1 333 ? 8.943 25.229 18.218 1.00 72.69 333 GLY A C 1
ATOM 2507 O O . GLY A 1 333 ? 9.591 24.553 19.017 1.00 72.69 333 GLY A O 1
ATOM 2508 N N . ILE A 1 334 ? 8.440 24.729 17.087 1.00 68.94 334 ILE A N 1
ATOM 2509 C CA . ILE A 1 334 ? 8.572 23.333 16.657 1.00 68.94 334 ILE A CA 1
ATOM 2510 C C . ILE A 1 334 ? 9.620 23.254 15.548 1.00 68.94 334 ILE A C 1
ATOM 2512 O O . ILE A 1 334 ? 9.612 24.031 14.596 1.00 68.94 334 ILE A O 1
ATOM 2516 N N . GLY A 1 335 ? 10.581 22.347 15.710 1.00 68.88 335 GLY A N 1
ATOM 2517 C CA . GLY A 1 335 ? 11.658 22.147 14.743 1.00 68.88 335 GLY A CA 1
ATOM 2518 C C . GLY A 1 335 ? 11.267 21.196 13.610 1.00 68.88 335 GLY A C 1
ATOM 2519 O O . GLY A 1 335 ? 10.421 20.322 13.789 1.00 68.88 335 GLY A O 1
ATOM 2520 N N . GLY A 1 336 ? 11.952 21.333 12.473 1.00 74.19 336 GLY A N 1
ATOM 2521 C CA . GLY A 1 336 ? 11.846 20.418 11.333 1.00 74.19 336 GLY A CA 1
ATOM 2522 C C . GLY A 1 336 ? 10.667 20.696 10.400 1.00 74.19 336 GLY A C 1
ATOM 2523 O O . GLY A 1 336 ? 9.827 21.550 10.676 1.00 74.19 336 GLY A O 1
ATOM 2524 N N . GLU A 1 337 ? 10.640 19.968 9.288 1.00 73.19 337 GLU A N 1
ATOM 2525 C CA . GLU A 1 337 ? 9.512 19.887 8.354 1.00 73.19 337 GLU A CA 1
ATOM 2526 C C . GLU A 1 337 ? 8.627 18.692 8.723 1.00 73.19 337 GLU A C 1
ATOM 2528 O O . GLU A 1 337 ? 9.101 17.742 9.351 1.00 73.19 337 GLU A O 1
ATOM 2533 N N . PHE A 1 338 ? 7.348 18.738 8.340 1.00 73.56 338 PHE A N 1
ATOM 2534 C CA . PHE A 1 338 ? 6.510 17.544 8.373 1.00 73.56 338 PHE A CA 1
ATOM 2535 C C . PHE A 1 338 ? 7.084 16.512 7.393 1.00 73.56 338 PHE A C 1
ATOM 2537 O O . PHE A 1 338 ? 7.420 16.847 6.256 1.00 73.56 338 PHE A O 1
ATOM 2544 N N . ALA A 1 339 ? 7.214 15.271 7.847 1.00 73.88 339 ALA A N 1
ATOM 2545 C CA . ALA A 1 339 ? 7.567 14.138 7.010 1.00 73.88 339 ALA A CA 1
ATOM 2546 C C . ALA A 1 339 ? 6.377 13.165 7.012 1.00 73.88 339 ALA A C 1
ATOM 2548 O O . ALA A 1 339 ? 5.781 12.997 8.073 1.00 73.88 339 ALA A O 1
ATOM 2549 N N . PRO A 1 340 ? 6.036 12.542 5.871 1.00 78.38 340 PRO A N 1
ATOM 2550 C CA . PRO A 1 340 ? 6.670 12.683 4.556 1.00 78.38 340 PRO A CA 1
ATOM 2551 C C . PRO A 1 340 ? 6.354 14.031 3.882 1.00 78.38 340 PRO A C 1
ATOM 2553 O O . PRO A 1 340 ? 5.436 14.741 4.285 1.00 78.38 340 PRO A O 1
ATOM 2556 N N . ALA A 1 341 ? 7.121 14.405 2.853 1.00 83.75 341 ALA A N 1
ATOM 2557 C CA . ALA A 1 341 ? 6.902 15.665 2.143 1.00 83.75 341 ALA A CA 1
ATOM 2558 C C . ALA A 1 341 ? 5.516 15.678 1.466 1.00 83.75 341 ALA A C 1
ATOM 2560 O O . ALA A 1 341 ? 5.129 14.722 0.789 1.00 83.75 341 ALA A O 1
ATOM 2561 N N . TRP A 1 342 ? 4.748 16.752 1.658 1.00 85.50 342 TRP A N 1
ATOM 2562 C CA . TRP A 1 342 ? 3.350 16.846 1.213 1.00 85.50 342 TRP A CA 1
ATOM 2563 C C . TRP A 1 342 ? 3.163 16.623 -0.291 1.00 85.50 342 TRP A C 1
ATOM 2565 O O . TRP A 1 342 ? 2.185 16.022 -0.723 1.00 85.50 342 TRP A O 1
ATOM 2575 N N . ASP A 1 343 ? 4.105 17.094 -1.097 1.00 86.69 343 ASP A N 1
ATOM 2576 C CA . ASP A 1 343 ? 4.111 17.001 -2.556 1.00 86.69 343 ASP A CA 1
ATOM 2577 C C . ASP A 1 343 ? 4.420 15.596 -3.099 1.00 86.69 343 ASP A C 1
ATOM 2579 O O . ASP A 1 343 ? 4.345 15.391 -4.305 1.00 86.69 343 ASP A O 1
ATOM 2583 N N . THR A 1 344 ? 4.721 14.631 -2.226 1.00 84.94 344 THR A N 1
ATOM 2584 C CA . THR A 1 344 ? 4.982 13.226 -2.594 1.00 84.94 344 THR A CA 1
ATOM 2585 C C . THR A 1 344 ? 3.788 12.292 -2.384 1.00 84.94 344 THR A C 1
ATOM 2587 O O . THR A 1 344 ? 3.935 11.081 -2.525 1.00 84.94 344 THR A O 1
ATOM 2590 N N . ARG A 1 345 ? 2.625 12.833 -2.005 1.00 89.19 345 ARG A N 1
ATOM 2591 C CA . ARG A 1 345 ? 1.395 12.058 -1.790 1.00 89.19 345 ARG A CA 1
ATOM 2592 C C . ARG A 1 345 ? 0.672 11.761 -3.106 1.00 89.19 345 ARG A C 1
ATOM 2594 O O . ARG A 1 345 ? 0.691 12.597 -4.010 1.00 89.19 345 ARG A O 1
ATOM 2601 N N . ASP A 1 346 ? -0.034 10.642 -3.133 1.00 87.06 346 ASP A N 1
ATOM 2602 C CA . ASP A 1 346 ? -1.081 10.358 -4.112 1.00 87.06 346 ASP A CA 1
ATOM 2603 C C . ASP A 1 346 ? -2.379 11.059 -3.658 1.00 87.06 346 ASP A C 1
ATOM 2605 O O . ASP A 1 346 ? -2.660 11.160 -2.454 1.00 87.06 346 ASP A O 1
ATOM 2609 N N . VAL A 1 347 ? -3.156 11.575 -4.614 1.00 88.19 347 VAL A N 1
ATOM 2610 C CA . VAL A 1 347 ? -4.421 12.290 -4.359 1.00 88.19 347 VAL A CA 1
ATOM 2611 C C . VAL A 1 347 ? -5.571 11.485 -4.943 1.00 88.19 347 VAL A C 1
ATOM 2613 O O . VAL A 1 347 ? -5.750 11.399 -6.156 1.00 88.19 347 VAL A O 1
ATOM 2616 N N . HIS A 1 348 ? -6.398 10.934 -4.066 1.00 86.12 348 HIS A N 1
ATOM 2617 C CA . HIS A 1 348 ? -7.473 10.018 -4.414 1.00 86.12 348 HIS A CA 1
ATOM 2618 C C . HIS A 1 348 ? -8.776 10.750 -4.704 1.00 86.12 348 HIS A C 1
ATOM 2620 O O . HIS A 1 348 ? -9.182 11.687 -4.011 1.00 86.12 348 HIS A O 1
ATOM 2626 N N . HIS A 1 349 ? -9.468 10.264 -5.732 1.00 82.56 349 HIS A N 1
ATOM 2627 C CA . HIS A 1 349 ? -10.773 10.767 -6.130 1.00 82.56 349 HIS A CA 1
ATOM 2628 C C . HIS A 1 349 ? -11.850 10.448 -5.084 1.00 82.56 349 HIS A C 1
ATOM 2630 O O . HIS A 1 349 ? -12.195 9.283 -4.879 1.00 82.56 349 HIS A O 1
ATOM 2636 N N . VAL A 1 350 ? -12.471 11.487 -4.520 1.00 86.50 350 VAL A N 1
ATOM 2637 C CA . VAL A 1 350 ? -13.666 11.359 -3.677 1.00 86.50 350 VAL A CA 1
ATOM 2638 C C . VAL A 1 350 ? -14.927 11.427 -4.551 1.00 86.50 350 VAL A C 1
ATOM 2640 O O . VAL A 1 350 ? -15.144 12.420 -5.253 1.00 86.50 350 VAL A O 1
ATOM 2643 N N . PRO A 1 351 ? -15.799 10.401 -4.534 1.00 88.25 351 PRO A N 1
ATOM 2644 C CA . PRO A 1 351 ? -17.029 10.397 -5.318 1.00 88.25 351 PRO A CA 1
ATOM 2645 C C . PRO A 1 351 ? -17.953 11.568 -4.983 1.00 88.25 351 PRO A C 1
ATOM 2647 O O . PRO A 1 351 ? -18.145 11.910 -3.820 1.00 88.25 351 PRO A O 1
ATOM 2650 N N . ALA A 1 352 ? -18.625 12.119 -5.999 1.00 87.56 352 ALA A N 1
ATOM 2651 C CA . ALA A 1 352 ? -19.507 13.281 -5.845 1.00 87.56 352 ALA A CA 1
ATOM 2652 C C . ALA A 1 352 ? -20.603 13.109 -4.774 1.00 87.56 352 ALA A C 1
ATOM 2654 O O . ALA A 1 352 ? -21.025 14.093 -4.174 1.00 87.56 352 ALA A O 1
ATOM 2655 N N . ALA A 1 353 ? -21.049 11.875 -4.510 1.00 88.25 353 ALA A N 1
ATOM 2656 C CA . ALA A 1 353 ? -22.009 11.582 -3.445 1.00 88.25 353 ALA A CA 1
ATOM 2657 C C . ALA A 1 353 ? -21.462 11.901 -2.040 1.00 88.25 353 ALA A C 1
ATOM 2659 O O . ALA A 1 353 ? -22.219 12.329 -1.174 1.00 88.25 353 ALA A O 1
ATOM 2660 N N . LEU A 1 354 ? -20.154 11.733 -1.821 1.00 87.94 354 LEU A N 1
ATOM 2661 C CA . LEU A 1 354 ? -19.476 12.051 -0.560 1.00 87.94 354 LEU A CA 1
ATOM 2662 C C . LEU A 1 354 ? -19.125 13.541 -0.425 1.00 87.94 354 LEU A C 1
ATOM 2664 O O . LEU A 1 354 ? -18.632 13.959 0.619 1.00 87.94 354 LEU A O 1
ATOM 2668 N N . LEU A 1 355 ? -19.393 14.344 -1.458 1.00 86.44 355 LEU A N 1
ATOM 2669 C CA . LEU A 1 355 ? -19.165 15.792 -1.474 1.00 86.44 355 LEU A CA 1
ATOM 2670 C C . LEU A 1 355 ? -20.447 16.596 -1.219 1.00 86.44 355 LEU A C 1
ATOM 2672 O O . LEU A 1 355 ? -20.432 17.823 -1.333 1.00 86.44 355 LEU A O 1
ATOM 2676 N N . ASP A 1 356 ? -21.563 15.929 -0.899 1.00 85.56 356 ASP A N 1
ATOM 2677 C CA . ASP A 1 356 ? -22.808 16.621 -0.565 1.00 85.56 356 ASP A CA 1
ATOM 2678 C C . ASP A 1 356 ? -22.608 17.461 0.712 1.00 85.56 356 ASP A C 1
ATOM 2680 O O . ASP A 1 356 ? -22.197 16.913 1.741 1.00 85.56 356 ASP A O 1
ATOM 2684 N N . PRO A 1 357 ? -22.864 18.781 0.679 1.00 79.12 357 PRO A N 1
ATOM 2685 C CA . PRO A 1 357 ? -22.729 19.621 1.860 1.00 79.12 357 PRO A CA 1
ATOM 2686 C C . PRO A 1 357 ? -23.808 19.359 2.918 1.00 79.12 357 PRO A C 1
ATOM 2688 O O . PRO A 1 357 ? -23.649 19.817 4.049 1.00 79.12 357 PRO A O 1
ATOM 2691 N N . ASP A 1 358 ? -24.916 18.677 2.591 1.00 80.88 358 ASP A N 1
ATOM 2692 C CA . ASP A 1 358 ? -25.921 18.306 3.586 1.00 80.88 358 ASP A CA 1
ATOM 2693 C C . ASP A 1 358 ? -25.482 17.039 4.342 1.00 80.88 358 ASP A C 1
ATOM 2695 O O . ASP A 1 358 ? -25.534 15.933 3.783 1.00 80.88 358 ASP A O 1
ATOM 2699 N N . PRO A 1 359 ? -25.134 17.155 5.638 1.00 76.25 359 PRO A N 1
ATOM 2700 C CA . PRO A 1 359 ? -24.709 16.021 6.456 1.00 76.25 359 PRO A CA 1
ATOM 2701 C C . PRO A 1 359 ? -25.732 14.876 6.514 1.00 76.25 359 PRO A C 1
ATOM 2703 O O . PRO A 1 359 ? -25.369 13.716 6.692 1.00 76.25 359 PRO A O 1
ATOM 2706 N N . ASN A 1 360 ? -27.024 15.162 6.330 1.00 79.06 360 ASN A N 1
ATOM 2707 C CA . ASN A 1 360 ? -28.070 14.137 6.362 1.00 79.06 360 ASN A CA 1
ATOM 2708 C C . ASN A 1 360 ? -28.116 13.281 5.094 1.00 79.06 360 ASN A C 1
ATOM 2710 O O . ASN A 1 360 ? -28.780 12.243 5.079 1.00 79.06 360 ASN A O 1
ATOM 2714 N N . THR A 1 361 ? -27.460 13.721 4.024 1.00 84.06 361 THR A N 1
ATOM 2715 C CA . THR A 1 361 ? -27.446 13.026 2.732 1.00 84.06 361 THR A CA 1
ATOM 2716 C C . THR A 1 361 ? -26.055 12.533 2.359 1.00 84.06 361 THR A C 1
ATOM 2718 O O . THR A 1 361 ? -25.956 11.491 1.712 1.00 84.06 361 THR A O 1
ATOM 2721 N N . ASN A 1 362 ? -25.004 13.195 2.850 1.00 84.88 362 ASN A N 1
ATOM 2722 C CA . ASN A 1 362 ? -23.615 12.802 2.667 1.00 84.88 362 ASN A CA 1
ATOM 2723 C C . ASN A 1 362 ? -23.335 11.416 3.297 1.00 84.88 362 ASN A C 1
ATOM 2725 O O . ASN A 1 362 ? -23.412 11.268 4.523 1.00 84.88 362 ASN A O 1
ATOM 2729 N N . PRO A 1 363 ? -22.991 10.383 2.502 1.00 89.31 363 PRO A N 1
ATOM 2730 C CA . PRO A 1 363 ? -22.734 9.045 3.026 1.00 89.31 363 PRO A CA 1
ATOM 2731 C C . PRO A 1 363 ? -21.512 8.972 3.945 1.00 89.31 363 PRO A C 1
ATOM 2733 O O . PRO A 1 363 ? -21.582 8.255 4.937 1.00 89.31 363 PRO A O 1
ATOM 2736 N N . LYS A 1 364 ? -20.442 9.744 3.696 1.00 87.38 364 LYS A N 1
ATOM 2737 C CA . LYS A 1 364 ? -19.267 9.793 4.587 1.00 87.38 364 LYS A CA 1
ATOM 2738 C C . LYS A 1 364 ? -19.678 10.339 5.952 1.00 87.38 364 LYS A C 1
ATOM 2740 O O . LYS A 1 364 ? -19.322 9.773 6.977 1.00 87.38 364 LYS A O 1
ATOM 2745 N N . TYR A 1 365 ? -20.532 11.366 5.977 1.00 82.12 365 TYR A N 1
ATOM 2746 C CA . TYR A 1 365 ? -21.024 11.948 7.231 1.00 82.12 365 TYR A CA 1
ATOM 2747 C C . TYR A 1 365 ? -21.844 10.944 8.026 1.00 82.12 365 TYR A C 1
ATOM 2749 O O . TYR A 1 365 ? -21.631 10.744 9.219 1.00 82.12 365 TYR A O 1
ATOM 2757 N N . ARG A 1 366 ? -22.771 10.278 7.344 1.00 85.38 366 ARG A N 1
ATOM 2758 C CA . ARG A 1 366 ? -23.630 9.269 7.955 1.00 85.38 366 ARG A CA 1
ATOM 2759 C C . ARG A 1 366 ? -22.853 8.040 8.420 1.00 85.38 366 ARG A C 1
ATOM 2761 O O . ARG A 1 366 ? -23.211 7.494 9.456 1.00 85.38 366 ARG A O 1
ATOM 2768 N N . ALA A 1 367 ? -21.828 7.624 7.676 1.00 89.00 367 ALA A N 1
ATOM 2769 C CA . ALA A 1 367 ? -20.956 6.518 8.050 1.00 89.00 367 ALA A CA 1
ATOM 2770 C C . ALA A 1 367 ? -20.208 6.844 9.344 1.00 89.00 367 ALA A C 1
ATOM 2772 O O . ALA A 1 367 ? -20.300 6.083 10.297 1.00 89.00 367 ALA A O 1
ATOM 2773 N N . ILE A 1 368 ? -19.595 8.026 9.449 1.00 82.19 368 ILE A N 1
ATOM 2774 C CA . ILE A 1 368 ? -18.917 8.404 10.693 1.00 82.19 368 ILE A CA 1
ATOM 2775 C C . ILE A 1 368 ? -19.910 8.578 11.854 1.00 82.19 368 ILE A C 1
ATOM 2777 O O . ILE A 1 368 ? -19.655 8.139 12.972 1.00 82.19 368 ILE A O 1
ATOM 2781 N N . ALA A 1 369 ? -21.088 9.155 11.599 1.00 79.31 369 ALA A N 1
ATOM 2782 C CA . ALA A 1 369 ? -22.137 9.264 12.612 1.00 79.31 369 ALA A CA 1
ATOM 2783 C C . ALA A 1 369 ? -22.642 7.903 13.127 1.00 79.31 369 ALA A C 1
ATOM 2785 O O . ALA A 1 369 ? -23.253 7.869 14.195 1.00 79.31 369 ALA A O 1
ATOM 2786 N N . ALA A 1 370 ? -22.417 6.808 12.392 1.00 83.38 370 ALA A N 1
ATOM 2787 C CA . ALA A 1 370 ? -22.782 5.466 12.831 1.00 83.38 370 ALA A CA 1
ATOM 2788 C C . ALA A 1 370 ? -21.877 4.943 13.962 1.00 83.38 370 ALA A C 1
ATOM 2790 O O . ALA A 1 370 ? -22.325 4.079 14.705 1.00 83.38 370 ALA A O 1
ATOM 2791 N N . HIS A 1 371 ? -20.675 5.502 14.152 1.00 80.94 371 HIS A N 1
ATOM 2792 C CA . HIS A 1 371 ? -19.766 5.178 15.263 1.00 80.94 371 HIS A CA 1
ATOM 2793 C C . HIS A 1 371 ? -20.138 5.945 16.544 1.00 80.94 371 HIS A C 1
ATOM 2795 O O . HIS A 1 371 ? -19.361 6.734 17.087 1.00 80.94 371 HIS A O 1
ATOM 2801 N N . ALA A 1 372 ? -21.379 5.778 17.005 1.00 74.44 372 ALA A N 1
ATOM 2802 C CA . ALA A 1 372 ? -21.946 6.531 18.122 1.00 74.44 372 ALA A CA 1
ATOM 2803 C C . ALA A 1 372 ? -21.198 6.302 19.445 1.00 74.44 372 ALA A C 1
ATOM 2805 O O . ALA A 1 372 ? -21.021 7.249 20.215 1.00 74.44 372 ALA A O 1
ATOM 2806 N N . SER A 1 373 ? -20.715 5.080 19.679 1.00 72.00 373 SER A N 1
ATOM 2807 C CA . SER A 1 373 ? -19.952 4.688 20.870 1.00 72.00 373 SER A CA 1
ATOM 2808 C C . SER A 1 373 ? -18.615 5.423 21.013 1.00 72.00 373 SER A C 1
ATOM 2810 O O . SER A 1 373 ? -18.070 5.537 22.105 1.00 72.00 373 SER A O 1
ATOM 2812 N N . GLN A 1 374 ? -18.125 6.018 19.928 1.00 69.44 374 GLN A N 1
ATOM 2813 C CA . GLN A 1 374 ? -16.877 6.788 19.887 1.00 69.44 374 GLN A CA 1
ATOM 2814 C C . GLN A 1 374 ? -17.126 8.296 19.947 1.00 69.44 374 GLN A C 1
ATOM 2816 O O . GLN A 1 374 ? -16.355 9.124 19.462 1.00 69.44 374 GLN A O 1
ATOM 2821 N N . GLY A 1 375 ? -18.277 8.658 20.508 1.00 60.38 375 GLY A N 1
ATOM 2822 C CA . GLY A 1 375 ? -18.797 10.012 20.506 1.00 60.38 375 GLY A CA 1
ATOM 2823 C C . GLY A 1 375 ? -19.495 10.393 19.202 1.00 60.38 375 GLY A C 1
ATOM 2824 O O . GLY A 1 375 ? -20.064 11.479 19.155 1.00 60.38 375 GLY A O 1
ATOM 2825 N N . GLY A 1 376 ? -19.510 9.559 18.154 1.00 58.69 376 GLY A N 1
ATOM 2826 C CA . GLY A 1 376 ? -20.109 9.885 16.855 1.00 58.69 376 GLY A CA 1
ATOM 2827 C C . GLY A 1 376 ? -19.699 11.280 16.359 1.00 58.69 376 GLY A C 1
ATOM 2828 O O . GLY A 1 376 ? -18.526 11.632 16.297 1.00 58.69 376 GLY A O 1
ATOM 2829 N N . MET A 1 377 ? -20.685 12.138 16.081 1.00 49.53 377 MET A N 1
ATOM 2830 C CA . MET A 1 377 ? -20.475 13.553 15.725 1.00 49.53 377 MET A CA 1
ATOM 2831 C C . MET A 1 377 ? -20.123 14.465 16.916 1.00 49.53 377 MET A C 1
ATOM 2833 O O . MET A 1 377 ? -19.857 15.646 16.725 1.00 49.53 377 MET A O 1
ATOM 2837 N N . ALA A 1 378 ? -20.142 14.004 18.164 1.00 42.03 378 ALA A N 1
ATOM 2838 C CA . ALA A 1 378 ? -19.750 14.827 19.312 1.00 42.03 378 ALA A CA 1
ATOM 2839 C C . ALA A 1 378 ? -18.245 15.155 19.303 1.00 42.03 378 ALA A C 1
ATOM 2841 O O . ALA A 1 378 ? -17.853 16.186 19.844 1.00 42.03 378 ALA A O 1
ATOM 2842 N N . ASN A 1 379 ? -17.426 14.374 18.584 1.00 52.62 379 ASN A N 1
ATOM 2843 C CA . ASN A 1 379 ? -16.031 14.698 18.259 1.00 52.62 379 ASN A CA 1
ATOM 2844 C C . ASN A 1 379 ? -15.909 15.527 16.952 1.00 52.62 379 ASN A C 1
ATOM 2846 O O . ASN A 1 379 ? -14.934 15.439 16.202 1.00 52.62 379 ASN A O 1
ATOM 2850 N N . THR A 1 380 ? -16.944 16.327 16.654 1.00 53.28 380 THR A N 1
ATOM 2851 C CA . THR A 1 380 ? -17.224 16.949 15.343 1.00 53.28 380 THR A CA 1
ATOM 2852 C C . THR A 1 380 ? -16.057 17.737 14.794 1.00 53.28 380 THR A C 1
ATOM 2854 O O . THR A 1 380 ? -15.787 17.641 13.610 1.00 53.28 380 THR A O 1
ATOM 2857 N N . ALA A 1 381 ? -15.353 18.511 15.620 1.00 60.72 381 ALA A N 1
ATOM 2858 C CA . ALA A 1 381 ? -14.276 19.372 15.139 1.00 60.72 381 ALA A CA 1
ATOM 2859 C C . ALA A 1 381 ? -13.033 18.598 14.683 1.00 60.72 381 ALA A C 1
ATOM 2861 O O . ALA A 1 381 ? -12.205 19.160 13.966 1.00 60.72 381 ALA A O 1
ATOM 2862 N N . TYR A 1 382 ? -12.867 17.350 15.122 1.00 65.81 382 TYR A N 1
ATOM 2863 C CA . TYR A 1 382 ? -11.763 16.518 14.671 1.00 65.81 382 TYR A CA 1
ATOM 2864 C C . TYR A 1 382 ? -12.131 15.793 13.385 1.00 65.81 382 TYR A C 1
ATOM 2866 O O . TYR A 1 382 ? -11.517 15.994 12.344 1.00 65.81 382 TYR A O 1
ATOM 2874 N N . ILE A 1 383 ? -13.216 15.032 13.448 1.00 64.31 383 ILE A N 1
ATOM 2875 C CA . ILE A 1 383 ? -13.693 14.210 12.344 1.00 64.31 383 ILE A CA 1
ATOM 2876 C C . ILE A 1 383 ? -14.094 15.077 11.136 1.00 64.31 383 ILE A C 1
ATOM 2878 O O . ILE A 1 383 ? -13.841 14.701 9.993 1.00 64.31 383 ILE A O 1
ATOM 2882 N N . ALA A 1 384 ? -14.638 16.283 11.363 1.00 66.75 384 ALA A N 1
ATOM 2883 C CA . ALA A 1 384 ? -14.953 17.241 10.299 1.00 66.75 384 ALA A CA 1
ATOM 2884 C C . ALA A 1 384 ? -13.731 17.650 9.445 1.00 66.75 384 ALA A C 1
ATOM 2886 O O . ALA A 1 384 ? -13.910 18.146 8.337 1.00 66.75 384 ALA A O 1
ATOM 2887 N N . ARG A 1 385 ? -12.499 17.431 9.927 1.00 74.94 385 ARG A N 1
ATOM 2888 C CA . ARG A 1 385 ? -11.246 17.712 9.197 1.00 74.94 385 ARG A CA 1
ATOM 2889 C C . ARG A 1 385 ? -10.887 16.655 8.162 1.00 74.94 385 ARG A C 1
ATOM 2891 O O . ARG A 1 385 ? -9.878 16.793 7.498 1.00 74.94 385 ARG A O 1
ATOM 2898 N N . PHE A 1 386 ? -11.676 15.595 8.038 1.00 74.31 386 PHE A N 1
ATOM 2899 C CA . PHE A 1 386 ? -11.485 14.573 7.006 1.00 74.31 386 PHE A CA 1
ATOM 2900 C C . PHE A 1 386 ? -12.624 14.593 5.974 1.00 74.31 386 PHE A C 1
ATOM 2902 O O . PHE A 1 386 ? -12.763 13.683 5.152 1.00 74.31 386 PHE A O 1
ATOM 2909 N N . PHE A 1 387 ? -13.440 15.656 5.994 1.00 79.56 387 PHE A N 1
ATOM 2910 C CA . PHE A 1 387 ? -14.422 15.974 4.960 1.00 79.56 387 PHE A CA 1
ATOM 2911 C C . PHE A 1 387 ? -13.828 16.976 3.986 1.00 79.56 387 PHE A C 1
ATOM 2913 O O . PHE A 1 387 ? -14.025 18.184 4.106 1.00 79.56 387 PHE A O 1
ATOM 2920 N N . HIS A 1 388 ? -13.110 16.444 3.011 1.00 83.38 388 HIS A N 1
ATOM 2921 C CA . HIS A 1 388 ? -12.464 17.219 1.966 1.00 83.38 388 HIS A CA 1
ATOM 2922 C C . HIS A 1 388 ? -12.838 16.685 0.585 1.00 83.38 388 HIS A C 1
ATOM 2924 O O . HIS A 1 388 ? -13.425 15.609 0.444 1.00 83.38 388 HIS A O 1
ATOM 2930 N N . ALA A 1 389 ? -12.526 17.479 -0.438 1.00 85.94 389 ALA A N 1
ATOM 2931 C CA . ALA A 1 389 ? -12.773 17.130 -1.837 1.00 85.94 389 ALA A CA 1
ATOM 2932 C C . ALA A 1 389 ? -11.902 15.971 -2.350 1.00 85.94 389 ALA A C 1
ATOM 2934 O O . ALA A 1 389 ? -12.153 15.448 -3.436 1.00 85.94 389 ALA A O 1
ATOM 2935 N N . ASP A 1 390 ? -10.874 15.607 -1.593 1.00 87.56 390 ASP A N 1
ATOM 2936 C CA . ASP A 1 390 ? -9.903 14.566 -1.885 1.00 87.56 390 ASP A CA 1
ATOM 2937 C C . ASP A 1 390 ? -9.647 13.697 -0.647 1.00 87.56 390 ASP A C 1
ATOM 2939 O O . ASP A 1 390 ? -9.924 14.081 0.488 1.00 87.56 390 ASP A O 1
ATOM 2943 N N . GLU A 1 391 ? -9.107 12.509 -0.881 1.00 89.06 391 GLU A N 1
ATOM 2944 C CA . GLU A 1 391 ? -8.391 11.724 0.124 1.00 89.06 391 GLU A CA 1
ATOM 2945 C C . GLU A 1 391 ? -6.933 11.642 -0.318 1.00 89.06 391 GLU A C 1
ATOM 2947 O O . GLU A 1 391 ? -6.627 11.828 -1.494 1.00 89.06 391 GLU A O 1
ATOM 2952 N N . PHE A 1 392 ? -6.007 11.395 0.599 1.00 89.12 392 PHE A N 1
ATOM 2953 C CA . PHE A 1 392 ? -4.597 11.286 0.240 1.00 89.12 392 PHE A CA 1
ATOM 2954 C C . PHE A 1 392 ? -3.921 10.159 1.004 1.00 89.12 392 PHE A C 1
ATOM 2956 O O . PHE A 1 392 ? -4.293 9.818 2.130 1.00 89.12 392 PHE A O 1
ATOM 2963 N N . SER A 1 393 ? -2.885 9.609 0.389 1.00 90.69 393 SER A N 1
ATOM 2964 C CA . SER A 1 393 ? -1.950 8.690 1.026 1.00 90.69 393 SER A CA 1
ATOM 2965 C C . SER A 1 393 ? -0.551 8.982 0.512 1.00 90.69 393 SER A C 1
ATOM 2967 O O . SER A 1 393 ? -0.365 9.451 -0.609 1.00 90.69 393 SER A O 1
ATOM 2969 N N . TRP A 1 394 ? 0.460 8.697 1.320 1.00 89.00 394 TRP A N 1
ATOM 2970 C CA . TRP A 1 394 ? 1.813 8.583 0.802 1.00 89.00 394 TRP A CA 1
ATOM 2971 C C . TRP A 1 394 ? 2.032 7.149 0.361 1.00 89.00 394 TRP A C 1
ATOM 2973 O O . TRP A 1 394 ? 1.930 6.242 1.196 1.00 89.00 394 TRP A O 1
ATOM 2983 N N . PRO A 1 395 ? 2.338 6.917 -0.919 1.00 85.81 395 PRO A N 1
ATOM 2984 C CA . PRO A 1 395 ? 2.739 5.597 -1.331 1.00 85.81 395 PRO A CA 1
ATOM 2985 C C . PRO A 1 395 ? 4.112 5.264 -0.744 1.00 85.81 395 PRO A C 1
ATOM 2987 O O . PRO A 1 395 ? 4.994 6.115 -0.587 1.00 85.81 395 PRO A O 1
ATOM 2990 N N . GLU A 1 396 ? 4.306 3.995 -0.437 1.00 80.38 396 GLU A N 1
ATOM 2991 C CA . GLU A 1 396 ? 5.577 3.434 -0.026 1.00 80.38 396 GLU A CA 1
ATOM 2992 C C . GLU A 1 396 ? 5.843 2.160 -0.827 1.00 80.38 396 GLU A C 1
ATOM 2994 O O . GLU A 1 396 ? 4.971 1.307 -0.999 1.00 80.38 396 GLU A O 1
ATOM 2999 N N . ALA A 1 397 ? 7.073 2.017 -1.317 1.00 66.38 397 ALA A N 1
ATOM 3000 C CA . ALA A 1 397 ? 7.509 0.754 -1.886 1.00 66.38 397 ALA A CA 1
ATOM 3001 C C . ALA A 1 397 ? 7.638 -0.282 -0.759 1.00 66.38 397 ALA A C 1
ATOM 3003 O O . ALA A 1 397 ? 8.373 -0.060 0.209 1.00 66.38 397 ALA A O 1
ATOM 3004 N N . ILE A 1 398 ? 6.966 -1.428 -0.895 1.00 67.56 398 ILE A N 1
ATOM 3005 C CA . ILE A 1 398 ? 7.239 -2.590 -0.041 1.00 67.56 398 ILE A CA 1
ATOM 3006 C C . ILE A 1 398 ? 8.737 -2.916 -0.164 1.00 67.56 398 ILE A C 1
ATOM 3008 O O . ILE A 1 398 ? 9.264 -2.909 -1.281 1.00 67.56 398 ILE A O 1
ATOM 3012 N N . PRO A 1 399 ? 9.452 -3.228 0.931 1.00 51.41 399 PRO A N 1
ATOM 3013 C CA . PRO A 1 399 ? 10.823 -3.710 0.836 1.00 51.41 399 PRO A CA 1
ATOM 3014 C C . PRO A 1 399 ? 10.899 -5.013 0.034 1.00 51.41 399 PRO A C 1
ATOM 3016 O O . PRO A 1 399 ? 10.533 -6.101 0.468 1.00 51.41 399 PRO A O 1
ATOM 3019 N N . GLY A 1 400 ? 11.357 -4.816 -1.194 1.00 56.44 400 GLY A N 1
ATOM 3020 C CA . GLY A 1 400 ? 11.236 -5.699 -2.340 1.00 56.44 400 GLY A CA 1
ATOM 3021 C C . GLY A 1 400 ? 11.414 -4.806 -3.560 1.00 56.44 400 GLY A C 1
ATOM 3022 O O . GLY A 1 400 ? 10.473 -4.584 -4.314 1.00 56.44 400 GLY A O 1
ATOM 3023 N N . SER A 1 401 ? 12.597 -4.178 -3.674 1.00 62.75 401 SER A N 1
ATOM 3024 C CA . SER A 1 401 ? 12.964 -3.369 -4.841 1.00 62.75 401 SER A CA 1
ATOM 3025 C C . SER A 1 401 ? 12.567 -4.108 -6.118 1.00 62.75 401 SER A C 1
ATOM 3027 O O . SER A 1 401 ? 12.650 -5.342 -6.122 1.00 62.75 401 SER A O 1
ATOM 3029 N N . PRO A 1 402 ? 12.219 -3.391 -7.202 1.00 81.50 402 PRO A N 1
ATOM 3030 C CA . PRO A 1 402 ? 12.032 -4.000 -8.507 1.00 81.50 402 PRO A CA 1
ATOM 3031 C C . PRO A 1 402 ? 13.052 -5.104 -8.752 1.00 81.50 402 PRO A C 1
ATOM 3033 O O . PRO A 1 402 ? 14.235 -4.913 -8.480 1.00 81.50 402 PRO A O 1
ATOM 3036 N N . THR A 1 403 ? 12.625 -6.266 -9.222 1.00 86.56 403 THR A N 1
ATOM 3037 C CA . THR A 1 403 ? 13.568 -7.298 -9.646 1.00 86.56 403 THR A CA 1
ATOM 3038 C C . THR A 1 403 ? 13.816 -7.098 -11.126 1.00 86.56 403 THR A C 1
ATOM 3040 O O . THR A 1 403 ? 12.932 -7.364 -11.933 1.00 86.56 403 THR A O 1
ATOM 3043 N N . ALA A 1 404 ? 15.015 -6.620 -11.459 1.00 91.94 404 ALA A N 1
ATOM 3044 C CA . ALA A 1 404 ? 15.465 -6.501 -12.838 1.00 91.94 404 ALA A CA 1
ATOM 3045 C C . ALA A 1 404 ? 16.221 -7.777 -13.246 1.00 91.94 404 ALA A C 1
ATOM 3047 O O . ALA A 1 404 ? 17.216 -8.148 -12.610 1.00 91.94 404 ALA A O 1
ATOM 3048 N N . VAL A 1 405 ? 15.759 -8.461 -14.286 1.00 94.94 405 VAL A N 1
ATOM 3049 C CA . VAL A 1 405 ? 16.280 -9.738 -14.774 1.00 94.94 405 VAL A CA 1
ATOM 3050 C C . VAL A 1 405 ? 17.066 -9.502 -16.060 1.00 94.94 405 VAL A C 1
ATOM 3052 O O . VAL A 1 405 ? 16.607 -8.859 -16.987 1.00 94.94 405 VAL A O 1
ATOM 3055 N N . ALA A 1 406 ? 18.279 -10.055 -16.139 1.00 97.62 406 ALA A N 1
ATOM 3056 C CA . ALA A 1 406 ? 19.144 -9.857 -17.300 1.00 97.62 406 ALA A CA 1
ATOM 3057 C C . ALA A 1 406 ? 18.521 -10.359 -18.616 1.00 97.62 406 ALA A C 1
ATOM 3059 O O . ALA A 1 406 ? 18.029 -11.489 -18.691 1.00 97.62 406 ALA A O 1
ATOM 3060 N N . ASP A 1 407 ? 18.665 -9.558 -19.669 1.00 98.12 407 ASP A N 1
ATOM 3061 C CA . ASP A 1 407 ? 18.225 -9.878 -21.021 1.00 98.12 407 ASP A CA 1
ATOM 3062 C C . ASP A 1 407 ? 19.361 -10.365 -21.922 1.00 98.12 407 ASP A C 1
ATOM 3064 O O . ASP A 1 407 ? 20.538 -10.001 -21.779 1.00 98.12 407 ASP A O 1
ATOM 3068 N N . ALA A 1 408 ? 18.982 -11.117 -22.954 1.00 96.50 408 ALA A N 1
ATOM 3069 C CA . ALA A 1 408 ? 19.871 -11.464 -24.050 1.00 96.50 408 ALA A CA 1
ATOM 3070 C C . ALA A 1 408 ? 19.161 -11.324 -25.400 1.00 96.50 408 ALA A C 1
ATOM 3072 O O . ALA A 1 408 ? 18.183 -12.018 -25.675 1.00 96.50 408 ALA A O 1
ATOM 3073 N N . TYR A 1 409 ? 19.724 -10.491 -26.275 1.00 95.62 409 TYR A N 1
ATOM 3074 C CA . TYR A 1 409 ? 19.265 -10.314 -27.652 1.00 95.62 409 TYR A CA 1
ATOM 3075 C C . TYR A 1 409 ? 20.365 -10.746 -28.624 1.00 95.62 409 TYR A C 1
ATOM 3077 O O . TYR A 1 409 ? 21.540 -10.417 -28.456 1.00 95.62 409 TYR A O 1
ATOM 3085 N N . GLY A 1 410 ? 19.997 -11.507 -29.654 1.00 89.38 410 GLY A N 1
ATOM 3086 C CA . GLY A 1 410 ? 20.928 -11.999 -30.671 1.00 89.38 410 GLY A CA 1
ATOM 3087 C C . GLY A 1 410 ? 20.554 -11.573 -32.084 1.00 89.38 410 GLY A C 1
ATOM 3088 O O . GLY A 1 410 ? 19.519 -10.950 -32.302 1.00 89.38 410 GLY A O 1
ATOM 3089 N N . SER A 1 411 ? 21.383 -11.970 -33.052 1.00 86.44 411 SER A N 1
ATOM 3090 C CA . SER A 1 411 ? 21.222 -11.636 -34.480 1.00 86.44 411 SER A CA 1
ATOM 3091 C C . SER A 1 411 ? 21.262 -10.131 -34.760 1.00 86.44 411 SER A C 1
ATOM 3093 O O . SER A 1 411 ? 20.528 -9.623 -35.608 1.00 86.44 411 SER A O 1
ATOM 3095 N N . VAL A 1 412 ? 22.083 -9.392 -34.009 1.00 94.12 412 VAL A N 1
ATOM 3096 C CA . VAL A 1 412 ? 22.297 -7.970 -34.272 1.00 94.12 412 VAL A CA 1
ATOM 3097 C C . VAL A 1 412 ? 23.227 -7.841 -35.482 1.00 94.12 412 VAL A C 1
ATOM 3099 O O . VAL A 1 412 ? 24.369 -8.302 -35.404 1.00 94.12 412 VAL A O 1
ATOM 3102 N N . PRO A 1 413 ? 22.799 -7.222 -36.598 1.00 93.62 413 PRO A N 1
ATOM 3103 C CA . PRO A 1 413 ? 23.614 -7.190 -37.804 1.00 93.62 413 PRO A CA 1
ATOM 3104 C C . PRO A 1 413 ? 24.911 -6.405 -37.592 1.00 93.62 413 PRO A C 1
ATOM 3106 O O . PRO A 1 413 ? 24.901 -5.288 -37.069 1.00 93.62 413 PRO A O 1
ATOM 3109 N N . HIS A 1 414 ? 26.028 -6.943 -38.083 1.00 94.00 414 HIS A N 1
ATOM 3110 C CA . HIS A 1 414 ? 27.310 -6.243 -38.074 1.00 94.00 414 HIS A CA 1
ATOM 3111 C C . HIS A 1 414 ? 27.217 -4.886 -38.795 1.00 94.00 414 HIS A C 1
ATOM 3113 O O . HIS A 1 414 ? 27.082 -4.819 -40.021 1.00 94.00 414 HIS A O 1
ATOM 3119 N N . GLY A 1 415 ? 27.342 -3.800 -38.028 1.00 94.25 415 GLY A N 1
ATOM 3120 C CA . GLY A 1 415 ? 27.280 -2.425 -38.540 1.00 94.25 415 GLY A CA 1
ATOM 3121 C C . GLY A 1 415 ? 25.861 -1.974 -38.903 1.00 94.25 415 GLY A C 1
ATOM 3122 O O . GLY A 1 415 ? 25.694 -0.972 -39.596 1.00 94.25 415 GLY A O 1
ATOM 3123 N N . GLY A 1 416 ? 24.849 -2.747 -38.500 1.00 93.50 416 GLY A N 1
ATOM 3124 C CA . GLY A 1 416 ? 23.440 -2.455 -38.721 1.00 93.50 416 GLY A CA 1
ATOM 3125 C C . GLY A 1 416 ? 22.714 -2.037 -37.446 1.00 93.50 416 GLY A C 1
ATOM 3126 O O . GLY A 1 416 ? 23.308 -1.888 -36.377 1.00 93.50 416 GLY A O 1
ATOM 3127 N N . THR A 1 417 ? 21.405 -1.852 -37.594 1.00 95.75 417 THR A N 1
ATOM 3128 C CA . THR A 1 417 ? 20.500 -1.390 -36.541 1.00 95.75 417 THR A CA 1
ATOM 3129 C C . THR A 1 417 ? 19.485 -2.476 -36.201 1.00 95.75 417 THR A C 1
ATOM 3131 O O . THR A 1 417 ? 18.895 -3.072 -37.104 1.00 95.75 417 THR A O 1
ATOM 3134 N N . THR A 1 418 ? 19.242 -2.674 -34.908 1.00 95.62 418 THR A N 1
ATOM 3135 C CA . THR A 1 418 ? 18.213 -3.563 -34.358 1.00 95.62 418 THR A CA 1
ATOM 3136 C C . THR A 1 418 ? 17.260 -2.756 -33.482 1.00 95.62 418 THR A C 1
ATOM 3138 O O . THR A 1 418 ? 17.700 -1.894 -32.721 1.00 95.62 418 THR A O 1
ATOM 3141 N N . ASN A 1 419 ? 15.963 -3.047 -33.585 1.00 96.75 419 ASN A N 1
ATOM 3142 C CA . ASN A 1 419 ? 14.935 -2.544 -32.676 1.00 96.75 419 ASN A CA 1
ATOM 3143 C C . ASN A 1 419 ? 14.416 -3.708 -31.837 1.00 96.75 419 ASN A C 1
ATOM 3145 O O . ASN A 1 419 ? 14.228 -4.802 -32.375 1.00 96.75 419 ASN A O 1
ATOM 3149 N N . VAL A 1 420 ? 14.204 -3.459 -30.553 1.00 96.00 420 VAL A N 1
ATOM 3150 C CA . VAL A 1 420 ? 13.727 -4.437 -29.577 1.00 96.00 420 VAL A CA 1
ATOM 3151 C C . VAL A 1 420 ? 12.545 -3.842 -28.822 1.00 96.00 420 VAL A C 1
ATOM 3153 O O . VAL A 1 420 ? 12.563 -2.654 -28.492 1.00 96.00 420 VAL A O 1
ATOM 3156 N N . ASP A 1 421 ? 11.538 -4.679 -28.575 1.00 92.62 421 ASP A N 1
ATOM 3157 C CA . ASP A 1 421 ? 10.243 -4.261 -28.036 1.00 92.62 421 ASP A CA 1
ATOM 3158 C C . ASP A 1 421 ? 10.314 -3.846 -26.559 1.00 92.62 421 ASP A C 1
ATOM 3160 O O . ASP A 1 421 ? 9.637 -2.895 -26.184 1.00 92.62 421 ASP A O 1
ATOM 3164 N N . GLY A 1 422 ? 11.176 -4.457 -25.738 1.00 93.31 422 GLY A N 1
ATOM 3165 C CA . GLY A 1 422 ? 11.338 -4.028 -24.351 1.00 93.31 422 GLY A CA 1
ATOM 3166 C C . GLY A 1 422 ? 12.305 -4.875 -23.532 1.00 93.31 422 GLY A C 1
ATOM 3167 O O . GLY A 1 422 ? 12.464 -6.050 -23.822 1.00 93.31 422 GLY A O 1
ATOM 3168 N N . VAL A 1 423 ? 12.932 -4.277 -22.513 1.00 97.06 423 VAL A N 1
ATOM 3169 C CA . VAL A 1 423 ? 13.749 -4.969 -21.485 1.00 97.06 423 VAL A CA 1
ATOM 3170 C C . VAL A 1 423 ? 12.995 -5.209 -20.172 1.00 97.06 423 VAL A C 1
ATOM 3172 O O . VAL A 1 423 ? 13.558 -5.742 -19.235 1.00 97.06 423 VAL A O 1
ATOM 3175 N N . LEU A 1 424 ? 11.742 -4.756 -20.066 1.00 96.44 424 LEU A N 1
ATOM 3176 C CA . LEU A 1 424 ? 10.977 -4.806 -18.812 1.00 96.44 424 LEU A CA 1
ATOM 3177 C C . LEU A 1 424 ? 10.053 -6.030 -18.715 1.00 96.44 424 LEU A C 1
ATOM 3179 O O . LEU A 1 424 ? 9.476 -6.276 -17.662 1.00 96.44 424 LEU A O 1
ATOM 3183 N N . ASP A 1 425 ? 9.893 -6.799 -19.796 1.00 93.25 425 ASP A N 1
ATOM 3184 C CA . ASP A 1 425 ? 8.895 -7.878 -19.893 1.00 93.25 425 ASP A CA 1
ATOM 3185 C C . ASP A 1 425 ? 9.137 -9.030 -18.901 1.00 93.25 425 ASP A C 1
ATOM 3187 O O . ASP A 1 425 ? 8.212 -9.754 -18.528 1.00 93.25 425 ASP A O 1
ATOM 3191 N N . ASN A 1 426 ? 10.392 -9.239 -18.508 1.00 91.62 426 ASN A N 1
ATOM 3192 C CA . ASN A 1 426 ? 10.840 -10.247 -17.546 1.00 91.62 426 ASN A CA 1
ATOM 3193 C C . ASN A 1 426 ? 11.127 -9.660 -16.153 1.00 91.62 426 ASN A C 1
ATOM 3195 O O . ASN A 1 426 ? 11.548 -10.409 -15.266 1.00 91.62 426 ASN A O 1
ATOM 3199 N N . ASP A 1 427 ? 10.907 -8.359 -15.971 1.00 92.75 427 ASP A N 1
ATOM 3200 C CA . ASP A 1 427 ? 11.119 -7.659 -14.714 1.00 92.75 427 ASP A CA 1
ATOM 3201 C C . ASP A 1 427 ? 9.853 -7.662 -13.859 1.00 92.75 427 ASP A C 1
ATOM 3203 O O . ASP A 1 427 ? 8.730 -7.809 -14.342 1.00 92.75 427 ASP A O 1
ATOM 3207 N N . VAL A 1 428 ? 10.036 -7.479 -12.553 1.00 86.81 428 VAL A N 1
ATOM 3208 C CA . VAL A 1 428 ? 8.935 -7.430 -11.589 1.00 86.81 428 VAL A CA 1
ATOM 3209 C C . VAL A 1 428 ? 8.991 -6.124 -10.811 1.00 86.81 428 VAL A C 1
ATOM 3211 O O . VAL A 1 428 ? 10.012 -5.810 -10.202 1.00 86.81 428 VAL A O 1
ATOM 3214 N N . GLY A 1 429 ? 7.895 -5.368 -10.815 1.00 80.88 429 GLY A N 1
ATOM 3215 C CA . GLY A 1 429 ? 7.725 -4.147 -10.029 1.00 80.88 429 GLY A CA 1
ATOM 3216 C C . GLY A 1 429 ? 6.504 -3.336 -10.472 1.00 80.88 429 GLY A C 1
ATOM 3217 O O . GLY A 1 429 ? 5.811 -3.713 -11.415 1.00 80.88 429 GLY A O 1
ATOM 3218 N N . LEU A 1 430 ? 6.224 -2.234 -9.774 1.00 78.31 430 LEU A N 1
ATOM 3219 C CA . LEU A 1 430 ? 5.013 -1.429 -9.980 1.00 78.31 430 LEU A CA 1
ATOM 3220 C C . LEU A 1 430 ? 5.235 -0.370 -11.056 1.00 78.31 430 LEU A C 1
ATOM 3222 O O . LEU A 1 430 ? 6.044 0.536 -10.863 1.00 78.31 430 LEU A O 1
ATOM 3226 N N . GLU A 1 431 ? 4.498 -0.471 -12.166 1.00 81.25 431 GLU A N 1
ATOM 3227 C CA . GLU A 1 431 ? 4.547 0.504 -13.270 1.00 81.25 431 GLU A CA 1
ATOM 3228 C C . GLU A 1 431 ? 5.996 0.842 -13.676 1.00 81.25 431 GLU A C 1
ATOM 3230 O O . GLU A 1 431 ? 6.441 1.992 -13.635 1.00 81.25 431 GLU A O 1
ATOM 3235 N N . LEU A 1 432 ? 6.770 -0.199 -13.998 1.00 90.75 432 LEU A N 1
ATOM 3236 C CA . LEU A 1 432 ? 8.196 -0.064 -14.272 1.00 90.75 432 LEU A CA 1
ATOM 3237 C C . LEU A 1 432 ? 8.477 0.839 -15.475 1.00 90.75 432 LEU A C 1
ATOM 3239 O O . LEU A 1 432 ? 7.821 0.761 -16.513 1.00 90.75 432 LEU A O 1
ATOM 3243 N N . ARG A 1 433 ? 9.549 1.623 -15.352 1.00 95.12 433 ARG A N 1
ATOM 3244 C CA . ARG A 1 433 ? 10.228 2.278 -16.469 1.00 95.12 433 ARG A CA 1
ATOM 3245 C C . ARG A 1 433 ? 11.702 1.898 -16.524 1.00 95.12 433 ARG A C 1
ATOM 3247 O O . ARG A 1 433 ? 12.333 1.666 -15.494 1.00 95.12 433 ARG A O 1
ATOM 3254 N N . ALA A 1 434 ? 12.282 1.915 -17.716 1.00 97.38 434 ALA A N 1
ATOM 3255 C CA . ALA A 1 434 ? 13.700 1.675 -17.928 1.00 97.38 434 ALA A CA 1
ATOM 3256 C C . ALA A 1 434 ? 14.489 2.992 -17.978 1.00 97.38 434 ALA A C 1
ATOM 3258 O O . ALA A 1 434 ? 14.151 3.931 -18.700 1.00 97.38 434 ALA A O 1
ATOM 3259 N N . GLU A 1 435 ? 15.597 3.047 -17.246 1.00 97.94 435 GLU A N 1
ATOM 3260 C CA . GLU A 1 435 ? 16.564 4.143 -17.301 1.00 97.94 435 GLU A CA 1
ATOM 3261 C C . GLU A 1 435 ? 17.950 3.608 -17.663 1.00 97.94 435 GLU A C 1
ATOM 3263 O O . GLU A 1 435 ? 18.444 2.656 -17.059 1.00 97.94 435 GLU A O 1
ATOM 3268 N N . LEU A 1 436 ? 18.618 4.230 -18.637 1.00 97.88 436 LEU A N 1
ATOM 3269 C CA . LEU A 1 436 ? 19.957 3.804 -19.040 1.00 97.88 436 LEU A CA 1
ATOM 3270 C C . LEU A 1 436 ? 20.979 4.128 -17.941 1.00 97.88 436 LEU A C 1
ATOM 3272 O O . LEU A 1 436 ? 21.084 5.273 -17.503 1.00 97.88 436 LEU A O 1
ATOM 3276 N N . VAL A 1 437 ? 21.774 3.136 -17.534 1.00 98.12 437 VAL A N 1
ATOM 3277 C CA . VAL A 1 437 ? 22.838 3.304 -16.531 1.00 98.12 437 VAL A CA 1
ATOM 3278 C C . VAL A 1 437 ? 24.196 3.402 -17.209 1.00 98.12 437 VAL A C 1
ATOM 3280 O O . VAL A 1 437 ? 24.907 4.391 -17.034 1.00 98.12 437 VAL A O 1
ATOM 3283 N N . THR A 1 438 ? 24.557 2.397 -18.008 1.00 98.12 438 THR A N 1
ATOM 3284 C CA . THR A 1 438 ? 25.767 2.425 -18.839 1.00 98.12 438 THR A CA 1
ATOM 3285 C C . THR A 1 438 ? 25.433 1.988 -20.252 1.00 98.12 438 THR A C 1
ATOM 3287 O O . THR A 1 438 ? 24.698 1.026 -20.442 1.00 98.12 438 THR A O 1
ATOM 3290 N N . GLY A 1 439 ? 25.941 2.725 -21.240 1.00 97.88 439 GLY A N 1
ATOM 3291 C CA . GLY A 1 439 ? 25.722 2.422 -22.650 1.00 97.88 439 GLY A CA 1
ATOM 3292 C C . GLY A 1 439 ? 26.671 1.349 -23.203 1.00 97.88 439 GLY A C 1
ATOM 3293 O O . GLY A 1 439 ? 27.649 0.994 -22.542 1.00 97.88 439 GLY A O 1
ATOM 3294 N N . PRO A 1 440 ? 26.402 0.880 -24.435 1.00 97.69 440 PRO A N 1
ATOM 3295 C CA . PRO A 1 440 ? 27.265 -0.054 -25.154 1.00 97.69 440 PRO A CA 1
ATOM 3296 C C . PRO A 1 440 ? 28.661 0.502 -25.451 1.00 97.69 440 PRO A C 1
ATOM 3298 O O . PRO A 1 440 ? 28.850 1.714 -25.571 1.00 97.69 440 PRO A O 1
ATOM 3301 N N . SER A 1 441 ? 29.637 -0.395 -25.616 1.00 98.06 441 SER A N 1
ATOM 3302 C CA . SER A 1 441 ? 31.025 -0.039 -25.960 1.00 98.06 441 SER A CA 1
ATOM 3303 C C . SER A 1 441 ? 31.312 -0.065 -27.464 1.00 98.06 441 SER A C 1
ATOM 3305 O O . SER A 1 441 ? 32.293 0.543 -27.894 1.00 98.06 441 SER A O 1
ATOM 3307 N N . HIS A 1 442 ? 30.481 -0.749 -28.257 1.00 97.00 442 HIS A N 1
ATOM 3308 C CA . HIS A 1 442 ? 30.689 -0.996 -29.691 1.00 97.00 442 HIS A CA 1
ATOM 3309 C C . HIS A 1 442 ? 29.476 -0.588 -30.541 1.00 97.00 442 HIS A C 1
ATOM 3311 O O . HIS A 1 442 ? 29.214 -1.134 -31.612 1.00 97.00 442 HIS A O 1
ATOM 3317 N N . GLY A 1 443 ? 28.718 0.404 -30.074 1.00 96.38 443 GLY A N 1
ATOM 3318 C CA . GLY A 1 443 ? 27.552 0.904 -30.786 1.00 96.38 443 GLY A CA 1
ATOM 3319 C C . GLY A 1 443 ? 26.920 2.121 -30.130 1.00 96.38 443 GLY A C 1
ATOM 3320 O O . GLY A 1 443 ? 27.451 2.705 -29.185 1.00 96.38 443 GLY A O 1
ATOM 3321 N N . THR A 1 444 ? 25.760 2.507 -30.644 1.00 97.75 444 THR A N 1
ATOM 3322 C CA . THR A 1 444 ? 24.905 3.548 -30.070 1.00 97.75 444 THR A CA 1
ATOM 3323 C C . THR A 1 444 ? 23.558 2.958 -29.674 1.00 97.75 444 THR A C 1
ATOM 3325 O O . THR A 1 444 ? 23.043 2.062 -30.341 1.00 97.75 444 THR A O 1
ATOM 3328 N N . LEU A 1 445 ? 22.991 3.455 -28.574 1.00 98.25 445 LEU A N 1
ATOM 3329 C CA . LEU A 1 445 ? 21.737 2.976 -27.993 1.00 98.25 445 LEU A CA 1
ATOM 3330 C C . LEU A 1 445 ? 20.794 4.152 -27.732 1.00 98.25 445 LEU A C 1
ATOM 3332 O O . LEU A 1 445 ? 21.213 5.177 -27.196 1.00 98.25 445 LEU A O 1
ATOM 3336 N N . SER A 1 446 ? 19.518 3.966 -28.057 1.00 97.94 446 SER A N 1
ATOM 3337 C CA . SER A 1 446 ? 18.414 4.816 -27.613 1.00 97.94 446 SER A CA 1
ATOM 3338 C C . SER A 1 446 ? 17.406 3.948 -26.865 1.00 97.94 446 SER A C 1
ATOM 3340 O O . SER A 1 446 ? 16.599 3.282 -27.507 1.00 97.94 446 SER A O 1
ATOM 3342 N N . LEU A 1 447 ? 17.474 3.952 -25.532 1.00 98.31 447 LEU A N 1
ATOM 3343 C CA . LEU A 1 447 ? 16.525 3.274 -24.641 1.00 98.31 447 LEU A CA 1
ATOM 3344 C C . LEU A 1 447 ? 15.376 4.225 -24.286 1.00 98.31 447 LEU A C 1
ATOM 3346 O O . LEU A 1 447 ? 15.627 5.379 -23.932 1.00 98.31 447 LEU A O 1
ATOM 3350 N N . GLN A 1 448 ? 14.141 3.746 -24.398 1.00 98.00 448 GLN A N 1
ATOM 3351 C CA . GLN A 1 448 ? 12.930 4.464 -24.012 1.00 98.00 448 GLN A CA 1
ATOM 3352 C C . GLN A 1 448 ? 12.461 4.038 -22.610 1.00 98.00 448 GLN A C 1
ATOM 3354 O O . GLN A 1 448 ? 12.795 2.939 -22.163 1.00 98.00 448 GLN A O 1
ATOM 3359 N N . PRO A 1 449 ? 11.668 4.875 -21.910 1.00 96.31 449 PRO A N 1
ATOM 3360 C CA . PRO A 1 449 ? 11.142 4.537 -20.588 1.00 96.31 449 PRO A CA 1
ATOM 3361 C C . PRO A 1 449 ? 10.270 3.279 -20.557 1.00 96.31 449 PRO A C 1
ATOM 3363 O O . PRO A 1 449 ? 10.272 2.595 -19.547 1.00 96.31 449 PRO A O 1
ATOM 3366 N N . ASP A 1 450 ? 9.576 2.934 -21.641 1.00 95.81 450 ASP A N 1
ATOM 3367 C CA . ASP A 1 450 ? 8.792 1.691 -21.743 1.00 95.81 450 ASP A CA 1
ATOM 3368 C C . ASP A 1 450 ? 9.662 0.426 -21.894 1.00 95.81 450 ASP A C 1
ATOM 3370 O O . ASP A 1 450 ? 9.146 -0.678 -22.026 1.00 95.81 450 ASP A O 1
ATOM 3374 N N . GLY A 1 451 ? 10.990 0.575 -21.876 1.00 97.19 451 GLY A N 1
ATOM 3375 C CA . GLY A 1 451 ? 11.949 -0.510 -22.033 1.00 97.19 451 GLY A CA 1
ATOM 3376 C C . GLY A 1 451 ? 12.338 -0.787 -23.479 1.00 97.19 451 GLY A C 1
ATOM 3377 O O . GLY A 1 451 ? 13.351 -1.457 -23.698 1.00 97.19 451 GLY A O 1
ATOM 3378 N N . SER A 1 452 ? 11.595 -0.280 -24.467 1.00 97.94 452 SER A N 1
ATOM 3379 C CA . SER A 1 452 ? 11.931 -0.467 -25.879 1.00 97.94 452 SER A CA 1
ATOM 3380 C C . SER A 1 452 ? 13.246 0.231 -26.218 1.00 97.94 452 SER A C 1
ATOM 3382 O O . SER A 1 452 ? 13.591 1.279 -25.657 1.00 97.94 452 SER A O 1
ATOM 3384 N N . PHE A 1 453 ? 14.024 -0.332 -27.144 1.00 98.25 453 PHE A N 1
ATOM 3385 C CA . PHE A 1 453 ? 15.274 0.306 -27.549 1.00 98.25 453 PHE A CA 1
ATOM 3386 C C . PHE A 1 453 ? 15.660 0.083 -29.007 1.00 98.25 453 PHE A C 1
ATOM 3388 O O . PHE A 1 453 ? 15.355 -0.934 -29.632 1.00 98.25 453 PHE A O 1
ATOM 3395 N N . THR A 1 454 ? 16.423 1.043 -29.529 1.00 98.00 454 THR A N 1
ATOM 3396 C CA . THR A 1 454 ? 17.132 0.935 -30.807 1.00 98.00 454 THR A CA 1
ATOM 3397 C C . THR A 1 454 ? 18.631 0.883 -30.544 1.00 98.00 454 THR A C 1
ATOM 3399 O O . THR A 1 454 ? 19.180 1.787 -29.912 1.00 98.00 454 THR A O 1
ATOM 3402 N N . TYR A 1 455 ? 19.304 -0.135 -31.074 1.00 98.31 455 TYR A N 1
ATOM 3403 C CA . TYR A 1 455 ? 20.758 -0.282 -31.028 1.00 98.31 455 TYR A CA 1
ATOM 3404 C C . TYR A 1 455 ? 21.351 -0.264 -32.439 1.00 98.31 455 TYR A C 1
ATOM 3406 O O . TYR A 1 455 ? 20.811 -0.901 -33.340 1.00 98.31 455 TYR A O 1
ATOM 3414 N N . THR A 1 456 ? 22.468 0.438 -32.640 1.00 97.69 456 THR A N 1
ATOM 3415 C CA . THR A 1 456 ? 23.238 0.422 -33.896 1.00 97.69 456 THR A CA 1
ATOM 3416 C C . THR A 1 456 ? 24.692 0.066 -33.621 1.00 97.69 456 THR A C 1
ATOM 3418 O O . THR A 1 456 ? 25.384 0.810 -32.927 1.00 97.69 456 THR A O 1
ATOM 3421 N N . HIS A 1 457 ? 25.162 -1.044 -34.188 1.00 97.69 457 HIS A N 1
ATOM 3422 C CA . HIS A 1 457 ? 26.553 -1.476 -34.067 1.00 97.69 457 HIS A CA 1
ATOM 3423 C C . HIS A 1 457 ? 27.488 -0.556 -34.863 1.00 97.69 457 HIS A C 1
ATOM 3425 O O . HIS A 1 457 ? 27.153 -0.126 -35.968 1.00 97.69 457 HIS A O 1
ATOM 3431 N N . ASP A 1 458 ? 28.684 -0.286 -34.344 1.00 96.75 458 ASP A N 1
ATOM 3432 C CA . ASP A 1 458 ? 29.644 0.644 -34.955 1.00 96.75 458 ASP A CA 1
ATOM 3433 C C . ASP A 1 458 ? 30.399 0.077 -36.177 1.00 96.75 458 ASP A C 1
ATOM 3435 O O . ASP A 1 458 ? 31.104 0.811 -36.874 1.00 96.75 458 ASP A O 1
ATOM 3439 N N . GLY A 1 459 ? 30.231 -1.219 -36.465 1.00 94.75 459 GLY A N 1
ATOM 3440 C CA . GLY A 1 459 ? 30.883 -1.914 -37.580 1.00 94.75 459 GLY A CA 1
ATOM 3441 C C . GLY A 1 459 ? 32.303 -2.400 -37.276 1.00 94.75 459 GLY A C 1
ATOM 3442 O O . GLY A 1 459 ? 33.045 -2.732 -38.204 1.00 94.75 459 GLY A O 1
ATOM 3443 N N . SER A 1 460 ? 32.701 -2.419 -36.003 1.00 94.19 460 SER A N 1
ATOM 3444 C CA . SER A 1 460 ? 33.925 -3.075 -35.541 1.00 94.19 460 SER A CA 1
ATOM 3445 C C . SER A 1 460 ? 33.826 -4.605 -35.643 1.00 94.19 460 SER A C 1
ATOM 3447 O O . SER A 1 460 ? 32.772 -5.169 -35.875 1.00 94.19 460 SER A O 1
ATOM 3449 N N . ALA A 1 461 ? 34.931 -5.336 -35.489 1.00 92.50 461 ALA A N 1
ATOM 3450 C CA . ALA A 1 461 ? 34.906 -6.802 -35.599 1.00 92.50 461 ALA A CA 1
ATOM 3451 C C . ALA A 1 461 ? 34.385 -7.516 -34.330 1.00 92.50 461 ALA A C 1
ATOM 3453 O O . ALA A 1 461 ? 34.638 -8.711 -34.156 1.00 92.50 461 ALA A O 1
ATOM 3454 N N . THR A 1 462 ? 33.741 -6.797 -33.407 1.00 93.94 462 THR A N 1
ATOM 3455 C CA . THR A 1 462 ? 33.244 -7.366 -32.152 1.00 93.94 462 THR A CA 1
ATOM 3456 C C . THR A 1 462 ? 31.995 -8.206 -32.400 1.00 93.94 462 THR A C 1
ATOM 3458 O O . THR A 1 462 ? 31.175 -7.927 -33.268 1.00 93.94 462 THR A O 1
ATOM 3461 N N . THR A 1 463 ? 31.881 -9.300 -31.650 1.00 95.44 463 THR A N 1
ATOM 3462 C CA . THR A 1 463 ? 30.762 -10.254 -31.753 1.00 95.44 463 THR A CA 1
ATOM 3463 C C . THR A 1 463 ? 29.820 -10.163 -30.556 1.00 95.44 463 THR A C 1
ATOM 3465 O O . THR A 1 463 ? 28.890 -10.954 -30.420 1.00 95.44 463 THR A O 1
ATOM 3468 N N . SER A 1 464 ? 30.090 -9.233 -29.646 1.00 96.75 464 SER A N 1
ATOM 3469 C CA . SER A 1 464 ? 29.299 -9.010 -28.448 1.00 96.75 464 SER A CA 1
ATOM 3470 C C . SER A 1 464 ? 29.410 -7.564 -28.008 1.00 96.75 464 SER A C 1
ATOM 3472 O O . SER A 1 464 ? 30.493 -6.978 -28.068 1.00 96.75 464 SER A O 1
ATOM 3474 N N . ASP A 1 465 ? 28.315 -7.046 -27.482 1.00 98.25 465 ASP A N 1
ATOM 3475 C CA . ASP A 1 465 ? 28.248 -5.759 -26.805 1.00 98.25 465 ASP A CA 1
ATOM 3476 C C . ASP A 1 465 ? 27.280 -5.880 -25.624 1.00 98.25 465 ASP A C 1
ATOM 3478 O O . ASP A 1 465 ? 26.566 -6.880 -25.498 1.00 98.25 465 ASP A O 1
ATOM 3482 N N . ALA A 1 466 ? 27.264 -4.901 -24.733 1.00 98.12 466 ALA A N 1
ATOM 3483 C CA . ALA A 1 466 ? 26.359 -4.925 -23.595 1.00 98.12 466 ALA A CA 1
ATOM 3484 C C . ALA A 1 466 ? 26.089 -3.527 -23.064 1.00 98.12 466 ALA A C 1
ATOM 3486 O O . ALA A 1 466 ? 26.948 -2.652 -23.125 1.00 98.12 466 ALA A O 1
ATOM 3487 N N . PHE A 1 467 ? 24.915 -3.345 -22.479 1.00 98.62 467 PHE A N 1
ATOM 3488 C CA . PHE A 1 467 ? 24.571 -2.142 -21.736 1.00 98.62 467 PHE A CA 1
ATOM 3489 C C . PHE A 1 467 ? 23.861 -2.533 -20.443 1.00 98.62 467 PHE A C 1
ATOM 3491 O O . PHE A 1 467 ? 23.369 -3.655 -20.306 1.00 98.62 467 PHE A O 1
ATOM 3498 N N . THR A 1 468 ? 23.826 -1.625 -19.475 1.00 98.44 468 THR A N 1
ATOM 3499 C CA . THR A 1 468 ? 23.046 -1.823 -18.251 1.00 98.44 468 THR A CA 1
ATOM 3500 C C . THR A 1 468 ? 21.948 -0.784 -18.167 1.00 98.44 468 THR A C 1
ATOM 3502 O O . THR A 1 468 ? 22.187 0.408 -18.386 1.00 98.44 468 THR A O 1
ATOM 3505 N N . TYR A 1 469 ? 20.747 -1.235 -17.830 1.00 98.38 469 TYR A N 1
ATOM 3506 C CA . TYR A 1 469 ? 19.631 -0.362 -17.494 1.00 98.38 469 TYR A CA 1
ATOM 3507 C C . TYR A 1 469 ? 19.252 -0.558 -16.030 1.00 98.38 469 TYR A C 1
ATOM 3509 O O . TYR A 1 469 ? 19.759 -1.440 -15.329 1.00 98.38 469 TYR A O 1
ATOM 3517 N N . ARG A 1 470 ? 18.380 0.323 -15.568 1.00 96.50 470 ARG A N 1
ATOM 3518 C CA . ARG A 1 470 ? 17.739 0.263 -14.273 1.00 96.50 470 ARG A CA 1
ATOM 3519 C C . ARG A 1 470 ? 16.233 0.236 -14.489 1.00 96.50 470 ARG A C 1
ATOM 3521 O O . ARG A 1 470 ? 15.713 1.170 -15.095 1.00 96.50 470 ARG A O 1
ATOM 3528 N N . ALA A 1 471 ? 15.570 -0.810 -14.007 1.00 94.88 471 ALA A N 1
ATOM 3529 C CA . ALA A 1 471 ? 14.124 -0.825 -13.846 1.00 94.88 471 ALA A CA 1
ATOM 3530 C C . ALA A 1 471 ? 13.797 0.037 -12.628 1.00 94.88 471 ALA A C 1
ATOM 3532 O O . ALA A 1 471 ? 14.315 -0.218 -11.538 1.00 94.88 471 ALA A O 1
ATOM 3533 N N . VAL A 1 472 ? 13.015 1.089 -12.827 1.00 90.62 472 VAL A N 1
ATOM 3534 C CA . VAL A 1 472 ? 12.578 2.006 -11.776 1.00 90.62 472 VAL A CA 1
ATOM 3535 C C . VAL A 1 472 ? 11.069 1.916 -11.697 1.00 90.62 472 VAL A C 1
ATOM 3537 O O . VAL A 1 472 ? 10.399 2.132 -12.703 1.00 90.62 472 VAL A O 1
ATOM 3540 N N . ASP A 1 473 ? 10.535 1.594 -10.528 1.00 85.56 473 ASP A N 1
ATOM 3541 C CA . ASP A 1 473 ? 9.090 1.647 -10.326 1.00 85.56 473 ASP A CA 1
ATOM 3542 C C . ASP A 1 473 ? 8.583 3.096 -10.267 1.00 85.56 473 ASP A C 1
ATOM 3544 O O . ASP A 1 473 ? 9.356 4.071 -10.235 1.00 85.56 473 ASP A O 1
ATOM 3548 N N . ARG A 1 474 ? 7.258 3.257 -10.254 1.00 80.50 474 ARG A N 1
ATOM 3549 C CA . ARG A 1 474 ? 6.620 4.574 -10.087 1.00 80.50 474 ARG A CA 1
ATOM 3550 C C . ARG A 1 474 ? 7.018 5.292 -8.791 1.00 80.50 474 ARG A C 1
ATOM 3552 O O . ARG A 1 474 ? 6.889 6.510 -8.723 1.00 80.50 474 ARG A O 1
ATOM 3559 N N . TYR A 1 475 ? 7.547 4.574 -7.800 1.00 71.12 475 TYR A N 1
ATOM 3560 C CA . TYR A 1 475 ? 7.912 5.099 -6.480 1.00 71.12 475 TYR A CA 1
ATOM 3561 C C . TYR A 1 475 ? 9.413 5.397 -6.330 1.00 71.12 475 TYR A C 1
ATOM 3563 O O . TYR A 1 475 ? 9.855 5.905 -5.300 1.00 71.12 475 TYR A O 1
ATOM 3571 N N . GLY A 1 476 ? 10.211 5.139 -7.369 1.00 73.06 476 GLY A N 1
ATOM 3572 C CA . GLY A 1 476 ? 11.642 5.429 -7.410 1.00 73.06 476 GLY A CA 1
ATOM 3573 C C . GLY A 1 476 ? 12.545 4.324 -6.858 1.00 73.06 476 GLY A C 1
ATOM 3574 O O . GLY A 1 476 ? 13.771 4.450 -6.973 1.00 73.06 476 GLY A O 1
ATOM 3575 N N . ALA A 1 477 ? 11.995 3.233 -6.312 1.00 78.94 477 ALA A N 1
ATOM 3576 C CA . ALA A 1 477 ? 12.804 2.057 -6.019 1.00 78.94 477 ALA A CA 1
ATOM 3577 C C . ALA A 1 477 ? 13.231 1.403 -7.336 1.00 78.94 477 ALA A C 1
ATOM 3579 O O . ALA A 1 477 ? 12.613 1.574 -8.389 1.00 78.94 477 ALA A O 1
ATOM 3580 N N . SER A 1 478 ? 14.382 0.733 -7.317 1.00 88.56 478 SER A N 1
ATOM 3581 C CA . SER A 1 478 ? 14.980 0.270 -8.562 1.00 88.56 478 SER A CA 1
ATOM 3582 C C . SER A 1 478 ? 15.977 -0.870 -8.415 1.00 88.56 478 SER A C 1
ATOM 3584 O O . SER A 1 478 ? 16.616 -1.027 -7.373 1.00 88.56 478 SER A O 1
ATOM 3586 N N . ALA A 1 479 ? 16.162 -1.616 -9.504 1.00 90.94 479 ALA A N 1
ATOM 3587 C CA . ALA A 1 479 ? 17.254 -2.571 -9.670 1.00 90.94 479 ALA A CA 1
ATOM 3588 C C . ALA A 1 479 ? 17.882 -2.470 -11.054 1.00 90.94 479 ALA A C 1
ATOM 3590 O O . ALA A 1 479 ? 17.258 -2.027 -12.015 1.00 90.94 479 ALA A O 1
ATOM 3591 N N . THR A 1 480 ? 19.148 -2.870 -11.149 1.00 95.75 480 THR A N 1
ATOM 3592 C CA . THR A 1 480 ? 19.896 -2.842 -12.407 1.00 95.75 480 THR A CA 1
ATOM 3593 C C . THR A 1 480 ? 20.011 -4.224 -13.017 1.00 95.75 480 THR A C 1
ATOM 3595 O O . THR A 1 480 ? 20.381 -5.167 -12.317 1.00 95.75 480 THR A O 1
ATOM 3598 N N . ALA A 1 481 ? 19.832 -4.305 -14.329 1.00 97.81 481 ALA A N 1
ATOM 3599 C CA . ALA A 1 481 ? 20.030 -5.517 -15.109 1.00 97.81 481 ALA A CA 1
ATOM 3600 C C . ALA A 1 481 ? 21.003 -5.281 -16.270 1.00 97.81 481 ALA A C 1
ATOM 3602 O O . ALA A 1 481 ? 21.231 -4.156 -16.731 1.00 97.81 481 ALA A O 1
ATOM 3603 N N . LEU A 1 482 ? 21.639 -6.374 -16.690 1.00 98.31 482 LEU A N 1
ATOM 3604 C CA . LEU A 1 482 ? 22.565 -6.414 -17.815 1.00 98.31 482 LEU A CA 1
ATOM 3605 C C . LEU A 1 482 ? 21.816 -6.885 -19.056 1.00 98.31 482 LEU A C 1
ATOM 3607 O O . LEU A 1 482 ? 21.225 -7.960 -19.033 1.00 98.31 482 LEU A O 1
ATOM 3611 N N . VAL A 1 483 ? 21.950 -6.144 -20.150 1.00 98.56 483 VAL A N 1
ATOM 3612 C CA . VAL A 1 483 ? 21.494 -6.570 -21.472 1.00 98.56 483 VAL A CA 1
ATOM 3613 C C . VAL A 1 483 ? 22.703 -7.004 -22.282 1.00 98.56 483 VAL A C 1
ATOM 3615 O O . VAL A 1 483 ? 23.611 -6.209 -22.536 1.00 98.56 483 VAL A O 1
ATOM 3618 N N . SER A 1 484 ? 22.720 -8.270 -22.691 1.00 98.12 484 SER A N 1
ATOM 3619 C CA . SER A 1 484 ? 23.770 -8.827 -23.548 1.00 98.12 484 SER A CA 1
ATOM 3620 C C . SER A 1 484 ? 23.324 -8.847 -25.008 1.00 98.12 484 SER A C 1
ATOM 3622 O O . SER A 1 484 ? 22.282 -9.411 -25.339 1.00 98.12 484 SER A O 1
ATOM 3624 N N . LEU A 1 485 ? 24.136 -8.274 -25.895 1.00 98.12 485 LEU A N 1
ATOM 3625 C CA . LEU A 1 485 ? 23.901 -8.245 -27.337 1.00 98.12 485 LEU A CA 1
ATOM 3626 C C . LEU A 1 485 ? 24.884 -9.187 -28.034 1.00 98.12 485 LEU A C 1
ATOM 3628 O O . LEU A 1 485 ? 26.097 -9.039 -27.891 1.00 98.12 485 LEU A O 1
ATOM 3632 N N . THR A 1 486 ? 24.377 -10.141 -28.814 1.00 97.50 486 THR A N 1
ATOM 3633 C CA . THR A 1 486 ? 25.207 -10.970 -29.705 1.00 97.50 486 THR A CA 1
ATOM 3634 C C . THR A 1 486 ? 25.186 -10.383 -31.111 1.00 97.50 486 THR A C 1
ATOM 3636 O O . THR A 1 486 ? 24.131 -10.337 -31.751 1.00 97.50 486 THR A O 1
ATOM 3639 N N . ILE A 1 487 ? 26.358 -9.949 -31.579 1.00 97.62 487 ILE A N 1
ATOM 3640 C CA . ILE A 1 487 ? 26.546 -9.318 -32.887 1.00 97.62 487 ILE A CA 1
ATOM 3641 C C . ILE A 1 487 ? 26.949 -10.378 -33.912 1.00 97.62 487 ILE A C 1
ATOM 3643 O O . ILE A 1 487 ? 27.830 -11.206 -33.656 1.00 97.62 487 ILE A O 1
ATOM 3647 N N . ASP A 1 488 ? 26.317 -10.338 -35.082 1.00 95.19 488 ASP A N 1
ATOM 3648 C CA . ASP A 1 488 ? 26.673 -11.190 -36.208 1.00 95.19 488 ASP A CA 1
ATOM 3649 C C . ASP A 1 488 ? 28.134 -10.968 -36.607 1.00 95.19 488 ASP A C 1
ATOM 3651 O O . ASP A 1 488 ? 28.647 -9.849 -36.597 1.00 95.19 488 ASP A O 1
ATOM 3655 N N . ALA A 1 489 ? 28.818 -12.041 -37.000 1.00 90.75 489 ALA A N 1
ATOM 3656 C CA . ALA A 1 489 ? 30.185 -11.916 -37.480 1.00 90.75 489 ALA A CA 1
ATOM 3657 C C . ALA A 1 489 ? 30.238 -11.030 -38.742 1.00 90.75 489 ALA A C 1
ATOM 3659 O O . ALA A 1 489 ? 29.348 -11.125 -39.598 1.00 90.75 489 ALA A O 1
ATOM 3660 N N . PRO A 1 490 ? 31.295 -10.212 -38.914 1.00 88.00 490 PRO A N 1
ATOM 3661 C CA . PRO A 1 490 ? 31.493 -9.488 -40.158 1.00 88.00 490 PRO A CA 1
ATOM 3662 C C . PRO A 1 490 ? 31.540 -10.465 -41.341 1.00 88.00 490 PRO A C 1
ATOM 3664 O O . PRO A 1 490 ? 32.032 -11.593 -41.198 1.00 88.00 490 PRO A O 1
ATOM 3667 N N . PRO A 1 491 ? 31.076 -10.046 -42.532 1.00 83.25 491 PRO A N 1
ATOM 3668 C CA . PRO A 1 491 ? 31.214 -10.867 -43.723 1.00 83.25 491 PRO A CA 1
ATOM 3669 C C . PRO A 1 491 ? 32.695 -11.213 -43.944 1.00 83.25 491 PRO A C 1
ATOM 3671 O O . PRO A 1 491 ? 33.565 -10.362 -43.725 1.00 83.25 491 PRO A O 1
ATOM 3674 N N . PRO A 1 492 ? 33.012 -12.449 -44.375 1.00 83.88 492 PRO A N 1
ATOM 3675 C CA . PRO A 1 492 ? 34.393 -12.838 -44.612 1.00 83.88 492 PRO A CA 1
ATOM 3676 C C . PRO A 1 492 ? 35.028 -11.904 -45.651 1.00 83.88 492 PRO A C 1
ATOM 3678 O O . PRO A 1 492 ? 34.343 -11.465 -46.584 1.00 83.88 492 PRO A O 1
ATOM 3681 N N . PRO A 1 493 ? 36.334 -11.603 -45.527 1.00 81.19 493 PRO A N 1
ATOM 3682 C CA . PRO A 1 493 ? 37.016 -10.795 -46.522 1.00 81.19 493 PRO A CA 1
ATOM 3683 C C . PRO A 1 493 ? 36.899 -11.463 -47.899 1.00 81.19 493 PRO A C 1
ATOM 3685 O O . PRO A 1 493 ? 36.855 -12.698 -47.986 1.00 81.19 493 PRO A O 1
ATOM 3688 N N . PRO A 1 494 ? 36.860 -10.677 -48.989 1.00 82.44 494 PRO A N 1
ATOM 3689 C CA . PRO A 1 494 ? 36.860 -11.244 -50.326 1.00 82.44 494 PRO A CA 1
ATOM 3690 C C . PRO A 1 494 ? 38.077 -12.165 -50.502 1.00 82.44 494 PRO A C 1
ATOM 3692 O O . PRO A 1 494 ? 39.152 -11.873 -49.963 1.00 82.44 494 PRO A O 1
ATOM 3695 N N . PRO A 1 495 ? 37.935 -13.278 -51.244 1.00 82.12 495 PRO A N 1
ATOM 3696 C CA . PRO A 1 495 ? 39.056 -14.166 -51.510 1.00 82.12 495 PRO A CA 1
ATOM 3697 C C . PRO A 1 495 ? 40.193 -13.373 -52.160 1.00 82.12 495 PRO A C 1
ATOM 3699 O O . PRO A 1 495 ? 39.956 -12.537 -53.035 1.00 82.12 495 PRO A O 1
ATOM 3702 N N . ALA A 1 496 ? 41.427 -13.633 -51.722 1.00 76.19 496 ALA A N 1
ATOM 3703 C CA . ALA A 1 496 ? 42.601 -13.000 -52.307 1.00 76.19 496 ALA A CA 1
ATOM 3704 C C . ALA A 1 496 ? 42.617 -13.230 -53.832 1.00 76.19 496 ALA A C 1
ATOM 3706 O O . ALA A 1 496 ? 42.297 -14.341 -54.277 1.00 76.19 496 ALA A O 1
ATOM 3707 N N . PRO A 1 497 ? 42.977 -12.217 -54.645 1.00 71.56 497 PRO A N 1
ATOM 3708 C CA . PRO A 1 497 ? 43.090 -12.409 -56.083 1.00 71.56 497 PRO A CA 1
ATOM 3709 C C . PRO A 1 497 ? 44.104 -13.526 -56.378 1.00 71.56 497 PRO A C 1
ATOM 3711 O O . PRO A 1 497 ? 45.111 -13.644 -55.669 1.00 71.56 497 PRO A O 1
ATOM 3714 N N . PRO A 1 498 ? 43.862 -14.364 -57.403 1.00 69.38 498 PRO A N 1
ATOM 3715 C CA . PRO A 1 498 ? 44.813 -15.402 -57.774 1.00 69.38 498 PRO A CA 1
ATOM 3716 C C . PRO A 1 498 ? 46.172 -14.765 -58.116 1.00 69.38 498 PRO A C 1
ATOM 3718 O O . PRO A 1 498 ? 46.202 -13.700 -58.738 1.00 69.38 498 PRO A O 1
ATOM 3721 N N . PRO A 1 499 ? 47.308 -15.390 -57.748 1.00 60.94 499 PRO A N 1
ATOM 3722 C CA . PRO A 1 499 ? 48.617 -14.869 -58.124 1.00 60.94 499 PRO A CA 1
ATOM 3723 C C . PRO A 1 499 ? 48.719 -14.792 -59.653 1.00 60.94 499 PRO A C 1
ATOM 3725 O O . PRO A 1 499 ? 48.436 -15.766 -60.356 1.00 60.94 499 PRO A O 1
ATOM 3728 N N . HIS A 1 500 ? 49.119 -13.631 -60.174 1.00 58.28 500 HIS A N 1
ATOM 3729 C CA . HIS A 1 500 ? 49.306 -13.426 -61.608 1.00 58.28 500 HIS A CA 1
ATOM 3730 C C . HIS A 1 500 ? 50.458 -14.324 -62.095 1.00 58.28 500 HIS A C 1
ATOM 3732 O O . HIS A 1 500 ? 51.586 -14.202 -61.618 1.00 58.28 500 HIS A O 1
ATOM 3738 N N . ARG A 1 501 ? 50.206 -15.225 -63.055 1.00 58.66 501 ARG A N 1
ATOM 3739 C CA . ARG A 1 501 ? 51.272 -15.967 -63.755 1.00 58.66 501 ARG A CA 1
ATOM 3740 C C . ARG A 1 501 ? 51.721 -15.149 -64.962 1.00 58.66 501 ARG A C 1
ATOM 3742 O O . ARG A 1 501 ? 51.014 -15.106 -65.960 1.00 58.66 501 ARG A O 1
ATOM 3749 N N . VAL A 1 502 ? 52.881 -14.500 -64.869 1.00 57.94 502 VAL A N 1
ATOM 3750 C CA . VAL A 1 502 ? 53.369 -13.568 -65.906 1.00 57.94 502 VAL A CA 1
ATOM 3751 C C . VAL A 1 502 ? 54.126 -14.278 -67.047 1.00 57.94 502 VAL A C 1
ATOM 3753 O O . VAL A 1 502 ? 54.296 -13.693 -68.113 1.00 57.94 502 VAL A O 1
ATOM 3756 N N . GLY A 1 503 ? 54.499 -15.563 -66.915 1.00 69.25 503 GLY A N 1
ATOM 3757 C CA . GLY A 1 503 ? 55.093 -16.298 -68.039 1.00 69.25 503 GLY A CA 1
ATOM 3758 C C . GLY A 1 503 ? 55.162 -17.826 -67.923 1.00 69.25 503 GLY A C 1
ATOM 3759 O O . GLY A 1 503 ? 55.062 -18.387 -66.833 1.00 69.25 503 GLY A O 1
ATOM 3760 N N . LEU A 1 504 ? 55.326 -18.488 -69.076 1.00 74.75 504 LEU A N 1
ATOM 3761 C CA . LEU A 1 504 ? 55.576 -19.929 -69.249 1.00 74.75 504 LEU A CA 1
ATOM 3762 C C . LEU A 1 504 ? 56.795 -20.130 -70.166 1.00 74.75 504 LEU A C 1
ATOM 3764 O O . LEU A 1 504 ? 56.909 -19.442 -71.180 1.00 74.75 504 LEU A O 1
ATOM 3768 N N . VAL A 1 505 ? 57.659 -21.099 -69.856 1.00 78.81 505 VAL A N 1
ATOM 3769 C CA . VAL A 1 505 ? 58.825 -21.463 -70.683 1.00 78.81 505 VAL A CA 1
ATOM 3770 C C . VAL A 1 505 ? 58.631 -22.849 -71.280 1.00 78.81 505 VAL A C 1
ATOM 3772 O O . VAL A 1 505 ? 58.319 -23.793 -70.557 1.00 78.81 505 VAL A O 1
ATOM 3775 N N . ASP A 1 506 ? 58.840 -22.970 -72.590 1.00 82.56 506 ASP A N 1
ATOM 3776 C CA . ASP A 1 506 ? 59.040 -24.243 -73.279 1.00 82.56 506 ASP A CA 1
ATOM 3777 C C . ASP A 1 506 ? 60.551 -24.477 -73.464 1.00 82.56 506 ASP A C 1
ATOM 3779 O O . ASP A 1 506 ? 61.145 -23.953 -74.418 1.00 82.56 506 ASP A O 1
ATOM 3783 N N . PRO A 1 507 ? 61.197 -25.241 -72.562 1.00 78.31 507 PRO A N 1
ATOM 3784 C CA . PRO A 1 507 ? 62.636 -25.467 -72.619 1.00 78.31 507 PRO A CA 1
ATOM 3785 C C . PRO A 1 507 ? 63.031 -26.296 -73.843 1.00 78.31 507 PRO A C 1
ATOM 3787 O O . PRO A 1 507 ? 64.129 -26.126 -74.358 1.00 78.31 507 PRO A O 1
ATOM 3790 N N . ALA A 1 508 ? 62.139 -27.127 -74.396 1.00 80.94 508 ALA A N 1
ATOM 3791 C CA . ALA A 1 508 ? 62.448 -27.922 -75.586 1.00 80.94 508 ALA A CA 1
ATOM 3792 C C . ALA A 1 508 ? 62.638 -27.056 -76.842 1.00 80.94 508 ALA A C 1
ATOM 3794 O O . ALA A 1 508 ? 63.212 -27.516 -77.828 1.00 80.94 508 ALA A O 1
ATOM 3795 N N . GLN A 1 509 ? 62.159 -25.811 -76.810 1.00 80.56 509 GLN A N 1
ATOM 3796 C CA . GLN A 1 509 ? 62.267 -24.851 -77.906 1.00 80.56 509 GLN A CA 1
ATOM 3797 C C . GLN A 1 509 ? 63.042 -23.582 -77.524 1.00 80.56 509 GLN A C 1
ATOM 3799 O O . GLN A 1 509 ? 63.273 -22.744 -78.394 1.00 80.56 509 GLN A O 1
ATOM 3804 N N . GLY A 1 510 ? 63.414 -23.408 -76.250 1.00 78.38 510 GLY A N 1
ATOM 3805 C CA . GLY A 1 510 ? 63.965 -22.151 -75.728 1.00 78.38 510 GLY A CA 1
ATOM 3806 C C . GLY A 1 510 ? 62.983 -20.977 -75.850 1.00 78.38 510 GLY A C 1
ATOM 3807 O O . GLY A 1 510 ? 63.397 -19.830 -76.037 1.00 78.38 510 GLY A O 1
ATOM 3808 N N . LYS A 1 511 ? 61.670 -21.259 -75.838 1.00 85.19 511 LYS A N 1
ATOM 3809 C CA . LYS A 1 511 ? 60.625 -20.279 -76.158 1.00 85.19 511 LYS A CA 1
ATOM 3810 C C . LYS A 1 511 ? 59.854 -19.860 -74.915 1.00 85.19 511 LYS A C 1
ATOM 3812 O O . LYS A 1 511 ? 59.310 -20.689 -74.192 1.00 85.19 511 LYS A O 1
ATOM 3817 N N . TRP A 1 512 ? 59.767 -18.554 -74.712 1.00 84.44 512 TRP A N 1
ATOM 3818 C CA . TRP A 1 512 ? 59.071 -17.931 -73.597 1.00 84.44 512 TRP A CA 1
ATOM 3819 C C . TRP A 1 512 ? 57.743 -17.356 -74.065 1.00 84.44 512 TRP A C 1
ATOM 3821 O O . TRP A 1 512 ? 57.655 -16.782 -75.152 1.00 84.44 512 TRP A O 1
ATOM 3831 N N . TYR A 1 513 ? 56.720 -17.495 -73.232 1.00 84.44 513 TYR A N 1
ATOM 3832 C CA . TYR A 1 513 ? 55.375 -16.985 -73.460 1.00 84.44 513 TYR A CA 1
ATOM 3833 C C . TYR A 1 513 ? 55.018 -16.033 -72.323 1.00 84.44 513 TYR A C 1
ATOM 3835 O O . TYR A 1 513 ? 55.014 -16.446 -71.165 1.00 84.44 513 TYR A O 1
ATOM 3843 N N . LEU A 1 514 ? 54.716 -14.778 -72.653 1.00 83.81 514 LEU A N 1
ATOM 3844 C CA . LEU A 1 514 ? 54.213 -13.784 -71.707 1.00 83.81 514 LEU A CA 1
ATOM 3845 C C . LEU A 1 514 ? 52.720 -13.590 -71.926 1.00 83.81 514 LEU A C 1
ATOM 3847 O O . LEU A 1 514 ? 52.287 -13.289 -73.042 1.00 83.81 514 LEU A O 1
ATOM 3851 N N . TYR A 1 515 ? 51.951 -13.728 -70.855 1.00 80.12 515 TYR A N 1
ATOM 3852 C CA . TYR A 1 515 ? 50.507 -13.540 -70.872 1.00 80.12 515 TYR A CA 1
ATOM 3853 C C . TYR A 1 515 ? 50.149 -12.254 -70.123 1.00 80.12 515 TYR A C 1
ATOM 3855 O O . TYR A 1 515 ? 50.807 -11.906 -69.142 1.00 80.12 515 TYR A O 1
ATOM 3863 N N . ASP A 1 516 ? 49.132 -11.528 -70.589 1.00 76.44 516 ASP A N 1
ATOM 3864 C CA . ASP A 1 516 ? 48.588 -10.401 -69.830 1.00 76.44 516 ASP A CA 1
A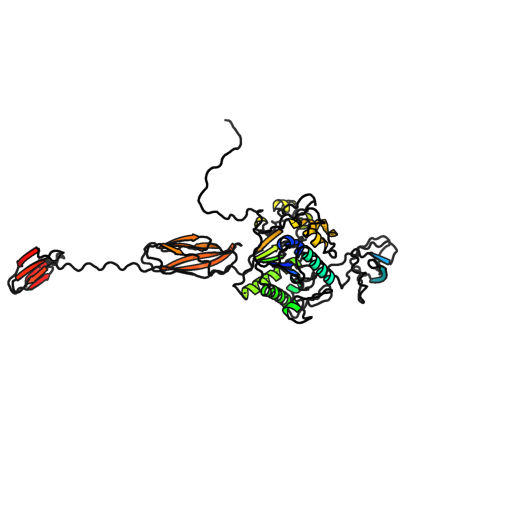TOM 3865 C C . ASP A 1 516 ? 47.793 -10.898 -68.611 1.00 76.44 516 ASP A C 1
ATOM 3867 O O . ASP A 1 516 ? 47.608 -12.098 -68.391 1.00 76.44 516 ASP A O 1
ATOM 3871 N N . ALA A 1 517 ? 47.282 -9.956 -67.817 1.00 70.62 517 ALA A N 1
ATOM 3872 C CA . ALA A 1 517 ? 46.457 -10.252 -66.648 1.00 70.62 517 ALA A CA 1
ATOM 3873 C C . ALA A 1 517 ? 45.156 -11.022 -66.973 1.00 70.62 517 ALA A C 1
ATOM 3875 O O . ALA A 1 517 ? 44.532 -11.553 -66.059 1.00 70.62 517 ALA A O 1
ATOM 3876 N N . ASN A 1 518 ? 44.762 -11.110 -68.250 1.00 72.62 518 ASN A N 1
ATOM 3877 C CA . ASN A 1 518 ? 43.588 -11.847 -68.719 1.00 72.62 518 ASN A CA 1
ATOM 3878 C C . ASN A 1 518 ? 43.950 -13.218 -69.321 1.00 72.62 518 ASN A C 1
ATOM 3880 O O . ASN A 1 518 ? 43.069 -13.919 -69.821 1.00 72.62 518 ASN A O 1
ATOM 3884 N N . GLY A 1 519 ? 45.228 -13.613 -69.294 1.00 73.56 519 GLY A N 1
ATOM 3885 C CA . GLY A 1 519 ? 45.699 -14.874 -69.867 1.00 73.56 519 GLY A CA 1
ATOM 3886 C C . GLY A 1 519 ? 45.823 -14.859 -71.393 1.00 73.56 519 GLY A C 1
ATOM 3887 O O . GLY A 1 519 ? 45.935 -15.924 -72.002 1.00 73.56 519 GLY A O 1
ATOM 3888 N N . VAL A 1 520 ? 45.809 -13.686 -72.034 1.00 78.06 520 VAL A N 1
ATOM 3889 C CA . VAL A 1 520 ? 46.041 -13.553 -73.479 1.00 78.06 520 VAL A CA 1
ATOM 3890 C C . VAL A 1 520 ? 47.541 -13.509 -73.737 1.00 78.06 520 VAL A C 1
ATOM 3892 O O . VAL A 1 520 ? 48.262 -12.763 -73.081 1.00 78.06 520 VAL A O 1
ATOM 3895 N N . LEU A 1 521 ? 48.028 -14.300 -74.699 1.00 81.56 521 LEU A N 1
ATOM 3896 C CA . LEU A 1 521 ? 49.436 -14.272 -75.098 1.00 81.56 521 LEU A CA 1
ATOM 3897 C C . LEU A 1 521 ? 49.770 -12.898 -75.695 1.00 81.56 521 LEU A C 1
ATOM 3899 O O . LEU A 1 521 ? 49.327 -12.573 -76.795 1.00 81.56 521 LEU A O 1
ATOM 3903 N N . VAL A 1 522 ? 50.570 -12.111 -74.981 1.00 84.75 522 VAL A N 1
ATOM 3904 C CA . VAL A 1 522 ? 50.996 -10.770 -75.409 1.00 84.75 522 VAL A CA 1
ATOM 3905 C C . VAL A 1 522 ? 52.233 -10.859 -76.281 1.00 84.75 522 VAL A C 1
ATOM 3907 O O . VAL A 1 522 ? 52.374 -10.132 -77.261 1.00 84.75 522 VAL A O 1
ATOM 3910 N N . SER A 1 523 ? 53.156 -11.744 -75.915 1.00 84.94 523 SER A N 1
ATOM 3911 C CA . SER A 1 523 ? 54.413 -11.899 -76.626 1.00 84.94 523 SER A CA 1
ATOM 3912 C C . SER A 1 523 ? 54.950 -13.307 -76.466 1.00 84.94 523 SER A C 1
ATOM 3914 O O . SER A 1 523 ? 54.775 -13.950 -75.430 1.00 84.94 523 SER A O 1
ATOM 3916 N N . SER A 1 524 ? 55.652 -13.764 -77.495 1.00 87.88 524 SER A N 1
ATOM 3917 C CA . SER A 1 524 ? 56.544 -14.902 -77.367 1.00 87.88 524 SER A CA 1
ATOM 3918 C C . SER A 1 524 ? 57.879 -14.574 -78.001 1.00 87.88 524 SER A C 1
ATOM 3920 O O . SER A 1 524 ? 57.915 -14.049 -79.115 1.00 87.88 524 SER A O 1
ATOM 3922 N N . PHE A 1 525 ? 58.958 -14.919 -77.318 1.00 83.81 525 PHE A N 1
ATOM 3923 C CA . PHE A 1 525 ? 60.316 -14.683 -77.787 1.00 83.81 525 PHE A CA 1
ATOM 3924 C C . PHE A 1 525 ? 61.197 -15.885 -77.463 1.00 83.81 525 PHE A C 1
ATOM 3926 O O . PHE A 1 525 ? 60.864 -16.708 -76.609 1.00 83.81 525 PHE A O 1
ATOM 3933 N N . TYR A 1 526 ? 62.308 -15.994 -78.182 1.00 84.06 526 TYR A N 1
ATOM 3934 C CA . TYR A 1 526 ? 63.330 -16.990 -77.893 1.00 84.06 526 TYR A CA 1
ATOM 3935 C C . TYR A 1 526 ? 64.385 -16.359 -76.997 1.00 84.06 526 TYR A C 1
ATOM 3937 O O . TYR A 1 526 ? 64.876 -15.268 -77.291 1.00 84.06 526 TYR A O 1
ATOM 3945 N N . PHE A 1 527 ? 64.712 -17.040 -75.907 1.00 79.62 527 PHE A N 1
ATOM 3946 C CA . PHE A 1 527 ? 65.767 -16.636 -74.990 1.00 79.62 527 PHE A CA 1
ATOM 3947 C C . PHE A 1 527 ? 66.373 -17.899 -74.381 1.00 79.62 527 PHE A C 1
ATOM 3949 O O . PHE A 1 527 ? 65.674 -18.651 -73.700 1.00 79.62 527 PHE A O 1
ATOM 3956 N N . GLY A 1 528 ? 67.655 -18.127 -74.676 1.00 78.31 528 GLY A N 1
ATOM 3957 C CA . GLY A 1 528 ? 68.350 -19.391 -74.421 1.00 78.31 528 GLY A CA 1
ATOM 3958 C C . GLY A 1 528 ? 68.321 -20.351 -75.602 1.00 78.31 528 GLY A C 1
ATOM 3959 O O . GLY A 1 528 ? 67.698 -20.084 -76.633 1.00 78.31 528 GLY A O 1
ATOM 3960 N N . ASN A 1 529 ? 69.032 -21.463 -75.458 1.00 82.12 529 ASN A N 1
ATOM 3961 C CA . ASN A 1 529 ? 69.027 -22.567 -76.405 1.00 82.12 529 ASN A CA 1
ATOM 3962 C C . ASN A 1 529 ? 67.967 -23.613 -76.023 1.00 82.12 529 ASN A C 1
ATOM 3964 O O . ASN A 1 529 ? 67.610 -23.749 -74.853 1.00 82.12 529 ASN A O 1
ATOM 3968 N N . PRO A 1 530 ? 67.471 -24.400 -76.996 1.00 86.19 530 PRO A N 1
ATOM 3969 C CA . PRO A 1 530 ? 66.690 -25.597 -76.708 1.00 86.19 530 PRO A CA 1
ATOM 3970 C C . PRO A 1 530 ? 67.419 -26.527 -75.727 1.00 86.19 530 PRO A C 1
ATOM 3972 O O . PRO A 1 530 ? 68.505 -27.022 -76.028 1.00 86.19 530 PRO A O 1
ATOM 3975 N N . GLY A 1 531 ? 66.798 -26.781 -74.580 1.00 80.38 531 GLY A N 1
ATOM 3976 C CA . GLY A 1 531 ? 67.334 -27.579 -73.479 1.00 80.38 531 GLY A CA 1
ATOM 3977 C C . GLY A 1 531 ? 67.748 -26.767 -72.252 1.00 80.38 531 GLY A C 1
ATOM 3978 O O . GLY A 1 531 ? 67.850 -27.370 -71.185 1.00 80.38 531 GLY A O 1
ATOM 3979 N N . ASP A 1 532 ? 67.927 -25.447 -72.379 1.00 81.06 532 ASP A N 1
ATOM 3980 C CA . ASP A 1 532 ? 68.252 -24.574 -71.247 1.00 81.06 532 ASP A CA 1
ATOM 3981 C C . ASP A 1 532 ? 67.046 -24.482 -70.297 1.00 81.06 532 ASP A C 1
ATOM 3983 O O . ASP A 1 532 ? 65.892 -24.343 -70.729 1.00 81.06 532 ASP A O 1
ATOM 3987 N N . TYR A 1 533 ? 67.304 -24.539 -68.991 1.00 78.44 533 TYR A N 1
ATOM 3988 C CA . TYR A 1 533 ? 66.269 -24.408 -67.968 1.00 78.44 533 TYR A CA 1
ATOM 3989 C C . TYR A 1 533 ? 66.245 -22.984 -67.405 1.00 78.44 533 TYR A C 1
ATOM 3991 O O . TYR A 1 533 ? 67.295 -22.432 -67.066 1.00 78.44 533 TYR A O 1
ATOM 3999 N N . PRO A 1 534 ? 65.055 -22.373 -67.262 1.00 76.81 534 PRO A N 1
ATOM 4000 C CA . PRO A 1 534 ? 64.942 -21.073 -66.627 1.00 76.81 534 PRO A CA 1
ATOM 4001 C C . PRO A 1 534 ? 65.279 -21.190 -65.141 1.00 76.81 534 PRO A C 1
ATOM 4003 O O . PRO A 1 534 ? 64.737 -22.040 -64.430 1.00 76.81 534 PRO A O 1
ATOM 4006 N N . ILE A 1 535 ? 66.139 -20.298 -64.669 1.00 81.75 535 ILE A N 1
ATOM 4007 C CA . ILE A 1 535 ? 66.441 -20.119 -63.249 1.00 81.75 535 ILE A CA 1
ATOM 4008 C C . ILE A 1 535 ? 66.160 -18.669 -62.863 1.00 81.75 535 ILE A C 1
ATOM 4010 O O . ILE A 1 535 ? 66.210 -17.778 -63.706 1.00 81.75 535 ILE A O 1
ATOM 4014 N N . TYR A 1 536 ? 65.857 -18.422 -61.595 1.00 79.88 536 TYR A N 1
ATOM 4015 C CA . TYR A 1 536 ? 65.666 -17.074 -61.066 1.00 79.88 536 TYR A CA 1
ATOM 4016 C C . TYR A 1 536 ? 66.668 -16.853 -59.944 1.00 79.88 536 TYR A C 1
ATOM 4018 O O . TYR A 1 536 ? 66.911 -17.756 -59.141 1.00 79.88 536 TYR A O 1
ATOM 4026 N N . GLY A 1 537 ? 67.282 -15.677 -59.934 1.00 80.69 537 GLY A N 1
ATOM 4027 C CA . GLY A 1 537 ? 68.252 -15.301 -58.922 1.00 80.69 537 GLY A CA 1
ATOM 4028 C C . GLY A 1 537 ? 68.527 -13.808 -58.962 1.00 80.69 537 GLY A C 1
ATOM 4029 O O . GLY A 1 537 ? 68.364 -13.158 -59.991 1.00 80.69 537 GLY A O 1
ATOM 4030 N N . ASP A 1 538 ? 68.923 -13.268 -57.822 1.00 82.19 538 ASP A N 1
ATOM 4031 C CA . ASP A 1 538 ? 69.438 -11.910 -57.700 1.00 82.19 538 ASP A CA 1
ATOM 4032 C C . ASP A 1 538 ? 70.950 -11.952 -57.972 1.00 82.19 538 ASP A C 1
ATOM 4034 O O . ASP A 1 538 ? 71.769 -12.157 -57.073 1.00 82.19 538 ASP A O 1
ATOM 4038 N N . TRP A 1 539 ? 71.309 -11.927 -59.259 1.00 81.75 539 TRP A N 1
ATOM 4039 C CA . TRP A 1 539 ? 72.679 -12.189 -59.715 1.00 81.75 539 TRP A CA 1
ATOM 4040 C C . TRP A 1 539 ? 73.653 -11.052 -59.384 1.00 81.75 539 TRP A C 1
ATOM 4042 O O . TRP A 1 539 ? 74.863 -11.290 -59.353 1.00 81.75 539 TRP A O 1
ATOM 4052 N N . ASP A 1 540 ? 73.149 -9.839 -59.158 1.00 83.50 540 ASP A N 1
ATOM 4053 C CA . ASP A 1 540 ? 73.927 -8.644 -58.821 1.00 83.50 540 ASP A CA 1
ATOM 4054 C C . ASP A 1 540 ? 73.655 -8.099 -57.407 1.00 83.50 540 ASP A C 1
ATOM 4056 O O . ASP A 1 540 ? 74.274 -7.106 -57.009 1.00 83.50 540 ASP A O 1
ATOM 4060 N N . CYS A 1 541 ? 72.864 -8.823 -56.610 1.00 79.56 541 CYS A N 1
ATOM 4061 C CA . CYS A 1 541 ? 72.560 -8.548 -55.205 1.00 79.56 541 CYS A CA 1
ATOM 4062 C C . CYS A 1 541 ? 71.837 -7.208 -54.981 1.00 79.56 541 CYS A C 1
ATOM 4064 O O . CYS A 1 541 ? 72.050 -6.562 -53.946 1.00 79.56 541 CYS A O 1
ATOM 4066 N N . ASP A 1 542 ? 71.024 -6.757 -55.935 1.00 90.19 542 ASP A N 1
ATOM 4067 C CA . ASP A 1 542 ? 70.271 -5.502 -55.834 1.00 90.19 542 ASP A CA 1
ATOM 4068 C C . ASP A 1 542 ? 68.914 -5.660 -55.111 1.00 90.19 542 ASP A C 1
ATOM 4070 O O . ASP A 1 542 ? 68.218 -4.673 -54.850 1.00 90.19 542 ASP A O 1
ATOM 4074 N N . GLY A 1 543 ? 68.572 -6.888 -54.707 1.00 79.81 543 GLY A N 1
ATOM 4075 C CA . GLY A 1 543 ? 67.311 -7.263 -54.074 1.00 79.81 543 GLY A CA 1
ATOM 4076 C C . GLY A 1 543 ? 66.210 -7.640 -55.067 1.00 79.81 543 GLY A C 1
ATOM 4077 O O . GLY A 1 543 ? 65.079 -7.891 -54.637 1.00 79.81 543 GLY A O 1
ATOM 4078 N N . VAL A 1 544 ? 66.505 -7.676 -56.370 1.00 77.38 544 VAL A N 1
ATOM 4079 C CA . VAL A 1 544 ? 65.567 -8.003 -57.445 1.00 77.38 544 VAL A CA 1
ATOM 4080 C C . VAL A 1 544 ? 66.012 -9.283 -58.151 1.00 77.38 544 VAL A C 1
ATOM 4082 O O . VAL A 1 544 ? 67.002 -9.336 -58.873 1.00 77.38 544 VAL A O 1
ATOM 4085 N N . GLU A 1 545 ? 65.221 -10.346 -58.009 1.00 78.69 545 GLU A N 1
ATOM 4086 C CA . GLU A 1 545 ? 65.465 -11.568 -58.774 1.00 78.69 545 GLU A CA 1
ATOM 4087 C C . GLU A 1 545 ? 65.215 -11.330 -60.270 1.00 78.69 545 GLU A C 1
ATOM 4089 O O . GLU A 1 545 ? 64.145 -10.865 -60.679 1.00 78.69 545 GLU A O 1
ATOM 4094 N N . THR A 1 546 ? 66.181 -11.702 -61.110 1.00 79.69 546 THR A N 1
ATOM 4095 C CA . THR A 1 546 ? 66.069 -11.621 -62.569 1.00 79.69 546 THR A CA 1
ATOM 4096 C C . THR A 1 546 ? 66.189 -13.007 -63.220 1.00 79.69 546 THR A C 1
ATOM 4098 O O . THR A 1 546 ? 66.868 -13.899 -62.693 1.00 79.69 546 THR A O 1
ATOM 4101 N N . PRO A 1 547 ? 65.507 -13.249 -64.360 1.00 75.44 547 PRO A N 1
ATOM 4102 C CA . PRO A 1 547 ? 65.569 -14.540 -65.038 1.00 75.44 547 PRO A CA 1
ATOM 4103 C C . PRO A 1 547 ? 66.962 -14.791 -65.631 1.00 75.44 547 PRO A C 1
ATOM 4105 O O . PRO A 1 547 ? 67.487 -13.968 -66.381 1.00 75.44 547 PRO A O 1
ATOM 4108 N N . GLY A 1 548 ? 67.523 -15.961 -65.342 1.00 71.94 548 GLY A N 1
ATOM 4109 C CA . GLY A 1 548 ? 68.716 -16.522 -65.967 1.00 71.94 548 GLY A CA 1
ATOM 4110 C C . GLY A 1 548 ? 68.411 -17.834 -66.698 1.00 71.94 548 GLY A C 1
ATOM 4111 O O . GLY A 1 548 ? 67.291 -18.351 -66.659 1.00 71.94 548 GLY A O 1
ATOM 4112 N N . LEU A 1 549 ? 69.424 -18.379 -67.367 1.00 77.94 549 LEU A N 1
ATOM 4113 C CA . LEU A 1 549 ? 69.357 -19.645 -68.101 1.00 77.94 549 LEU A CA 1
ATOM 4114 C C . LEU A 1 549 ? 70.529 -20.536 -67.682 1.00 77.94 549 LEU A C 1
ATOM 4116 O O . LEU A 1 549 ? 71.640 -20.025 -67.509 1.00 77.94 549 LEU A O 1
ATOM 4120 N N . TYR A 1 550 ? 70.272 -21.835 -67.523 1.00 74.56 550 TYR A N 1
ATOM 4121 C CA . TYR A 1 550 ? 71.270 -22.858 -67.193 1.00 74.56 550 TYR A CA 1
ATOM 4122 C C . TYR A 1 550 ? 71.223 -24.042 -68.150 1.00 74.56 550 TYR A C 1
ATOM 4124 O O . TYR A 1 550 ? 70.094 -24.522 -68.423 1.00 74.56 550 TYR A O 1
#

Sequence (550 aa):
MRARCRRWWSLGAALAVALGGWATPAAAGEVDPPIEGTVLVVAPHPDDDVIMAAGITYDRPDTIIAFMTNGDSHTDFVTGTASAGTTQWRIVDASATFLSDGLHPGVEVTVTNEGSATIASVDSETELTLDVAIPGLDPGDEYTTEYFIPTGIAETRQAEAVAAQQILGRVESELVFLGYPDYHLTEVWTTDPPAVVTGATGKTETYASRGLGGTDWHDYRTGGVGEHAPYHREALLADVVALIATYRPDHVFTTAPEDGTADHRTTYEVVKAAMEAVHAADPTYVAALHRSVVWQNPADPLLNERWPTLWDGTGPPEPHDPPPDAAERAALGIGGEFAPAWDTRDVHHVPAALLDPDPNTNPKYRAIAAHASQGGMANTAYIARFFHADEFSWPEAIPGSPTAVADAYGSVPHGGTTNVDGVLDNDVGLELRAELVTGPSHGTLSLQPDGSFTYTHDGSATTSDAFTYRAVDRYGASATALVSLTIDAPPPPPPAPPPHRVGLVDPAQGKWYLYDANGVLVSSFYFGNPGDYPIYGDWDCDGVETPGLY